Protein AF-0000000066470098 (afdb_homodimer)

Organism: Caenorhabditis elegans (NCBI:txid6239)

pLDDT: mean 85.23, std 15.34, range [20.8, 97.44]

InterPro domains:
  IPR000609 7TM GPCR, serpentine receptor class g (Srg) [PF02118] (22-296)
  IPR052880 Nematode Receptor-Like Serpentine Class Gamma [PTHR31114] (1-308)

Structure (mmCIF, N/CA/C/O backbone):
data_AF-0000000066470098-model_v1
#
loop_
_entity.id
_entity.type
_entity.pdbx_description
1 polymer 'Serpentine receptor class gamma'
#
loop_
_atom_site.group_PDB
_atom_site.id
_atom_site.type_symbol
_atom_site.label_atom_id
_atom_site.label_alt_id
_atom_site.label_comp_id
_atom_site.label_asym_id
_atom_site.label_entity_id
_atom_site.label_seq_id
_atom_site.pdbx_PDB_ins_code
_atom_site.Cartn_x
_atom_site.Cartn_y
_atom_site.Cartn_z
_atom_site.occupancy
_atom_site.B_iso_or_equiv
_atom_site.auth_seq_id
_atom_site.auth_comp_id
_atom_site.auth_asym_id
_atom_site.auth_atom_id
_atom_site.pdbx_PDB_model_num
ATOM 1 N N . MET A 1 1 ? 7.453 -42.125 -8.758 1 48.25 1 MET A N 1
ATOM 2 C CA . MET A 1 1 ? 7.809 -40.875 -9.445 1 48.25 1 MET A CA 1
ATOM 3 C C . MET A 1 1 ? 6.559 -40.062 -9.789 1 48.25 1 MET A C 1
ATOM 5 O O . MET A 1 1 ? 5.648 -40.594 -10.445 1 48.25 1 MET A O 1
ATOM 9 N N . SER A 1 2 ? 6.352 -39.094 -8.945 1 66.19 2 SER A N 1
ATOM 10 C CA . SER A 1 2 ? 5.078 -38.438 -9.172 1 66.19 2 SER A CA 1
ATOM 11 C C . SER A 1 2 ? 4.945 -37.969 -10.617 1 66.19 2 SER A C 1
ATOM 13 O O . SER A 1 2 ? 5.895 -37.406 -11.188 1 66.19 2 SER A O 1
ATOM 15 N N . LEU A 1 3 ? 3.986 -38.375 -11.305 1 82.56 3 LEU A N 1
ATOM 16 C CA . LEU A 1 3 ? 3.686 -38.094 -12.703 1 82.56 3 LEU A CA 1
ATOM 17 C C . LEU A 1 3 ? 3.559 -36.594 -12.961 1 82.56 3 LEU A C 1
ATOM 19 O O . LEU A 1 3 ? 3.059 -35.875 -12.109 1 82.56 3 LEU A O 1
ATOM 23 N N . ASN A 1 4 ? 4.277 -36.219 -14.109 1 88 4 ASN A N 1
ATOM 24 C CA . ASN A 1 4 ? 4.105 -34.844 -14.578 1 88 4 ASN A CA 1
ATOM 25 C C . ASN A 1 4 ? 2.641 -34.531 -14.875 1 88 4 ASN A C 1
ATOM 27 O O . ASN A 1 4 ? 1.908 -35.375 -15.367 1 88 4 ASN A O 1
ATOM 31 N N . ILE A 1 5 ? 2.236 -33.438 -14.445 1 90.19 5 ILE A N 1
ATOM 32 C CA . ILE A 1 5 ? 0.868 -32.969 -14.672 1 90.19 5 ILE A CA 1
ATOM 33 C C . ILE A 1 5 ? 0.856 -31.891 -15.734 1 90.19 5 ILE A C 1
ATOM 35 O O . ILE A 1 5 ? 1.54 -30.859 -15.594 1 90.19 5 ILE A O 1
ATOM 39 N N . THR A 1 6 ? 0.146 -32.125 -16.797 1 90.56 6 THR A N 1
ATOM 40 C CA . THR A 1 6 ? 0.028 -31.141 -17.859 1 90.56 6 THR A CA 1
ATOM 41 C C . THR A 1 6 ? -1.386 -30.562 -17.906 1 90.56 6 THR A C 1
ATOM 43 O O . THR A 1 6 ? -2.361 -31.312 -18 1 90.56 6 THR A O 1
ATOM 46 N N . VAL A 1 7 ? -1.466 -29.203 -17.781 1 90.38 7 VAL A N 1
ATOM 47 C CA . VAL A 1 7 ? -2.768 -28.547 -17.75 1 90.38 7 VAL A CA 1
ATOM 48 C C . VAL A 1 7 ? -2.814 -27.438 -18.797 1 90.38 7 VAL A C 1
ATOM 50 O O . VAL A 1 7 ? -1.791 -26.812 -19.094 1 90.38 7 VAL A O 1
ATOM 53 N N . SER A 1 8 ? -4.059 -27.234 -19.312 1 91.62 8 SER A N 1
ATOM 54 C CA . SER A 1 8 ? -4.262 -26.109 -20.219 1 91.62 8 SER A CA 1
ATOM 55 C C . SER A 1 8 ? -4.301 -24.781 -19.453 1 91.62 8 SER A C 1
ATOM 57 O O . SER A 1 8 ? -4.984 -24.672 -18.438 1 91.62 8 SER A O 1
ATOM 59 N N . MET A 1 9 ? -3.537 -23.828 -19.969 1 89.38 9 MET A N 1
ATOM 60 C CA . MET A 1 9 ? -3.553 -22.516 -19.344 1 89.38 9 MET A CA 1
ATOM 61 C C . MET A 1 9 ? -4.781 -21.719 -19.781 1 89.38 9 MET A C 1
ATOM 63 O O . MET A 1 9 ? -5.098 -20.688 -19.203 1 89.38 9 MET A O 1
ATOM 67 N N . GLU A 1 10 ? -5.387 -22.234 -20.766 1 84.31 10 GLU A N 1
ATOM 68 C CA . GLU A 1 10 ? -6.543 -21.531 -21.312 1 84.31 10 GLU A CA 1
ATOM 69 C C . GLU A 1 10 ? -7.82 -21.922 -20.578 1 84.31 10 GLU A C 1
ATOM 71 O O . GLU A 1 10 ? -8.828 -21.219 -20.672 1 84.31 10 GLU A O 1
ATOM 76 N N . GLU A 1 11 ? -7.715 -23.031 -19.781 1 75.19 11 GLU A N 1
ATOM 77 C CA . GLU A 1 11 ? -8.867 -23.438 -18.984 1 75.19 11 GLU A CA 1
ATOM 78 C C . GLU A 1 11 ? -8.812 -22.844 -17.578 1 75.19 11 GLU A C 1
ATOM 80 O O . GLU A 1 11 ? -7.73 -22.641 -17.031 1 75.19 11 GLU A O 1
ATOM 85 N N . VAL A 1 12 ? -9.805 -22.266 -17.234 1 59.78 12 VAL A N 1
ATOM 86 C CA . VAL A 1 12 ? -9.977 -21.266 -16.188 1 59.78 12 VAL A CA 1
ATOM 87 C C . VAL A 1 12 ? -9.656 -21.891 -14.82 1 59.78 12 VAL A C 1
ATOM 89 O O . VAL A 1 12 ? -10.32 -22.828 -14.391 1 59.78 12 VAL A O 1
ATOM 92 N N . ASN A 1 13 ? -8.57 -22.562 -14.359 1 60.66 13 ASN A N 1
ATOM 93 C CA . ASN A 1 13 ? -8.438 -22.688 -12.906 1 60.66 13 ASN A CA 1
ATOM 94 C C . ASN A 1 13 ? -7.762 -21.469 -12.297 1 60.66 13 ASN A C 1
ATOM 96 O O . ASN A 1 13 ? -6.543 -21.312 -12.398 1 60.66 13 ASN A O 1
ATOM 100 N N . LEU A 1 14 ? -8.672 -20.453 -11.922 1 63 14 LEU A N 1
ATOM 101 C CA . LEU A 1 14 ? -8.133 -19.125 -11.633 1 63 14 LEU A CA 1
ATOM 102 C C . LEU A 1 14 ? -7.777 -19 -10.156 1 63 14 LEU A C 1
ATOM 104 O O . LEU A 1 14 ? -8.625 -19.219 -9.289 1 63 14 LEU A O 1
ATOM 108 N N . ASP A 1 15 ? -6.441 -19.188 -9.859 1 76.88 15 ASP A N 1
ATOM 109 C CA . ASP A 1 15 ? -6.031 -18.672 -8.555 1 76.88 15 ASP A CA 1
ATOM 110 C C . ASP A 1 15 ? -6.562 -17.266 -8.32 1 76.88 15 ASP A C 1
ATOM 112 O O . ASP A 1 15 ? -5.93 -16.281 -8.734 1 76.88 15 ASP A O 1
ATOM 116 N N . LEU A 1 16 ? -7.719 -17.266 -7.68 1 82.38 16 LEU A N 1
ATOM 117 C CA . LEU A 1 16 ? -8.422 -16 -7.473 1 82.38 16 LEU A CA 1
ATOM 118 C C . LEU A 1 16 ? -7.574 -15.047 -6.645 1 82.38 16 LEU A C 1
ATOM 120 O O . LEU A 1 16 ? -7.602 -13.828 -6.867 1 82.38 16 LEU A O 1
ATOM 124 N N . ARG A 1 17 ? -6.77 -15.586 -5.797 1 85.56 17 ARG A N 1
ATOM 125 C CA . ARG A 1 17 ? -5.906 -14.75 -4.965 1 85.56 17 ARG A CA 1
ATOM 126 C C . ARG A 1 17 ? -4.887 -14 -5.816 1 85.56 17 ARG A C 1
ATOM 128 O O . ARG A 1 17 ? -4.742 -12.781 -5.695 1 85.56 17 ARG A O 1
ATOM 135 N N . MET A 1 18 ? -4.309 -14.734 -6.688 1 88 18 MET A N 1
ATOM 136 C CA . MET A 1 18 ? -3.295 -14.125 -7.547 1 88 18 MET A CA 1
ATOM 137 C C . MET A 1 18 ? -3.932 -13.141 -8.523 1 88 18 MET A C 1
ATOM 139 O O . MET A 1 18 ? -3.359 -12.086 -8.805 1 88 18 MET A O 1
ATOM 143 N N . LYS A 1 19 ? -5.078 -13.438 -8.906 1 89 19 LYS A N 1
ATOM 144 C CA . LYS A 1 19 ? -5.781 -12.555 -9.828 1 89 19 LYS A CA 1
ATOM 145 C C . LYS A 1 19 ? -6.086 -11.211 -9.172 1 89 19 LYS A C 1
ATOM 147 O O . LYS A 1 19 ? -5.793 -10.156 -9.734 1 89 19 LYS A O 1
ATOM 152 N N . ILE A 1 20 ? -6.555 -11.281 -8.008 1 90.38 20 ILE A N 1
ATOM 153 C CA . ILE A 1 20 ? -6.953 -10.078 -7.285 1 90.38 20 ILE A CA 1
ATOM 154 C C . ILE A 1 20 ? -5.715 -9.266 -6.91 1 90.38 20 ILE A C 1
ATOM 156 O O . ILE A 1 20 ? -5.676 -8.055 -7.113 1 90.38 20 ILE A O 1
ATOM 160 N N . LEU A 1 21 ? -4.758 -9.93 -6.473 1 92.19 21 LEU A N 1
ATOM 161 C CA . LEU A 1 21 ? -3.566 -9.234 -5.996 1 92.19 21 LEU A CA 1
ATOM 162 C C . LEU A 1 21 ? -2.77 -8.672 -7.168 1 92.19 21 LEU A C 1
ATOM 164 O O . LEU A 1 21 ? -2.08 -7.656 -7.02 1 92.19 21 LEU A O 1
ATOM 168 N N . THR A 1 22 ? -2.916 -9.32 -8.297 1 91.56 22 THR A N 1
ATOM 169 C CA . THR A 1 22 ? -2.283 -8.781 -9.492 1 91.56 22 THR A CA 1
ATOM 170 C C . THR A 1 22 ? -2.928 -7.457 -9.898 1 91.56 22 THR A C 1
ATOM 172 O O . THR A 1 22 ? -2.234 -6.516 -10.289 1 91.56 22 THR A O 1
ATOM 175 N N . VAL A 1 23 ? -4.195 -7.363 -9.742 1 90.12 23 VAL A N 1
ATOM 176 C CA . VAL A 1 23 ? -4.91 -6.133 -10.078 1 90.12 23 VAL A CA 1
ATOM 177 C C . VAL A 1 23 ? -4.52 -5.027 -9.102 1 90.12 23 VAL A C 1
ATOM 179 O O . VAL A 1 23 ? -4.27 -3.891 -9.508 1 90.12 23 VAL A O 1
ATOM 182 N N . VAL A 1 24 ? -4.426 -5.383 -7.859 1 90.31 24 VAL A N 1
ATOM 183 C CA . VAL A 1 24 ? -4.02 -4.422 -6.836 1 90.31 24 VAL A CA 1
ATOM 184 C C . VAL A 1 24 ? -2.607 -3.922 -7.125 1 90.31 24 VAL A C 1
ATOM 186 O O . VAL A 1 24 ? -2.34 -2.721 -7.047 1 90.31 24 VAL A O 1
ATOM 189 N N . GLU A 1 25 ? -1.813 -4.812 -7.488 1 92.44 25 GLU A N 1
ATOM 190 C CA . GLU A 1 25 ? -0.426 -4.449 -7.758 1 92.44 25 GLU A CA 1
ATOM 191 C C . GLU A 1 25 ? -0.32 -3.541 -8.984 1 92.44 25 GLU A C 1
ATOM 193 O O . GLU A 1 25 ? 0.558 -2.678 -9.047 1 92.44 25 GLU A O 1
ATOM 198 N N . LEU A 1 26 ? -1.205 -3.746 -9.898 1 88 26 LEU A N 1
ATOM 199 C CA . LEU A 1 26 ? -1.203 -2.869 -11.062 1 88 26 LEU A CA 1
ATOM 200 C C . LEU A 1 26 ? -1.496 -1.428 -10.664 1 88 26 LEU A C 1
ATOM 202 O O . LEU A 1 26 ? -0.942 -0.492 -11.242 1 88 26 LEU A O 1
ATOM 206 N N . GLY A 1 27 ? -2.256 -1.255 -9.688 1 83.69 27 GLY A N 1
ATOM 207 C CA . GLY A 1 27 ? -2.617 0.075 -9.227 1 83.69 27 GLY A CA 1
ATOM 208 C C . GLY A 1 27 ? -1.439 0.856 -8.672 1 83.69 27 GLY A C 1
ATOM 209 O O . GLY A 1 27 ? -1.258 2.031 -9 1 83.69 27 GLY A O 1
ATOM 210 N N . TYR A 1 28 ? -0.644 0.166 -7.906 1 87.75 28 TYR A N 1
ATOM 211 C CA . TYR A 1 28 ? 0.492 0.882 -7.336 1 87.75 28 TYR A CA 1
ATOM 212 C C . TYR A 1 28 ? 1.784 0.516 -8.055 1 87.75 28 TYR A C 1
ATOM 214 O O . TYR A 1 28 ? 2.791 1.218 -7.934 1 87.75 28 TYR A O 1
ATOM 222 N N . GLY A 1 29 ? 1.802 -0.56 -8.797 1 91.62 29 GLY A N 1
ATOM 223 C CA . GLY A 1 29 ? 3.016 -1.081 -9.406 1 91.62 29 GLY A CA 1
ATOM 224 C C . GLY A 1 29 ? 3.506 -0.247 -10.578 1 91.62 29 GLY A C 1
ATOM 225 O O . GLY A 1 29 ? 4.703 0.009 -10.703 1 91.62 29 GLY A O 1
ATOM 226 N N . ILE A 1 30 ? 2.605 0.216 -11.375 1 89.88 30 ILE A N 1
ATOM 227 C CA . ILE A 1 30 ? 2.996 0.936 -12.586 1 89.88 30 ILE A CA 1
ATOM 228 C C . ILE A 1 30 ? 3.664 2.256 -12.203 1 89.88 30 ILE A C 1
ATOM 230 O O . ILE A 1 30 ? 4.793 2.527 -12.617 1 89.88 30 ILE A O 1
ATOM 234 N N . PRO A 1 31 ? 3.031 3.023 -11.336 1 89.06 31 PRO A N 1
ATOM 235 C CA . PRO A 1 31 ? 3.713 4.262 -10.945 1 89.06 31 PRO A CA 1
ATOM 236 C C . PRO A 1 31 ? 5.031 4.008 -10.219 1 89.06 31 PRO A C 1
ATOM 238 O O . PRO A 1 31 ? 6.004 4.738 -10.422 1 89.06 31 PRO A O 1
ATOM 241 N N . SER A 1 32 ? 5.066 3.006 -9.469 1 93.69 32 SER A N 1
ATOM 242 C CA . SER A 1 32 ? 6.285 2.674 -8.742 1 93.69 32 SER A CA 1
ATOM 243 C C . SER A 1 32 ? 7.395 2.24 -9.695 1 93.69 32 SER A C 1
ATOM 245 O O . SER A 1 32 ? 8.562 2.58 -9.492 1 93.69 32 SER A O 1
ATOM 247 N N . PHE A 1 33 ? 6.961 1.562 -10.711 1 95.5 33 PHE A N 1
ATOM 248 C CA . PHE A 1 33 ? 7.926 1.097 -11.695 1 95.5 33 PHE A CA 1
ATOM 249 C C . PHE A 1 33 ? 8.508 2.27 -12.477 1 95.5 33 PHE A C 1
ATOM 251 O O . PHE A 1 33 ? 9.719 2.332 -12.711 1 95.5 33 PHE A O 1
ATOM 258 N N . ILE A 1 34 ? 7.664 3.162 -12.805 1 93.81 34 ILE A N 1
ATOM 259 C CA . ILE A 1 34 ? 8.109 4.359 -13.508 1 93.81 34 ILE A CA 1
ATOM 260 C C . ILE A 1 34 ? 9.094 5.137 -12.633 1 93.81 34 ILE A C 1
ATOM 262 O O . ILE A 1 34 ? 10.125 5.609 -13.117 1 93.81 34 ILE A O 1
ATOM 266 N N . CYS A 1 35 ? 8.781 5.203 -11.391 1 94.25 35 CYS A N 1
ATOM 267 C CA . CYS A 1 35 ? 9.656 5.883 -10.445 1 94.25 35 CYS A CA 1
ATOM 268 C C . CYS A 1 35 ? 11.008 5.184 -10.352 1 94.25 35 CYS A C 1
ATOM 270 O O . CYS A 1 35 ? 12.055 5.84 -10.312 1 94.25 35 CYS A O 1
ATOM 272 N N . MET A 1 36 ? 10.969 3.914 -10.391 1 96.19 36 MET A N 1
ATOM 273 C CA . MET A 1 36 ? 12.211 3.145 -10.305 1 96.19 36 MET A CA 1
ATOM 274 C C . MET A 1 36 ? 13.102 3.406 -11.516 1 96.19 36 MET A C 1
ATOM 276 O O . MET A 1 36 ? 14.305 3.627 -11.367 1 96.19 36 MET A O 1
ATOM 280 N N . VAL A 1 37 ? 12.5 3.445 -12.609 1 95.94 37 VAL A N 1
ATOM 281 C CA . VAL A 1 37 ? 13.25 3.678 -13.836 1 95.94 37 VAL A CA 1
ATOM 282 C C . VAL A 1 37 ? 13.781 5.105 -13.852 1 95.94 37 VAL A C 1
ATOM 284 O O . VAL A 1 37 ? 14.945 5.332 -14.203 1 95.94 37 VAL A O 1
ATOM 287 N N . ALA A 1 38 ? 12.961 5.988 -13.438 1 94.75 38 ALA A N 1
ATOM 288 C CA . ALA A 1 38 ? 13.375 7.387 -13.375 1 94.75 38 ALA A CA 1
ATOM 289 C C . ALA A 1 38 ? 14.555 7.562 -12.422 1 94.75 38 ALA A C 1
ATOM 291 O O . ALA A 1 38 ? 15.508 8.273 -12.727 1 94.75 38 ALA A O 1
ATOM 292 N N . PHE A 1 39 ? 14.484 6.895 -11.344 1 95.19 39 PHE A N 1
ATOM 293 C CA . PHE A 1 39 ? 15.562 6.988 -10.359 1 95.19 39 PHE A CA 1
ATOM 294 C C . PHE A 1 39 ? 16.844 6.367 -10.898 1 95.19 39 PHE A C 1
ATOM 296 O O . PHE A 1 39 ? 17.938 6.895 -10.68 1 95.19 39 PHE A O 1
ATOM 303 N N . LEU A 1 40 ? 16.688 5.277 -11.602 1 95.94 40 LEU A N 1
ATOM 304 C CA . LEU A 1 40 ? 17.844 4.621 -12.188 1 95.94 40 LEU A CA 1
ATOM 305 C C . LEU A 1 40 ? 18.562 5.547 -13.172 1 95.94 40 LEU A C 1
ATOM 307 O O . LEU A 1 40 ? 19.781 5.711 -13.117 1 95.94 40 LEU A O 1
ATOM 311 N N . VAL A 1 41 ? 17.781 6.199 -13.969 1 93.69 41 VAL A N 1
ATOM 312 C CA . VAL A 1 41 ? 18.328 7.098 -14.984 1 93.69 41 VAL A CA 1
ATOM 313 C C . VAL A 1 41 ? 18.906 8.344 -14.312 1 93.69 41 VAL A C 1
ATOM 315 O O . VAL A 1 41 ? 20.016 8.773 -14.641 1 93.69 41 VAL A O 1
ATOM 318 N N . MET A 1 42 ? 18.203 8.805 -13.375 1 92.06 42 MET A N 1
ATOM 319 C CA . MET A 1 42 ? 18.625 10.008 -12.664 1 92.06 42 MET A CA 1
ATOM 320 C C . MET A 1 42 ? 19.953 9.781 -11.945 1 92.06 42 MET A C 1
ATOM 322 O O . MET A 1 42 ? 20.859 10.617 -12.016 1 92.06 42 MET A O 1
ATOM 326 N N . MET A 1 43 ? 20.062 8.703 -11.344 1 91.94 43 MET A N 1
ATOM 327 C CA . MET A 1 43 ? 21.266 8.422 -10.57 1 91.94 43 MET A CA 1
ATOM 328 C C . MET A 1 43 ? 22.453 8.156 -11.484 1 91.94 43 MET A C 1
ATOM 330 O O . MET A 1 43 ? 23.609 8.398 -11.109 1 91.94 43 MET A O 1
ATOM 334 N N . GLY A 1 44 ? 22.172 7.719 -12.648 1 90.5 44 GLY A N 1
ATOM 335 C CA . GLY A 1 44 ? 23.234 7.484 -13.609 1 90.5 44 GLY A CA 1
ATOM 336 C C . GLY A 1 44 ? 23.719 8.75 -14.289 1 90.5 44 GLY A C 1
ATOM 337 O O . GLY A 1 44 ? 24.875 8.836 -14.719 1 90.5 44 GLY A O 1
ATOM 338 N N . SER A 1 45 ? 22.953 9.766 -14.242 1 89.5 45 SER A N 1
ATOM 339 C CA . SER A 1 45 ? 23.25 10.945 -15.047 1 89.5 45 SER A CA 1
ATOM 340 C C . SER A 1 45 ? 23.75 12.094 -14.188 1 89.5 45 SER A C 1
ATOM 342 O O . SER A 1 45 ? 24.391 13.016 -14.688 1 89.5 45 SER A O 1
ATOM 344 N N . SER A 1 46 ? 23.484 12.07 -12.977 1 87.81 46 SER A N 1
ATOM 345 C CA . SER A 1 46 ? 23.828 13.195 -12.117 1 87.81 46 SER A CA 1
ATOM 346 C C . SER A 1 46 ? 25.125 12.938 -11.359 1 87.81 46 SER A C 1
ATOM 348 O O . SER A 1 46 ? 25.312 11.859 -10.789 1 87.81 46 SER A O 1
ATOM 350 N N . LYS A 1 47 ? 25.906 13.922 -11.219 1 87.5 47 LYS A N 1
ATOM 351 C CA . LYS A 1 47 ? 27.188 13.844 -10.531 1 87.5 47 LYS A CA 1
ATOM 352 C C . LYS A 1 47 ? 27 13.805 -9.016 1 87.5 47 LYS A C 1
ATOM 354 O O . LYS A 1 47 ? 27.906 13.391 -8.281 1 87.5 47 LYS A O 1
ATOM 359 N N . VAL A 1 48 ? 25.859 14.156 -8.617 1 86.38 48 VAL A N 1
ATOM 360 C CA . VAL A 1 48 ? 25.578 14.195 -7.188 1 86.38 48 VAL A CA 1
ATOM 361 C C . VAL A 1 48 ? 25.547 12.781 -6.625 1 86.38 48 VAL A C 1
ATOM 363 O O . VAL A 1 48 ? 25.828 12.562 -5.445 1 86.38 48 VAL A O 1
ATOM 366 N N . PHE A 1 49 ? 25.344 11.836 -7.566 1 90.31 49 PHE A N 1
ATOM 367 C CA . PHE A 1 49 ? 25.203 10.445 -7.141 1 90.31 49 PHE A CA 1
ATOM 368 C C . PHE A 1 49 ? 26.391 9.617 -7.574 1 90.31 49 PHE A C 1
ATOM 370 O O . PHE A 1 49 ? 26.234 8.484 -8.031 1 90.31 49 PHE A O 1
ATOM 377 N N . LYS A 1 50 ? 27.547 10.109 -7.371 1 88.88 50 LYS A N 1
ATOM 378 C CA . LYS A 1 50 ? 28.75 9.445 -7.848 1 88.88 50 LYS A CA 1
ATOM 379 C C . LYS A 1 50 ? 29.344 8.547 -6.77 1 88.88 50 LYS A C 1
ATOM 381 O O . LYS A 1 50 ? 30.188 7.695 -7.062 1 88.88 50 LYS A O 1
ATOM 386 N N . SER A 1 51 ? 28.891 8.633 -5.582 1 90.31 51 SER A N 1
ATOM 387 C CA . SER A 1 51 ? 29.453 7.824 -4.504 1 90.31 51 SER A CA 1
ATOM 388 C C . SER A 1 51 ? 29.141 6.344 -4.711 1 90.31 51 SER A C 1
ATOM 390 O O . SER A 1 51 ? 28.203 5.992 -5.422 1 90.31 51 SER A O 1
ATOM 392 N N . SER A 1 52 ? 30.016 5.547 -4.074 1 93.88 52 SER A N 1
ATOM 393 C CA . SER A 1 52 ? 29.875 4.102 -4.227 1 93.88 52 SER A CA 1
ATOM 394 C C . SER A 1 52 ? 28.547 3.615 -3.682 1 93.88 52 SER A C 1
ATOM 396 O O . SER A 1 52 ? 27.969 2.641 -4.184 1 93.88 52 SER A O 1
ATOM 398 N N . PHE A 1 53 ? 27.953 4.273 -2.719 1 95.12 53 PHE A N 1
ATOM 399 C CA . PHE A 1 53 ? 26.656 3.889 -2.182 1 95.12 53 PHE A CA 1
ATOM 400 C C . PHE A 1 53 ? 25.578 3.959 -3.262 1 95.12 53 PHE A C 1
ATOM 402 O O . PHE A 1 53 ? 24.797 3.025 -3.422 1 95.12 53 PHE A O 1
ATOM 409 N N . TYR A 1 54 ? 25.625 4.984 -4.027 1 94.94 54 TYR A N 1
ATOM 410 C CA . TYR A 1 54 ? 24.594 5.18 -5.047 1 94.94 54 TYR A CA 1
ATOM 411 C C . TYR A 1 54 ? 24.797 4.227 -6.215 1 94.94 54 TYR A C 1
ATOM 413 O O . TYR A 1 54 ? 23.844 3.875 -6.91 1 94.94 54 TYR A O 1
ATOM 421 N N . ARG A 1 55 ? 26 3.793 -6.383 1 95.12 55 ARG A N 1
ATOM 422 C CA . ARG A 1 55 ? 26.234 2.775 -7.402 1 95.12 55 ARG A CA 1
ATOM 423 C C . ARG A 1 55 ? 25.594 1.445 -7 1 95.12 55 ARG A C 1
ATOM 425 O O . ARG A 1 55 ? 25.047 0.739 -7.844 1 95.12 55 ARG A O 1
ATOM 432 N N . LEU A 1 56 ? 25.75 1.168 -5.785 1 96.44 56 LEU A N 1
ATOM 433 C CA . LEU A 1 56 ? 25.094 -0.038 -5.281 1 96.44 56 LEU A CA 1
ATOM 434 C C . LEU A 1 56 ? 23.578 0.094 -5.344 1 96.44 56 LEU A C 1
ATOM 436 O O . LEU A 1 56 ? 22.875 -0.878 -5.637 1 96.44 56 LEU A O 1
ATOM 440 N N . VAL A 1 57 ? 23.078 1.293 -5.086 1 96.75 57 VAL A N 1
ATOM 441 C CA . VAL A 1 57 ? 21.641 1.567 -5.211 1 96.75 57 VAL A CA 1
ATOM 442 C C . VAL A 1 57 ? 21.203 1.352 -6.656 1 96.75 57 VAL A C 1
ATOM 444 O O . VAL A 1 57 ? 20.141 0.766 -6.906 1 96.75 57 VAL A O 1
ATOM 447 N N . GLN A 1 58 ? 22 1.75 -7.535 1 96.06 58 GLN A N 1
ATOM 448 C CA . GLN A 1 58 ? 21.688 1.568 -8.953 1 96.06 58 GLN A CA 1
ATOM 449 C C . GLN A 1 58 ? 21.641 0.088 -9.312 1 96.06 58 GLN A C 1
ATOM 451 O O . GLN A 1 58 ? 20.75 -0.341 -10.062 1 96.06 58 GLN A O 1
ATOM 456 N N . LEU A 1 59 ? 22.578 -0.577 -8.82 1 95.81 59 LEU A N 1
ATOM 457 C CA . LEU A 1 59 ? 22.594 -2.018 -9.055 1 95.81 59 LEU A CA 1
ATOM 458 C C . LEU A 1 59 ? 21.328 -2.666 -8.5 1 95.81 59 LEU A C 1
ATOM 460 O O . LEU A 1 59 ? 20.734 -3.533 -9.148 1 95.81 59 LEU A O 1
ATOM 464 N N . ASP A 1 60 ? 20.938 -2.268 -7.344 1 96.94 60 ASP A N 1
ATOM 465 C CA . ASP A 1 60 ? 19.719 -2.787 -6.719 1 96.94 60 ASP A CA 1
ATOM 466 C C . ASP A 1 60 ? 18.484 -2.42 -7.531 1 96.94 60 ASP A C 1
ATOM 468 O O . ASP A 1 60 ? 17.594 -3.254 -7.738 1 96.94 60 ASP A O 1
ATOM 472 N N . LEU A 1 61 ? 18.438 -1.212 -7.98 1 97.31 61 LEU A N 1
ATOM 473 C CA . LEU A 1 61 ? 17.328 -0.754 -8.797 1 97.31 61 LEU A CA 1
ATOM 474 C C . LEU A 1 61 ? 17.234 -1.558 -10.086 1 97.31 61 LEU A C 1
ATOM 476 O O . LEU A 1 61 ? 16.141 -1.986 -10.484 1 97.31 61 LEU A O 1
ATOM 480 N N . LEU A 1 62 ? 18.344 -1.761 -10.68 1 96.56 62 LEU A N 1
ATOM 481 C CA . LEU A 1 62 ? 18.359 -2.52 -11.922 1 96.56 62 LEU A CA 1
ATOM 482 C C . LEU A 1 62 ? 17.859 -3.945 -11.695 1 96.56 62 LEU A C 1
ATOM 484 O O . LEU A 1 62 ? 17.047 -4.457 -12.469 1 96.56 62 LEU A O 1
ATOM 488 N N . THR A 1 63 ? 18.344 -4.52 -10.68 1 96.44 63 THR A N 1
ATOM 489 C CA . THR A 1 63 ? 17.922 -5.871 -10.328 1 96.44 63 THR A CA 1
ATOM 490 C C . THR A 1 63 ? 16.422 -5.926 -10.094 1 96.44 63 THR A C 1
ATOM 492 O O . THR A 1 63 ? 15.734 -6.82 -10.594 1 96.44 63 THR A O 1
ATOM 495 N N . ASN A 1 64 ? 15.93 -5 -9.352 1 97.25 64 ASN A N 1
ATOM 496 C CA . ASN A 1 64 ? 14.508 -4.961 -9.023 1 97.25 64 ASN A CA 1
ATOM 497 C C . ASN A 1 64 ? 13.656 -4.699 -10.258 1 97.25 64 ASN A C 1
ATOM 499 O O . ASN A 1 64 ? 12.547 -5.234 -10.375 1 97.25 64 ASN A O 1
ATOM 503 N N . ILE A 1 65 ? 14.164 -3.891 -11.133 1 97.12 65 ILE A N 1
ATOM 504 C CA . ILE A 1 65 ? 13.453 -3.611 -12.375 1 97.12 65 ILE A CA 1
ATOM 505 C C . ILE A 1 65 ? 13.336 -4.891 -13.203 1 97.12 65 ILE A C 1
ATOM 507 O O . ILE A 1 65 ? 12.25 -5.238 -13.672 1 97.12 65 ILE A O 1
ATOM 511 N N . LEU A 1 66 ? 14.398 -5.574 -13.312 1 96.38 66 LEU A N 1
ATOM 512 C CA . LEU A 1 66 ? 14.406 -6.805 -14.094 1 96.38 66 LEU A CA 1
ATOM 513 C C . LEU A 1 66 ? 13.555 -7.879 -13.43 1 96.38 66 LEU A C 1
ATOM 515 O O . LEU A 1 66 ? 12.828 -8.602 -14.109 1 96.38 66 LEU A O 1
ATOM 519 N N . LEU A 1 67 ? 13.641 -7.941 -12.164 1 96.31 67 LEU A N 1
ATOM 520 C CA . LEU A 1 67 ? 12.836 -8.906 -11.43 1 96.31 67 LEU A CA 1
ATOM 521 C C . LEU A 1 67 ? 11.344 -8.602 -11.578 1 96.31 67 LEU A C 1
ATOM 523 O O . LEU A 1 67 ? 10.539 -9.5 -11.789 1 96.31 67 LEU A O 1
ATOM 527 N N . TYR A 1 68 ? 11.039 -7.348 -11.461 1 96.06 68 TYR A N 1
ATOM 528 C CA . TYR A 1 68 ? 9.648 -6.938 -11.562 1 96.06 68 TYR A CA 1
ATOM 529 C C . TYR A 1 68 ? 9.078 -7.277 -12.938 1 96.06 68 TYR A C 1
ATOM 531 O O . TYR A 1 68 ? 8 -7.863 -13.047 1 96.06 68 TYR A O 1
ATOM 539 N N . LEU A 1 69 ? 9.805 -7.004 -13.953 1 95.31 69 LEU A N 1
ATOM 540 C CA . LEU A 1 69 ? 9.375 -7.297 -15.312 1 95.31 69 LEU A CA 1
ATOM 541 C C . LEU A 1 69 ? 9.234 -8.797 -15.523 1 95.31 69 LEU A C 1
ATOM 543 O O . LEU A 1 69 ? 8.234 -9.258 -16.094 1 95.31 69 LEU A O 1
ATOM 547 N N . ASN A 1 70 ? 10.141 -9.438 -15.039 1 95.56 70 ASN A N 1
ATOM 548 C CA . ASN A 1 70 ? 10.109 -10.891 -15.188 1 95.56 70 ASN A CA 1
ATOM 549 C C . ASN A 1 70 ? 8.93 -11.508 -14.445 1 95.56 70 ASN A C 1
ATOM 551 O O . ASN A 1 70 ? 8.281 -12.422 -14.953 1 95.56 70 ASN A O 1
ATOM 555 N N . THR A 1 71 ? 8.648 -11.055 -13.289 1 94.06 71 THR A N 1
ATOM 556 C CA . THR A 1 71 ? 7.555 -11.594 -12.484 1 94.06 71 THR A CA 1
ATOM 557 C C . THR A 1 71 ? 6.207 -11.328 -13.156 1 94.06 71 THR A C 1
ATOM 559 O O . THR A 1 71 ? 5.293 -12.148 -13.07 1 94.06 71 THR A O 1
ATOM 562 N N . TRP A 1 72 ? 6.141 -10.242 -13.758 1 94 72 TRP A N 1
ATOM 563 C CA . TRP A 1 72 ? 4.906 -9.93 -14.469 1 94 72 TRP A CA 1
ATOM 564 C C . TRP A 1 72 ? 4.672 -10.906 -15.617 1 94 72 TRP A C 1
ATOM 566 O O . TRP A 1 72 ? 3.572 -11.438 -15.773 1 94 72 TRP A O 1
ATOM 576 N N . ILE A 1 73 ? 5.676 -11.281 -16.266 1 94.12 73 ILE A N 1
ATOM 577 C CA . ILE A 1 73 ? 5.547 -12.18 -17.422 1 94.12 73 ILE A CA 1
ATOM 578 C C . ILE A 1 73 ? 5.371 -13.609 -16.922 1 94.12 73 ILE A C 1
ATOM 580 O O . ILE A 1 73 ? 4.531 -14.352 -17.438 1 94.12 73 ILE A O 1
ATOM 584 N N . ALA A 1 74 ? 6.012 -13.961 -15.898 1 91.25 74 ALA A N 1
ATOM 585 C CA . ALA A 1 74 ? 6.094 -15.352 -15.461 1 91.25 74 ALA A CA 1
ATOM 586 C C . ALA A 1 74 ? 4.879 -15.727 -14.617 1 91.25 74 ALA A C 1
ATOM 588 O O . ALA A 1 74 ? 4.426 -16.875 -14.648 1 91.25 74 ALA A O 1
ATOM 589 N N . LEU A 1 75 ? 4.375 -14.789 -13.875 1 89.69 75 LEU A N 1
ATOM 590 C CA . LEU A 1 75 ? 3.414 -15.18 -12.852 1 89.69 75 LEU A CA 1
ATOM 591 C C . LEU A 1 75 ? 2.148 -14.336 -12.945 1 89.69 75 LEU A C 1
ATOM 593 O O . LEU A 1 75 ? 1.036 -14.867 -12.891 1 89.69 75 LEU A O 1
ATOM 597 N N . ARG A 1 76 ? 2.236 -13.062 -13.148 1 90.25 76 ARG A N 1
ATOM 598 C CA . ARG A 1 76 ? 1.098 -12.164 -12.969 1 90.25 76 ARG A CA 1
ATOM 599 C C . ARG A 1 76 ? 0.171 -12.211 -14.18 1 90.25 76 ARG A C 1
ATOM 601 O O . ARG A 1 76 ? -1.051 -12.289 -14.031 1 90.25 76 ARG A O 1
ATOM 608 N N . LEU A 1 77 ? 0.76 -12.188 -15.305 1 90.31 77 LEU A N 1
ATOM 609 C CA . LEU A 1 77 ? -0.063 -12.188 -16.5 1 90.31 77 LEU A CA 1
ATOM 610 C C . LEU A 1 77 ? -0.831 -13.5 -16.641 1 90.31 77 LEU A C 1
ATOM 612 O O . LEU A 1 77 ? -1.95 -13.516 -17.156 1 90.31 77 LEU A O 1
ATOM 616 N N . GLU A 1 78 ? -0.262 -14.555 -16.156 1 90.44 78 GLU A N 1
ATOM 617 C CA . GLU A 1 78 ? -0.9 -15.867 -16.266 1 90.44 78 GLU A CA 1
ATOM 618 C C . GLU A 1 78 ? -2.152 -15.938 -15.391 1 90.44 78 GLU A C 1
ATOM 620 O O . GLU A 1 78 ? -3.049 -16.734 -15.648 1 90.44 78 GLU A O 1
ATOM 625 N N . SER A 1 79 ? -2.229 -15.109 -14.398 1 87.19 79 SER A N 1
ATOM 626 C CA . SER A 1 79 ? -3.363 -15.125 -13.484 1 87.19 79 SER A CA 1
ATOM 627 C C . SER A 1 79 ? -4.559 -14.391 -14.07 1 87.19 79 SER A C 1
ATOM 629 O O . SER A 1 79 ? -5.672 -14.484 -13.547 1 87.19 79 SER A O 1
ATOM 631 N N . GLN A 1 80 ? -4.344 -13.734 -15.141 1 86.44 80 GLN A N 1
ATOM 632 C CA . GLN A 1 80 ? -5.406 -12.992 -15.812 1 86.44 80 GLN A CA 1
ATOM 633 C C . GLN A 1 80 ? -5.84 -13.695 -17.094 1 86.44 80 GLN A C 1
ATOM 635 O O . GLN A 1 80 ? -5.09 -13.734 -18.078 1 86.44 80 GLN A O 1
ATOM 640 N N . PRO A 1 81 ? -7.035 -14.133 -17.125 1 86.25 81 PRO A N 1
ATOM 641 C CA . PRO A 1 81 ? -7.484 -14.867 -18.297 1 86.25 81 PRO A CA 1
ATOM 642 C C . PRO A 1 81 ? -7.402 -14.039 -19.578 1 86.25 81 PRO A C 1
ATOM 644 O O . PRO A 1 81 ? -7.109 -14.578 -20.656 1 86.25 81 PRO A O 1
ATOM 647 N N . SER A 1 82 ? -7.617 -12.789 -19.438 1 84.94 82 SER A N 1
ATOM 648 C CA . SER A 1 82 ? -7.629 -11.914 -20.609 1 84.94 82 SER A CA 1
ATOM 649 C C . SER A 1 82 ? -6.227 -11.742 -21.188 1 84.94 82 SER A C 1
ATOM 651 O O . SER A 1 82 ? -6.066 -11.273 -22.312 1 84.94 82 SER A O 1
ATOM 653 N N . CYS A 1 83 ? -5.195 -12.234 -20.453 1 89 83 CYS A N 1
ATOM 654 C CA . CYS A 1 83 ? -3.826 -12.031 -20.906 1 89 83 CYS A CA 1
ATOM 655 C C . CYS A 1 83 ? -3.229 -13.32 -21.438 1 89 83 CYS A C 1
ATOM 657 O O . CYS A 1 83 ? -2.096 -13.336 -21.922 1 89 83 CYS A O 1
ATOM 659 N N . ILE A 1 84 ? -3.969 -14.336 -21.469 1 91 84 ILE A N 1
ATOM 660 C CA . ILE A 1 84 ? -3.449 -15.633 -21.875 1 91 84 ILE A CA 1
ATOM 661 C C . ILE A 1 84 ? -3.15 -15.617 -23.375 1 91 84 ILE A C 1
ATOM 663 O O . ILE A 1 84 ? -2.184 -16.234 -23.828 1 91 84 ILE A O 1
ATOM 667 N N . PHE A 1 85 ? -3.967 -14.914 -24.094 1 92.06 85 PHE A N 1
ATOM 668 C CA . PHE A 1 85 ? -3.73 -14.812 -25.531 1 92.06 85 PHE A CA 1
ATOM 669 C C . PHE A 1 85 ? -2.389 -14.148 -25.812 1 92.06 85 PHE A C 1
ATOM 671 O O . PHE A 1 85 ? -1.691 -14.516 -26.766 1 92.06 85 PHE A O 1
ATOM 678 N N . LEU A 1 86 ? -2.053 -13.172 -25 1 93.62 86 LEU A N 1
ATOM 679 C CA . LEU A 1 86 ? -0.768 -12.5 -25.156 1 93.62 86 LEU A CA 1
ATOM 680 C C . LEU A 1 86 ? 0.385 -13.445 -24.844 1 93.62 86 LEU A C 1
ATOM 682 O O . LEU A 1 86 ? 1.396 -13.453 -25.547 1 93.62 86 LEU A O 1
ATOM 686 N N . LEU A 1 87 ? 0.265 -14.195 -23.844 1 95.5 87 LEU A N 1
ATOM 687 C CA . LEU A 1 87 ? 1.296 -15.156 -23.484 1 95.5 87 LEU A CA 1
ATOM 688 C C . LEU A 1 87 ? 1.472 -16.219 -24.562 1 95.5 87 LEU A C 1
ATOM 690 O O . LEU A 1 87 ? 2.598 -16.609 -24.875 1 95.5 87 LEU A O 1
ATOM 694 N N . LYS A 1 88 ? 0.383 -16.594 -25.078 1 95.94 88 LYS A N 1
ATOM 695 C CA . LYS A 1 88 ? 0.439 -17.547 -26.188 1 95.94 88 LYS A CA 1
ATOM 696 C C . LYS A 1 88 ? 1.206 -16.969 -27.375 1 95.94 88 LYS A C 1
ATOM 698 O O . LYS A 1 88 ? 2.07 -17.641 -27.938 1 95.94 88 LYS A O 1
ATOM 703 N N . SER A 1 89 ? 0.901 -15.75 -27.688 1 96.56 89 SER A N 1
ATOM 704 C CA . SER A 1 89 ? 1.584 -15.078 -28.781 1 96.56 89 SER A CA 1
ATOM 705 C C . SER A 1 89 ? 3.084 -14.977 -28.531 1 96.56 89 SER A C 1
ATOM 707 O O . SER A 1 89 ? 3.889 -15.164 -29.438 1 96.56 89 SER A O 1
ATOM 709 N N . ILE A 1 90 ? 3.465 -14.703 -27.297 1 96.81 90 ILE A N 1
ATOM 710 C CA . ILE A 1 90 ? 4.871 -14.594 -26.922 1 96.81 90 ILE A CA 1
ATOM 711 C C . ILE A 1 90 ? 5.555 -15.953 -27.078 1 96.81 90 ILE A C 1
ATOM 713 O O . ILE A 1 90 ? 6.652 -16.047 -27.625 1 96.81 90 ILE A O 1
ATOM 717 N N . GLU A 1 91 ? 4.871 -16.938 -26.672 1 97 91 GLU A N 1
ATOM 718 C CA . GLU A 1 91 ? 5.449 -18.281 -26.734 1 97 91 GLU A CA 1
ATOM 719 C C . GLU A 1 91 ? 5.535 -18.766 -28.172 1 97 91 GLU A C 1
ATOM 721 O O . GLU A 1 91 ? 6.434 -19.547 -28.531 1 97 91 GLU A O 1
ATOM 726 N N . GLU A 1 92 ? 4.656 -18.375 -29 1 96.69 92 GLU A N 1
ATOM 727 C CA . GLU A 1 92 ? 4.707 -18.703 -30.422 1 96.69 92 GLU A CA 1
ATOM 728 C C . GLU A 1 92 ? 5.891 -18.031 -31.109 1 96.69 92 GLU A C 1
ATOM 730 O O . GLU A 1 92 ? 6.555 -18.641 -31.953 1 96.69 92 GLU A O 1
ATOM 735 N N . LEU A 1 93 ? 6.137 -16.828 -30.719 1 96.75 93 LEU A N 1
ATOM 736 C CA . LEU A 1 93 ? 7.207 -16.047 -31.328 1 96.75 93 LEU A CA 1
ATOM 737 C C . LEU A 1 93 ? 8.57 -16.484 -30.797 1 96.75 93 LEU A C 1
ATOM 739 O O . LEU A 1 93 ? 9.547 -16.547 -31.547 1 96.75 93 LEU A O 1
ATOM 743 N N . LEU A 1 94 ? 8.617 -16.734 -29.438 1 97.12 94 LEU A N 1
ATOM 744 C CA . LEU A 1 94 ? 9.859 -17.125 -28.781 1 97.12 94 LEU A CA 1
ATOM 745 C C . LEU A 1 94 ? 9.641 -18.359 -27.906 1 97.12 94 LEU A C 1
ATOM 747 O O . LEU A 1 94 ? 9.539 -18.25 -26.688 1 97.12 94 LEU A O 1
ATOM 751 N N . PRO A 1 95 ? 9.758 -19.531 -28.594 1 95.94 95 PRO A N 1
ATOM 752 C CA . PRO A 1 95 ? 9.508 -20.766 -27.844 1 95.94 95 PRO A CA 1
ATOM 753 C C . PRO A 1 95 ? 10.477 -20.953 -26.672 1 95.94 95 PRO A C 1
ATOM 755 O O . PRO A 1 95 ? 11.688 -20.781 -26.828 1 95.94 95 PRO A O 1
ATOM 758 N N . GLY A 1 96 ? 9.945 -21.266 -25.516 1 95.06 96 GLY A N 1
ATOM 759 C CA . GLY A 1 96 ? 10.75 -21.516 -24.328 1 95.06 96 GLY A CA 1
ATOM 760 C C . GLY A 1 96 ? 10.953 -20.266 -23.484 1 95.06 96 GLY A C 1
ATOM 761 O O . GLY A 1 96 ? 11.43 -20.359 -22.344 1 95.06 96 GLY A O 1
ATOM 762 N N . PHE A 1 97 ? 10.547 -19.188 -24.016 1 96.5 97 PHE A N 1
ATOM 763 C CA . PHE A 1 97 ? 10.766 -17.906 -23.328 1 96.5 97 PHE A CA 1
ATOM 764 C C . PHE A 1 97 ? 10.016 -17.875 -22 1 96.5 97 PHE A C 1
ATOM 766 O O . PHE A 1 97 ? 10.578 -17.469 -20.984 1 96.5 97 PHE A O 1
ATOM 773 N N . LEU A 1 98 ? 8.82 -18.266 -21.953 1 96.12 98 LEU A N 1
ATOM 774 C CA . LEU A 1 98 ? 8.016 -18.234 -20.734 1 96.12 98 LEU A CA 1
ATOM 775 C C . LEU A 1 98 ? 8.578 -19.188 -19.688 1 96.12 98 LEU A C 1
ATOM 777 O O . LEU A 1 98 ? 8.578 -18.875 -18.5 1 96.12 98 LEU A O 1
ATOM 781 N N . THR A 1 99 ? 9.055 -20.312 -20.109 1 94.38 99 THR A N 1
ATOM 782 C CA . THR A 1 99 ? 9.695 -21.266 -19.203 1 94.38 99 THR A CA 1
ATOM 783 C C . THR A 1 99 ? 10.914 -20.625 -18.531 1 94.38 99 THR A C 1
ATOM 785 O O . THR A 1 99 ? 11.078 -20.734 -17.312 1 94.38 99 THR A O 1
ATOM 788 N N . TRP A 1 100 ? 11.625 -19.953 -19.312 1 93.25 100 TRP A N 1
ATOM 789 C CA . TRP A 1 100 ? 12.82 -19.312 -18.797 1 93.25 100 TRP A CA 1
ATOM 790 C C . TRP A 1 100 ? 12.453 -18.156 -17.859 1 93.25 100 TRP A C 1
ATOM 792 O O . TRP A 1 100 ? 13.125 -17.938 -16.844 1 93.25 100 TRP A O 1
ATOM 802 N N . CYS A 1 101 ? 11.461 -17.484 -18.172 1 93.88 101 CYS A N 1
ATOM 803 C CA . CYS A 1 101 ? 11.023 -16.406 -17.297 1 93.88 101 CYS A CA 1
ATOM 804 C C . CYS A 1 101 ? 10.648 -16.922 -15.922 1 93.88 101 CYS A C 1
ATOM 806 O O . CYS A 1 101 ? 10.953 -16.297 -14.906 1 93.88 101 CYS A O 1
ATOM 808 N N . LYS A 1 102 ? 10.039 -18.016 -15.938 1 91.19 102 LYS A N 1
ATOM 809 C CA . LYS A 1 102 ? 9.672 -18.609 -14.656 1 91.19 102 LYS A CA 1
ATOM 810 C C . LYS A 1 102 ? 10.906 -19.016 -13.859 1 91.19 102 LYS A C 1
ATOM 812 O O . LYS A 1 102 ? 10.953 -18.812 -12.641 1 91.19 102 LYS A O 1
ATOM 817 N N . TYR A 1 103 ? 11.828 -19.469 -14.547 1 88.69 103 TYR A N 1
ATOM 818 C CA . TYR A 1 103 ? 13.094 -19.812 -13.906 1 88.69 103 TYR A CA 1
ATOM 819 C C . TYR A 1 103 ? 13.82 -18.562 -13.43 1 88.69 103 TYR A C 1
ATOM 821 O O . TYR A 1 103 ? 14.328 -18.516 -12.305 1 88.69 103 TYR A O 1
ATOM 829 N N . LEU A 1 104 ? 13.867 -17.594 -14.25 1 90.75 104 LEU A N 1
ATOM 830 C CA . LEU A 1 104 ? 14.617 -16.375 -13.977 1 90.75 104 LEU A CA 1
ATOM 831 C C . LEU A 1 104 ? 13.992 -15.594 -12.82 1 90.75 104 LEU A C 1
ATOM 833 O O . LEU A 1 104 ? 14.656 -14.781 -12.18 1 90.75 104 LEU A O 1
ATOM 837 N N . THR A 1 105 ? 12.758 -15.797 -12.508 1 89.38 105 THR A N 1
ATOM 838 C CA . THR A 1 105 ? 12.133 -15.148 -11.359 1 89.38 105 THR A CA 1
ATOM 839 C C . THR A 1 105 ? 12.859 -15.539 -10.07 1 89.38 105 THR A C 1
ATOM 841 O O . THR A 1 105 ? 13.18 -14.672 -9.25 1 89.38 105 THR A O 1
ATOM 844 N N . TRP A 1 106 ? 13.156 -16.734 -9.945 1 86.5 106 TRP A N 1
ATOM 845 C CA . TRP A 1 106 ? 13.875 -17.203 -8.766 1 86.5 106 TRP A CA 1
ATOM 846 C C . TRP A 1 106 ? 15.32 -16.719 -8.781 1 86.5 106 TRP A C 1
ATOM 848 O O . TRP A 1 106 ? 15.859 -16.328 -7.738 1 86.5 106 TRP A O 1
ATOM 858 N N . TRP A 1 107 ? 15.828 -16.75 -9.945 1 90.12 107 TRP A N 1
ATOM 859 C CA . TRP A 1 107 ? 17.203 -16.312 -10.125 1 90.12 107 TRP A CA 1
ATOM 860 C C . TRP A 1 107 ? 17.375 -14.852 -9.711 1 90.12 107 TRP A C 1
ATOM 862 O O . TRP A 1 107 ? 18.266 -14.523 -8.93 1 90.12 107 TRP A O 1
ATOM 872 N N . PHE A 1 108 ? 16.516 -13.992 -10.172 1 91.62 108 PHE A N 1
ATOM 873 C CA . PHE A 1 108 ? 16.578 -12.578 -9.844 1 91.62 108 PHE A CA 1
ATOM 874 C C . PHE A 1 108 ? 16.25 -12.352 -8.375 1 91.62 108 PHE A C 1
ATOM 876 O O . PHE A 1 108 ? 16.781 -11.422 -7.75 1 91.62 108 PHE A O 1
ATOM 883 N N . LEU A 1 109 ? 15.43 -13.195 -7.844 1 90.31 109 LEU A N 1
ATOM 884 C CA . LEU A 1 109 ? 15.07 -13.078 -6.434 1 90.31 109 LEU A CA 1
ATOM 885 C C . LEU A 1 109 ? 16.297 -13.227 -5.547 1 90.31 109 LEU A C 1
ATOM 887 O O . LEU A 1 109 ? 16.484 -12.477 -4.59 1 90.31 109 LEU A O 1
ATOM 891 N N . HIS A 1 110 ? 17.109 -14.125 -5.844 1 90.75 110 HIS A N 1
ATOM 892 C CA . HIS A 1 110 ? 18.344 -14.328 -5.078 1 90.75 110 HIS A CA 1
ATOM 893 C C . HIS A 1 110 ? 19.266 -13.125 -5.195 1 90.75 110 HIS A C 1
ATOM 895 O O . HIS A 1 110 ? 19.859 -12.695 -4.207 1 90.75 110 HIS A O 1
ATOM 901 N N . ILE A 1 111 ? 19.375 -12.602 -6.367 1 93.56 111 ILE A N 1
ATOM 902 C CA . ILE A 1 111 ? 20.219 -11.422 -6.574 1 93.56 111 ILE A CA 1
ATOM 903 C C . ILE A 1 111 ? 19.656 -10.25 -5.773 1 93.56 111 ILE A C 1
ATOM 905 O O . ILE A 1 111 ? 20.422 -9.461 -5.199 1 93.56 111 ILE A O 1
ATOM 909 N N . GLN A 1 112 ? 18.328 -10.156 -5.758 1 94.25 112 GLN A N 1
ATOM 910 C CA . GLN A 1 112 ? 17.656 -9.062 -5.051 1 94.25 112 GLN A CA 1
ATOM 911 C C . GLN A 1 112 ? 18.031 -9.062 -3.57 1 94.25 112 GLN A C 1
ATOM 913 O O . GLN A 1 112 ? 18.344 -8.008 -3.008 1 94.25 112 GLN A O 1
ATOM 918 N N . PHE A 1 113 ? 18.094 -10.203 -2.959 1 93 113 PHE A N 1
ATOM 919 C CA . PHE A 1 113 ? 18.406 -10.289 -1.539 1 93 113 PHE A CA 1
ATOM 920 C C . PHE A 1 113 ? 19.859 -9.922 -1.286 1 93 113 PHE A C 1
ATOM 922 O O . PHE A 1 113 ? 20.172 -9.219 -0.321 1 93 113 PHE A O 1
ATOM 929 N N . LEU A 1 114 ? 20.672 -10.312 -2.176 1 93.69 114 LEU A N 1
ATOM 930 C CA . LEU A 1 114 ? 22.094 -10.008 -2.023 1 93.69 114 LEU A CA 1
ATOM 931 C C . LEU A 1 114 ? 22.359 -8.523 -2.256 1 93.69 114 LEU A C 1
ATOM 933 O O . LEU A 1 114 ? 23.172 -7.918 -1.549 1 93.69 114 LEU A O 1
ATOM 937 N N . SER A 1 115 ? 21.656 -8.023 -3.223 1 94.88 115 SER A N 1
ATOM 938 C CA . SER A 1 115 ? 21.812 -6.598 -3.504 1 94.88 115 SER A CA 1
ATOM 939 C C . SER A 1 115 ? 21.328 -5.75 -2.332 1 94.88 115 SER A C 1
ATOM 941 O O . SER A 1 115 ? 21.953 -4.738 -1.996 1 94.88 115 SER A O 1
ATOM 943 N N . ALA A 1 116 ? 20.297 -6.148 -1.74 1 94.31 116 ALA A N 1
ATOM 944 C CA . ALA A 1 116 ? 19.781 -5.438 -0.57 1 94.31 116 ALA A CA 1
ATOM 945 C C . ALA A 1 116 ? 20.781 -5.504 0.587 1 94.31 116 ALA A C 1
ATOM 947 O O . ALA A 1 116 ? 20.984 -4.512 1.287 1 94.31 116 ALA A O 1
ATOM 948 N N . CYS A 1 117 ? 21.422 -6.59 0.747 1 95.62 117 CYS A N 1
ATOM 949 C CA . CYS A 1 117 ? 22.422 -6.785 1.797 1 95.62 117 CYS A CA 1
ATOM 950 C C . CYS A 1 117 ? 23.625 -5.879 1.579 1 95.62 117 CYS A C 1
ATOM 952 O O . CYS A 1 117 ? 24.219 -5.383 2.539 1 95.62 117 CYS A O 1
ATOM 954 N N . SER A 1 118 ? 23.938 -5.684 0.398 1 96.31 118 SER A N 1
ATOM 955 C CA . SER A 1 118 ? 25.156 -4.941 0.079 1 96.31 118 SER A CA 1
ATOM 956 C C . SER A 1 118 ? 25.062 -3.492 0.539 1 96.31 118 SER A C 1
ATOM 958 O O . SER A 1 118 ? 26.062 -2.869 0.871 1 96.31 118 SER A O 1
ATOM 960 N N . LEU A 1 119 ? 23.828 -2.949 0.564 1 96.69 119 LEU A N 1
ATOM 961 C CA . LEU A 1 119 ? 23.656 -1.579 1.035 1 96.69 119 LEU A CA 1
ATOM 962 C C . LEU A 1 119 ? 24 -1.462 2.514 1 96.69 119 LEU A C 1
ATOM 964 O O . LEU A 1 119 ? 24.719 -0.537 2.916 1 96.69 119 LEU A O 1
ATOM 968 N N . SER A 1 120 ? 23.562 -2.404 3.242 1 96.69 120 SER A N 1
ATOM 969 C CA . SER A 1 120 ? 23.906 -2.428 4.66 1 96.69 120 SER A CA 1
ATOM 970 C C . SER A 1 120 ? 25.391 -2.713 4.875 1 96.69 120 SER A C 1
ATOM 972 O O . SER A 1 120 ? 26.031 -2.1 5.734 1 96.69 120 SER A O 1
ATOM 974 N N . ALA A 1 121 ? 25.891 -3.611 4.098 1 96.25 121 ALA A N 1
ATOM 975 C CA . ALA A 1 121 ? 27.312 -3.938 4.195 1 96.25 121 ALA A CA 1
ATOM 976 C C . ALA A 1 121 ? 28.172 -2.713 3.904 1 96.25 121 ALA A C 1
ATOM 978 O O . ALA A 1 121 ? 29.203 -2.504 4.551 1 96.25 121 ALA A O 1
ATOM 979 N N . HIS A 1 122 ? 27.781 -1.943 2.98 1 96.69 122 HIS A N 1
ATOM 980 C CA . HIS A 1 122 ? 28.469 -0.71 2.639 1 96.69 122 HIS A CA 1
ATOM 981 C C . HIS A 1 122 ? 28.531 0.238 3.832 1 96.69 122 HIS A C 1
ATOM 983 O O . HIS A 1 122 ? 29.594 0.758 4.164 1 96.69 122 HIS A O 1
ATOM 989 N N . ARG A 1 123 ? 27.391 0.4 4.453 1 94.62 123 ARG A N 1
ATOM 990 C CA . ARG A 1 123 ? 27.328 1.349 5.559 1 94.62 123 ARG A CA 1
ATOM 991 C C . ARG A 1 123 ? 28.078 0.821 6.777 1 94.62 123 ARG A C 1
ATOM 993 O O . ARG A 1 123 ? 28.703 1.59 7.508 1 94.62 123 ARG A O 1
ATOM 1000 N N . ILE A 1 124 ? 28.016 -0.438 6.996 1 95.25 124 ILE A N 1
ATOM 1001 C CA . ILE A 1 124 ? 28.734 -1.05 8.109 1 95.25 124 ILE A CA 1
ATOM 1002 C C . ILE A 1 124 ? 30.25 -0.904 7.895 1 95.25 124 ILE A C 1
ATOM 1004 O O . ILE A 1 124 ? 30.969 -0.522 8.812 1 95.25 124 ILE A O 1
ATOM 1008 N N . SER A 1 125 ? 30.672 -1.102 6.707 1 95.06 125 SER A N 1
ATOM 1009 C CA . SER A 1 125 ? 32.094 -0.952 6.402 1 95.06 125 SER A CA 1
ATOM 1010 C C . SER A 1 125 ? 32.531 0.504 6.516 1 95.06 125 SER A C 1
ATOM 1012 O O . SER A 1 125 ? 33.656 0.788 6.918 1 95.06 125 SER A O 1
ATOM 1014 N N . SER A 1 126 ? 31.625 1.424 6.168 1 92.31 126 SER A N 1
ATOM 1015 C CA . SER A 1 126 ? 31.953 2.842 6.273 1 92.31 126 SER A CA 1
ATOM 1016 C C . SER A 1 126 ? 32.125 3.256 7.73 1 92.31 126 SER A C 1
ATOM 1018 O O . SER A 1 126 ? 32.875 4.195 8.023 1 92.31 126 SER A O 1
ATOM 1020 N N . PHE A 1 127 ? 31.484 2.518 8.547 1 90.81 127 PHE A N 1
ATOM 1021 C CA . PHE A 1 127 ? 31.547 2.818 9.969 1 90.81 127 PHE A CA 1
ATOM 1022 C C . PHE A 1 127 ? 32.812 2.215 10.594 1 90.81 127 PHE A C 1
ATOM 1024 O O . PHE A 1 127 ? 33.5 2.881 11.359 1 90.81 127 PHE A O 1
ATOM 1031 N N . TRP A 1 128 ? 33.219 1.041 10.25 1 91.31 128 TRP A N 1
ATOM 1032 C CA . TRP A 1 128 ? 34.312 0.329 10.898 1 91.31 128 TRP A CA 1
ATOM 1033 C C . TRP A 1 128 ? 35.625 0.59 10.18 1 91.31 128 TRP A C 1
ATOM 1035 O O . TRP A 1 128 ? 36.688 0.578 10.797 1 91.31 128 TRP A O 1
ATOM 1045 N N . TRP A 1 129 ? 35.531 0.823 8.891 1 91.88 129 TRP A N 1
ATOM 1046 C CA . TRP A 1 129 ? 36.719 1.073 8.078 1 91.88 129 TRP A CA 1
ATOM 1047 C C . TRP A 1 129 ? 36.562 2.332 7.238 1 91.88 129 TRP A C 1
ATOM 1049 O O . TRP A 1 129 ? 36.562 2.27 6.008 1 91.88 129 TRP A O 1
ATOM 1059 N N . PRO A 1 130 ? 36.5 3.488 7.855 1 87.88 130 PRO A N 1
ATOM 1060 C CA . PRO A 1 130 ? 36.156 4.738 7.176 1 87.88 130 PRO A CA 1
ATOM 1061 C C . PRO A 1 130 ? 37.188 5.152 6.137 1 87.88 130 PRO A C 1
ATOM 1063 O O . PRO A 1 130 ? 36.875 5.871 5.188 1 87.88 130 PRO A O 1
ATOM 1066 N N . THR A 1 131 ? 38.406 4.738 6.168 1 88.19 131 THR A N 1
ATOM 1067 C CA . THR A 1 131 ? 39.469 5.203 5.289 1 88.19 131 THR A CA 1
ATOM 1068 C C . THR A 1 131 ? 39.5 4.387 4 1 88.19 131 THR A C 1
ATOM 1070 O O . THR A 1 131 ? 39.906 4.891 2.949 1 88.19 131 THR A O 1
ATOM 1073 N N . ILE A 1 132 ? 39.031 3.188 4.137 1 92.06 132 ILE A N 1
ATOM 1074 C CA . ILE A 1 132 ? 39.281 2.299 3.006 1 92.06 132 ILE A CA 1
ATOM 1075 C C . ILE A 1 132 ? 37.938 1.942 2.334 1 92.06 132 ILE A C 1
ATOM 1077 O O . ILE A 1 132 ? 37.938 1.481 1.19 1 92.06 132 ILE A O 1
ATOM 1081 N N . TYR A 1 133 ? 36.781 2.125 2.949 1 90.88 133 TYR A N 1
ATOM 1082 C CA . TYR A 1 133 ? 35.531 1.572 2.469 1 90.88 133 TYR A CA 1
ATOM 1083 C C . TYR A 1 133 ? 35.156 2.139 1.099 1 90.88 133 TYR A C 1
ATOM 1085 O O . TYR A 1 133 ? 34.719 1.407 0.219 1 90.88 133 TYR A O 1
ATOM 1093 N N . GLU A 1 134 ? 35.406 3.445 0.921 1 90.94 134 GLU A N 1
ATOM 1094 C CA . GLU A 1 134 ? 35.031 4.074 -0.339 1 90.94 134 GLU A CA 1
ATOM 1095 C C . GLU A 1 134 ? 35.906 3.574 -1.491 1 90.94 134 GLU A C 1
ATOM 1097 O O . GLU A 1 134 ? 35.406 3.326 -2.59 1 90.94 134 GLU A O 1
ATOM 1102 N N . MET A 1 135 ? 37.156 3.48 -1.203 1 92.94 135 MET A N 1
ATOM 1103 C CA . MET A 1 135 ? 38.062 2.953 -2.223 1 92.94 135 MET A CA 1
ATOM 1104 C C . MET A 1 135 ? 37.688 1.527 -2.604 1 92.94 135 MET A C 1
ATOM 1106 O O . MET A 1 135 ? 37.656 1.184 -3.787 1 92.94 135 MET A O 1
ATOM 1110 N N . PHE A 1 136 ? 37.344 0.771 -1.7 1 94.25 136 PHE A N 1
ATOM 1111 C CA . PHE A 1 136 ? 36.969 -0.618 -1.938 1 94.25 136 PHE A CA 1
ATOM 1112 C C . PHE A 1 136 ? 35.688 -0.697 -2.768 1 94.25 136 PHE A C 1
ATOM 1114 O O . PHE A 1 136 ? 35.688 -1.32 -3.83 1 94.25 136 PHE A O 1
ATOM 1121 N N . TRP A 1 137 ? 34.656 -0.056 -2.314 1 94.62 137 TRP A N 1
ATOM 1122 C CA . TRP A 1 137 ? 33.344 -0.193 -2.945 1 94.62 137 TRP A CA 1
ATOM 1123 C C . TRP A 1 137 ? 33.312 0.507 -4.301 1 94.62 137 TRP A C 1
ATOM 1125 O O . TRP A 1 137 ? 32.594 0.084 -5.211 1 94.62 137 TRP A O 1
ATOM 1135 N N . SER A 1 138 ? 34.094 1.553 -4.418 1 93.38 138 SER A N 1
ATOM 1136 C CA . SER A 1 138 ? 34.156 2.225 -5.711 1 93.38 138 SER A CA 1
ATOM 1137 C C . SER A 1 138 ? 34.812 1.35 -6.758 1 93.38 138 SER A C 1
ATOM 1139 O O . SER A 1 138 ? 34.438 1.375 -7.934 1 93.38 138 SER A O 1
ATOM 1141 N N . GLN A 1 139 ? 35.688 0.573 -6.324 1 93.56 139 GLN A N 1
ATOM 1142 C CA . GLN A 1 139 ? 36.469 -0.259 -7.242 1 93.56 139 GLN A CA 1
ATOM 1143 C C . GLN A 1 139 ? 35.75 -1.582 -7.512 1 93.56 139 GLN A C 1
ATOM 1145 O O . GLN A 1 139 ? 35.844 -2.119 -8.617 1 93.56 139 GLN A O 1
ATOM 1150 N N . TYR A 1 140 ? 35.031 -2.039 -6.535 1 93.75 140 TYR A N 1
ATOM 1151 C CA . TYR A 1 140 ? 34.625 -3.439 -6.641 1 93.75 140 TYR A CA 1
ATOM 1152 C C . TYR A 1 140 ? 33.125 -3.578 -6.688 1 93.75 140 TYR A C 1
ATOM 1154 O O . TYR A 1 140 ? 32.594 -4.691 -6.676 1 93.75 140 TYR A O 1
ATOM 1162 N N . TYR A 1 141 ? 32.344 -2.572 -6.715 1 92.69 141 TYR A N 1
ATOM 1163 C CA . TYR A 1 141 ? 30.906 -2.705 -6.691 1 92.69 141 TYR A CA 1
ATOM 1164 C C . TYR A 1 141 ? 30.406 -3.51 -7.891 1 92.69 141 TYR A C 1
ATOM 1166 O O . TYR A 1 141 ? 29.469 -4.293 -7.773 1 92.69 141 TYR A O 1
ATOM 1174 N N . VAL A 1 142 ? 31.078 -3.408 -9.031 1 93.69 142 VAL A N 1
ATOM 1175 C CA . VAL A 1 142 ? 30.688 -4.156 -10.219 1 93.69 142 VAL A CA 1
ATOM 1176 C C . VAL A 1 142 ? 31 -5.641 -10.031 1 93.69 142 VAL A C 1
ATOM 1178 O O . VAL A 1 142 ? 30.203 -6.504 -10.375 1 93.69 142 VAL A O 1
ATOM 1181 N N . ALA A 1 143 ? 32.156 -5.836 -9.492 1 95.25 143 ALA A N 1
ATOM 1182 C CA . ALA A 1 143 ? 32.531 -7.215 -9.211 1 95.25 143 ALA A CA 1
ATOM 1183 C C . ALA A 1 143 ? 31.562 -7.871 -8.234 1 95.25 143 ALA A C 1
ATOM 1185 O O . ALA A 1 143 ? 31.25 -9.055 -8.375 1 95.25 143 ALA A O 1
ATOM 1186 N N . CYS A 1 144 ? 31.141 -7.184 -7.328 1 93 144 CYS A N 1
ATOM 1187 C CA . CYS A 1 144 ? 30.141 -7.691 -6.391 1 93 144 CYS A CA 1
ATOM 1188 C C . CYS A 1 144 ? 28.844 -8.031 -7.113 1 93 144 CYS A C 1
ATOM 1190 O O . CYS A 1 144 ? 28.266 -9.094 -6.891 1 93 144 CYS A O 1
ATOM 1192 N N . GLY A 1 145 ? 28.422 -7.156 -7.953 1 94.31 145 GLY A N 1
ATOM 1193 C CA . GLY A 1 145 ? 27.234 -7.43 -8.75 1 94.31 145 GLY A CA 1
ATOM 1194 C C . GLY A 1 145 ? 27.359 -8.695 -9.578 1 94.31 145 GLY A C 1
ATOM 1195 O O . GLY A 1 145 ? 26.438 -9.508 -9.617 1 94.31 145 GLY A O 1
ATOM 1196 N N . LEU A 1 146 ? 28.5 -8.867 -10.141 1 95.44 146 LEU A N 1
ATOM 1197 C CA . LEU A 1 146 ? 28.75 -10.062 -10.945 1 95.44 146 LEU A CA 1
ATOM 1198 C C . LEU A 1 146 ? 28.766 -11.312 -10.078 1 95.44 146 LEU A C 1
ATOM 1200 O O . LEU A 1 146 ? 28.281 -12.367 -10.477 1 95.44 146 LEU A O 1
ATOM 1204 N N . ALA A 1 147 ? 29.344 -11.172 -8.992 1 95.25 147 ALA A N 1
ATOM 1205 C CA . ALA A 1 147 ? 29.359 -12.289 -8.047 1 95.25 147 ALA A CA 1
ATOM 1206 C C . ALA A 1 147 ? 27.938 -12.688 -7.645 1 95.25 147 ALA A C 1
ATOM 1208 O O . ALA A 1 147 ? 27.641 -13.875 -7.473 1 95.25 147 ALA A O 1
ATOM 1209 N N . PHE A 1 148 ? 27.062 -11.719 -7.488 1 94.75 148 PHE A N 1
ATOM 1210 C CA . PHE A 1 148 ? 25.672 -12.008 -7.156 1 94.75 148 PHE A CA 1
ATOM 1211 C C . PHE A 1 148 ? 25 -12.812 -8.273 1 94.75 148 PHE A C 1
ATOM 1213 O O . PHE A 1 148 ? 24.266 -13.758 -8.008 1 94.75 148 PHE A O 1
ATOM 1220 N N . VAL A 1 149 ? 25.328 -12.398 -9.477 1 93.12 149 VAL A N 1
ATOM 1221 C CA . VAL A 1 149 ? 24.766 -13.07 -10.641 1 93.12 149 VAL A CA 1
ATOM 1222 C C . VAL A 1 149 ? 25.234 -14.523 -10.664 1 93.12 149 VAL A C 1
ATOM 1224 O O . VAL A 1 149 ? 24.422 -15.438 -10.852 1 93.12 149 VAL A O 1
ATOM 1227 N N . ILE A 1 150 ? 26.422 -14.75 -10.391 1 93 150 ILE A N 1
ATOM 1228 C CA . ILE A 1 150 ? 27 -16.094 -10.422 1 93 150 ILE A CA 1
ATOM 1229 C C . ILE A 1 150 ? 26.453 -16.906 -9.258 1 93 150 ILE A C 1
ATOM 1231 O O . ILE A 1 150 ? 26.062 -18.062 -9.43 1 93 150 ILE A O 1
ATOM 1235 N N . TYR A 1 151 ? 26.344 -16.328 -8.172 1 91.75 151 TYR A N 1
ATOM 1236 C CA . TYR A 1 151 ? 25.844 -17 -6.977 1 91.75 151 TYR A CA 1
ATOM 1237 C C . TYR A 1 151 ? 24.406 -17.484 -7.18 1 91.75 151 TYR A C 1
ATOM 1239 O O . TYR A 1 151 ? 24.031 -18.562 -6.707 1 91.75 151 TYR A O 1
ATOM 1247 N N . SER A 1 152 ? 23.641 -16.719 -7.844 1 89.12 152 SER A N 1
ATOM 1248 C CA . SER A 1 152 ? 22.219 -16.969 -7.965 1 89.12 152 SER A CA 1
ATOM 1249 C C . SER A 1 152 ? 21.953 -18.234 -8.781 1 89.12 152 SER A C 1
ATOM 1251 O O . SER A 1 152 ? 20.828 -18.766 -8.766 1 89.12 152 SER A O 1
ATOM 1253 N N . PHE A 1 153 ? 22.969 -18.75 -9.344 1 86.12 153 PHE A N 1
ATOM 1254 C CA . PHE A 1 153 ? 22.828 -20 -10.07 1 86.12 153 PHE A CA 1
ATOM 1255 C C . PHE A 1 153 ? 22.938 -21.203 -9.125 1 86.12 153 PHE A C 1
ATOM 1257 O O . PHE A 1 153 ? 22.547 -22.312 -9.477 1 86.12 153 PHE A O 1
ATOM 1264 N N . MET A 1 154 ? 23.359 -21.047 -8 1 79.69 154 MET A N 1
ATOM 1265 C CA . MET A 1 154 ? 23.625 -22.141 -7.082 1 79.69 154 MET A CA 1
ATOM 1266 C C . MET A 1 154 ? 22.312 -22.828 -6.664 1 79.69 154 MET A C 1
ATOM 1268 O O . MET A 1 154 ? 22.188 -24.047 -6.762 1 79.69 154 MET A O 1
ATOM 1272 N N . PRO A 1 155 ? 21.312 -22.109 -6.234 1 72.31 155 PRO A N 1
ATOM 1273 C CA . PRO A 1 155 ? 20.062 -22.766 -5.867 1 72.31 155 PRO A CA 1
ATOM 1274 C C . PRO A 1 155 ? 19.406 -23.484 -7.043 1 72.31 155 PRO A C 1
ATOM 1276 O O . PRO A 1 155 ? 18.797 -24.547 -6.863 1 72.31 155 PRO A O 1
ATOM 1279 N N . THR A 1 156 ? 19.578 -23 -8.164 1 69.75 156 THR A N 1
ATOM 1280 C CA . THR A 1 156 ? 18.938 -23.531 -9.359 1 69.75 156 THR A CA 1
ATOM 1281 C C . THR A 1 156 ? 19.672 -24.797 -9.836 1 69.75 156 THR A C 1
ATOM 1283 O O . THR A 1 156 ? 19.078 -25.641 -10.516 1 69.75 156 THR A O 1
ATOM 1286 N N . LEU A 1 157 ? 20.875 -24.797 -9.508 1 70.94 157 LEU A N 1
ATOM 1287 C CA . LEU A 1 157 ? 21.656 -25.969 -9.898 1 70.94 157 LEU A CA 1
ATOM 1288 C C . LEU A 1 157 ? 21.25 -27.188 -9.078 1 70.94 157 LEU A C 1
ATOM 1290 O O . LEU A 1 157 ? 21.469 -28.328 -9.5 1 70.94 157 LEU A O 1
ATOM 1294 N N . ILE A 1 158 ? 20.625 -26.938 -8.086 1 68.81 158 ILE A N 1
ATOM 1295 C CA . ILE A 1 158 ? 20.266 -28.031 -7.199 1 68.81 158 ILE A CA 1
ATOM 1296 C C . ILE A 1 158 ? 19.016 -28.734 -7.738 1 68.81 158 ILE A C 1
ATOM 1298 O O . ILE A 1 158 ? 18.922 -29.969 -7.668 1 68.81 158 ILE A O 1
ATOM 1302 N N . TRP A 1 159 ? 18.047 -28.031 -8.305 1 65.88 159 TRP A N 1
ATOM 1303 C CA . TRP A 1 159 ? 16.844 -28.75 -8.703 1 65.88 159 TRP A CA 1
ATOM 1304 C C . TRP A 1 159 ? 16.859 -29.062 -10.203 1 65.88 159 TRP A C 1
ATOM 1306 O O . TRP A 1 159 ? 15.953 -29.703 -10.719 1 65.88 159 TRP A O 1
ATOM 1316 N N . HIS A 1 160 ? 17.844 -29.109 -10.969 1 65.31 160 HIS A N 1
ATOM 1317 C CA . HIS A 1 160 ? 18.312 -29.547 -12.273 1 65.31 160 HIS A CA 1
ATOM 1318 C C . HIS A 1 160 ? 17.266 -29.297 -13.359 1 65.31 160 HIS A C 1
ATOM 1320 O O . HIS A 1 160 ? 17.609 -29.109 -14.523 1 65.31 160 HIS A O 1
ATOM 1326 N N . GLU A 1 161 ? 15.969 -29.531 -13.07 1 76.06 161 GLU A N 1
ATOM 1327 C CA . GLU A 1 161 ? 14.93 -29.453 -14.094 1 76.06 161 GLU A CA 1
ATOM 1328 C C . GLU A 1 161 ? 13.977 -28.297 -13.82 1 76.06 161 GLU A C 1
ATOM 1330 O O . GLU A 1 161 ? 13.953 -27.75 -12.711 1 76.06 161 GLU A O 1
ATOM 1335 N N . PHE A 1 162 ? 13.414 -27.891 -15.055 1 85.12 162 PHE A N 1
ATOM 1336 C CA . PHE A 1 162 ? 12.391 -26.859 -14.875 1 85.12 162 PHE A CA 1
ATOM 1337 C C . PHE A 1 162 ? 11.203 -27.406 -14.094 1 85.12 162 PHE A C 1
ATOM 1339 O O . PHE A 1 162 ? 10.664 -28.469 -14.43 1 85.12 162 PHE A O 1
ATOM 1346 N N . ALA A 1 163 ? 10.875 -26.734 -13.062 1 86.56 163 ALA A N 1
ATOM 1347 C CA . ALA A 1 163 ? 9.719 -27.141 -12.258 1 86.56 163 ALA A CA 1
ATOM 1348 C C . ALA A 1 163 ? 8.422 -26.953 -13.031 1 86.56 163 ALA A C 1
ATOM 1350 O O . ALA A 1 163 ? 7.484 -27.75 -12.883 1 86.56 163 ALA A O 1
ATOM 1351 N N . VAL A 1 164 ? 8.43 -25.906 -13.781 1 89.75 164 VAL A N 1
ATOM 1352 C CA . VAL A 1 164 ? 7.262 -25.578 -14.594 1 89.75 164 VAL A CA 1
ATOM 1353 C C . VAL A 1 164 ? 7.703 -25.281 -16.031 1 89.75 164 VAL A C 1
ATOM 1355 O O . VAL A 1 164 ? 8.594 -24.453 -16.25 1 89.75 164 VAL A O 1
ATOM 1358 N N . GLU A 1 165 ? 7.062 -26.016 -16.953 1 92.94 165 GLU A N 1
ATOM 1359 C CA . GLU A 1 165 ? 7.359 -25.812 -18.375 1 92.94 165 GLU A CA 1
ATOM 1360 C C . GLU A 1 165 ? 6.109 -25.391 -19.141 1 92.94 165 GLU A C 1
ATOM 1362 O O . GLU A 1 165 ? 5.027 -25.938 -18.906 1 92.94 165 GLU A O 1
ATOM 1367 N N . VAL A 1 166 ? 6.328 -24.344 -19.938 1 94.62 166 VAL A N 1
ATOM 1368 C CA . VAL A 1 166 ? 5.23 -23.859 -20.766 1 94.62 166 VAL A CA 1
ATOM 1369 C C . VAL A 1 166 ? 5.512 -24.172 -22.234 1 94.62 166 VAL A C 1
ATOM 1371 O O . VAL A 1 166 ? 6.625 -23.953 -22.719 1 94.62 166 VAL A O 1
ATOM 1374 N N . SER A 1 167 ? 4.523 -24.766 -22.891 1 94.81 167 SER A N 1
ATOM 1375 C CA . SER A 1 167 ? 4.672 -25.078 -24.297 1 94.81 167 SER A CA 1
ATOM 1376 C C . SER A 1 167 ? 3.334 -25 -25.031 1 94.81 167 SER A C 1
ATOM 1378 O O . SER A 1 167 ? 2.277 -24.953 -24.391 1 94.81 167 SER A O 1
ATOM 1380 N N . ILE A 1 168 ? 3.455 -24.891 -26.25 1 95.94 168 ILE A N 1
ATOM 1381 C CA . ILE A 1 168 ? 2.25 -24.938 -27.078 1 95.94 168 ILE A CA 1
ATOM 1382 C C . ILE A 1 168 ? 2.072 -26.328 -27.672 1 95.94 168 ILE A C 1
ATOM 1384 O O . ILE A 1 168 ? 2.969 -26.844 -28.328 1 95.94 168 ILE A O 1
ATOM 1388 N N . GLU A 1 169 ? 0.975 -26.969 -27.328 1 93.44 169 GLU A N 1
ATOM 1389 C CA . GLU A 1 169 ? 0.617 -28.266 -27.891 1 93.44 169 GLU A CA 1
ATOM 1390 C C . GLU A 1 169 ? -0.719 -28.203 -28.625 1 93.44 169 GLU A C 1
ATOM 1392 O O . GLU A 1 169 ? -1.744 -27.859 -28.031 1 93.44 169 GLU A O 1
ATOM 1397 N N . ASN A 1 170 ? -0.726 -28.594 -29.906 1 93.88 170 ASN A N 1
ATOM 1398 C CA . ASN A 1 170 ? -1.927 -28.562 -30.734 1 93.88 170 ASN A CA 1
ATOM 1399 C C . ASN A 1 170 ? -2.605 -27.203 -30.703 1 93.88 170 ASN A C 1
ATOM 1401 O O . ASN A 1 170 ? -3.824 -27.109 -30.547 1 93.88 170 ASN A O 1
ATOM 1405 N N . GLY A 1 171 ? -1.828 -26.125 -30.625 1 92.38 171 GLY A N 1
ATOM 1406 C CA . GLY A 1 171 ? -2.346 -24.766 -30.688 1 92.38 171 GLY A CA 1
ATOM 1407 C C . GLY A 1 171 ? -2.816 -24.25 -29.344 1 92.38 171 GLY A C 1
ATOM 1408 O O . GLY A 1 171 ? -3.324 -23.141 -29.234 1 92.38 171 GLY A O 1
ATOM 1409 N N . ILE A 1 172 ? -2.646 -25.094 -28.344 1 93.62 172 ILE A N 1
ATOM 1410 C CA . ILE A 1 172 ? -3.1 -24.719 -27 1 93.62 172 ILE A CA 1
ATOM 1411 C C . ILE A 1 172 ? -1.894 -24.516 -26.094 1 93.62 172 ILE A C 1
ATOM 1413 O O . ILE A 1 172 ? -0.939 -25.297 -26.125 1 93.62 172 ILE A O 1
ATOM 1417 N N . LEU A 1 173 ? -1.973 -23.422 -25.375 1 95 173 LEU A N 1
ATOM 1418 C CA . LEU A 1 173 ? -0.917 -23.141 -24.406 1 95 173 LEU A CA 1
ATOM 1419 C C . LEU A 1 173 ? -1.035 -24.062 -23.188 1 95 173 LEU A C 1
ATOM 1421 O O . LEU A 1 173 ? -2.061 -24.078 -22.5 1 95 173 LEU A O 1
ATOM 1425 N N . MET A 1 174 ? 0.063 -24.844 -23.047 1 94 174 MET A N 1
ATOM 1426 C CA . MET A 1 174 ? 0.055 -25.844 -21.984 1 94 174 MET A CA 1
ATOM 1427 C C . MET A 1 174 ? 1.115 -25.531 -20.922 1 94 174 MET A C 1
ATOM 1429 O O . MET A 1 174 ? 2.146 -24.922 -21.234 1 94 174 MET A O 1
ATOM 1433 N N . LYS A 1 175 ? 0.794 -25.938 -19.766 1 92.88 175 LYS A N 1
ATOM 1434 C CA . LYS A 1 175 ? 1.72 -25.875 -18.641 1 92.88 175 LYS A CA 1
ATOM 1435 C C . LYS A 1 175 ? 1.954 -27.25 -18.031 1 92.88 175 LYS A C 1
ATOM 1437 O O . LYS A 1 175 ? 1.004 -27.938 -17.641 1 92.88 175 LYS A O 1
ATOM 1442 N N . THR A 1 176 ? 3.229 -27.609 -17.984 1 92.38 176 THR A N 1
ATOM 1443 C CA . THR A 1 176 ? 3.611 -28.891 -17.406 1 92.38 176 THR A CA 1
ATOM 1444 C C . THR A 1 176 ? 4.266 -28.688 -16.047 1 92.38 176 THR A C 1
ATOM 1446 O O . THR A 1 176 ? 5.289 -28 -15.938 1 92.38 176 THR A O 1
ATOM 1449 N N . LEU A 1 177 ? 3.637 -29.266 -15.078 1 92.31 177 LEU A N 1
ATOM 1450 C CA . LEU A 1 177 ? 4.156 -29.203 -13.719 1 92.31 177 LEU A CA 1
ATOM 1451 C C . LEU A 1 177 ? 4.883 -30.5 -13.359 1 92.31 177 LEU A C 1
ATOM 1453 O O . LEU A 1 177 ? 4.383 -31.594 -13.617 1 92.31 177 LEU A O 1
ATOM 1457 N N . ARG A 1 178 ? 6.012 -30.391 -12.82 1 90.94 178 ARG A N 1
ATOM 1458 C CA . ARG A 1 178 ? 6.781 -31.516 -12.305 1 90.94 178 ARG A CA 1
ATOM 1459 C C . ARG A 1 178 ? 6.832 -31.484 -10.781 1 90.94 178 ARG A C 1
ATOM 1461 O O . ARG A 1 178 ? 7.684 -30.812 -10.195 1 90.94 178 ARG A O 1
ATOM 1468 N N . PRO A 1 179 ? 5.984 -32.281 -10.156 1 88.31 179 PRO A N 1
ATOM 1469 C CA . PRO A 1 179 ? 5.801 -32.156 -8.703 1 88.31 179 PRO A CA 1
ATOM 1470 C C . PRO A 1 179 ? 7.082 -32.438 -7.922 1 88.31 179 PRO A C 1
ATOM 1472 O O . PRO A 1 179 ? 7.352 -31.781 -6.918 1 88.31 179 PRO A O 1
ATOM 1475 N N . THR A 1 180 ? 7.859 -33.406 -8.391 1 85.88 180 THR A N 1
ATOM 1476 C CA . THR A 1 180 ? 9.094 -33.75 -7.684 1 85.88 180 THR A CA 1
ATOM 1477 C C . THR A 1 180 ? 10.062 -32.562 -7.723 1 85.88 180 THR A C 1
ATOM 1479 O O . THR A 1 180 ? 10.664 -32.219 -6.707 1 85.88 180 THR A O 1
ATOM 1482 N N . THR A 1 181 ? 10.188 -31.984 -8.891 1 85.44 181 THR A N 1
ATOM 1483 C CA . THR A 1 181 ? 11.07 -30.844 -9.031 1 85.44 181 THR A CA 1
ATOM 1484 C C . THR A 1 181 ? 10.531 -29.641 -8.258 1 85.44 181 THR A C 1
ATOM 1486 O O . THR A 1 181 ? 11.297 -28.875 -7.672 1 85.44 181 THR A O 1
ATOM 1489 N N . ILE A 1 182 ? 9.281 -29.531 -8.258 1 85.44 182 ILE A N 1
ATOM 1490 C CA . ILE A 1 182 ? 8.648 -28.438 -7.531 1 85.44 182 ILE A CA 1
ATOM 1491 C C . ILE A 1 182 ? 8.93 -28.562 -6.039 1 85.44 182 ILE A C 1
ATOM 1493 O O . ILE A 1 182 ? 9.297 -27.594 -5.379 1 85.44 182 ILE A O 1
ATOM 1497 N N . MET A 1 183 ? 8.797 -29.75 -5.57 1 83.69 183 MET A N 1
ATOM 1498 C CA . MET A 1 183 ? 9.039 -29.984 -4.148 1 83.69 183 MET A CA 1
ATOM 1499 C C . MET A 1 183 ? 10.492 -29.703 -3.795 1 83.69 183 MET A C 1
ATOM 1501 O O . MET A 1 183 ? 10.781 -29.094 -2.76 1 83.69 183 MET A O 1
ATOM 1505 N N . PHE A 1 184 ? 11.297 -30.047 -4.629 1 83.56 184 PHE A N 1
ATOM 1506 C CA . PHE A 1 184 ? 12.711 -29.812 -4.402 1 83.56 184 PHE A CA 1
ATOM 1507 C C . PHE A 1 184 ? 13.016 -28.312 -4.441 1 83.56 184 PHE A C 1
ATOM 1509 O O . PHE A 1 184 ? 13.773 -27.797 -3.609 1 83.56 184 PHE A O 1
ATOM 1516 N N . ALA A 1 185 ? 12.5 -27.688 -5.422 1 81.88 185 ALA A N 1
ATOM 1517 C CA . ALA A 1 185 ? 12.695 -26.234 -5.559 1 81.88 185 ALA A CA 1
ATOM 1518 C C . ALA A 1 185 ? 12.172 -25.5 -4.336 1 81.88 185 ALA A C 1
ATOM 1520 O O . ALA A 1 185 ? 12.797 -24.547 -3.865 1 81.88 185 ALA A O 1
ATOM 1521 N N . LEU A 1 186 ? 11.039 -25.906 -3.859 1 78.31 186 LEU A N 1
ATOM 1522 C CA . LEU A 1 186 ? 10.445 -25.281 -2.684 1 78.31 186 LEU A CA 1
ATOM 1523 C C . LEU A 1 186 ? 11.328 -25.484 -1.457 1 78.31 186 LEU A C 1
ATOM 1525 O O . LEU A 1 186 ? 11.516 -24.562 -0.66 1 78.31 186 LEU A O 1
ATOM 1529 N N . ASN A 1 187 ? 11.898 -26.609 -1.363 1 82.19 187 ASN A N 1
ATOM 1530 C CA . ASN A 1 187 ? 12.781 -26.906 -0.238 1 82.19 187 ASN A CA 1
ATOM 1531 C C . ASN A 1 187 ? 14.062 -26.078 -0.302 1 82.19 187 ASN A C 1
ATOM 1533 O O . ASN A 1 187 ? 14.5 -25.516 0.709 1 82.19 187 ASN A O 1
ATOM 1537 N N . VAL A 1 188 ? 14.586 -26.062 -1.438 1 82.5 188 VAL A N 1
ATOM 1538 C CA . VAL A 1 188 ? 15.812 -25.281 -1.631 1 82.5 188 VAL A CA 1
ATOM 1539 C C . VAL A 1 188 ? 15.539 -23.812 -1.37 1 82.5 188 VAL A C 1
ATOM 1541 O O . VAL A 1 188 ? 16.312 -23.141 -0.688 1 82.5 188 VAL A O 1
ATOM 1544 N N . THR A 1 189 ? 14.453 -23.375 -1.848 1 79.06 189 THR A N 1
ATOM 1545 C CA . THR A 1 189 ? 14.094 -21.984 -1.662 1 79.06 189 THR A CA 1
ATOM 1546 C C . THR A 1 189 ? 13.836 -21.672 -0.188 1 79.06 189 THR A C 1
ATOM 1548 O O . THR A 1 189 ? 14.188 -20.609 0.3 1 79.06 189 THR A O 1
ATOM 1551 N N . ALA A 1 190 ? 13.281 -22.594 0.456 1 81.5 190 ALA A N 1
ATOM 1552 C CA . ALA A 1 190 ? 13.047 -22.422 1.888 1 81.5 190 ALA A CA 1
ATOM 1553 C C . ALA A 1 190 ? 14.359 -22.312 2.652 1 81.5 190 ALA A C 1
ATOM 1555 O O . ALA A 1 190 ? 14.508 -21.453 3.527 1 81.5 190 ALA A O 1
ATOM 1556 N N . GLY A 1 191 ? 15.273 -23.141 2.338 1 85.25 191 GLY A N 1
ATOM 1557 C CA . GLY A 1 191 ? 16.578 -23.094 2.979 1 85.25 191 GLY A CA 1
ATOM 1558 C C . GLY A 1 191 ? 17.312 -21.781 2.748 1 85.25 191 GLY A C 1
ATOM 1559 O O . GLY A 1 191 ? 17.812 -21.172 3.691 1 85.25 191 GLY A O 1
ATOM 1560 N N . PHE A 1 192 ? 17.328 -21.344 1.554 1 87.94 192 PHE A N 1
ATOM 1561 C CA . PHE A 1 192 ? 18.031 -20.109 1.211 1 87.94 192 PHE A CA 1
ATOM 1562 C C . PHE A 1 192 ? 17.328 -18.906 1.824 1 87.94 192 PHE A C 1
ATOM 1564 O O . PHE A 1 192 ? 17.984 -17.969 2.307 1 87.94 192 PHE A O 1
ATOM 1571 N N . SER A 1 193 ? 16.031 -18.922 1.798 1 85.25 193 SER A N 1
ATOM 1572 C CA . SER A 1 193 ? 15.281 -17.828 2.389 1 85.25 193 SER A CA 1
ATOM 1573 C C . SER A 1 193 ? 15.57 -17.688 3.881 1 85.25 193 SER A C 1
ATOM 1575 O O . SER A 1 193 ? 15.68 -16.578 4.402 1 85.25 193 SER A O 1
ATOM 1577 N N . THR A 1 194 ? 15.695 -18.781 4.488 1 88.62 194 THR A N 1
ATOM 1578 C CA . THR A 1 194 ? 16.047 -18.766 5.906 1 88.62 194 THR A CA 1
ATOM 1579 C C . THR A 1 194 ? 17.438 -18.188 6.117 1 88.62 194 THR A C 1
ATOM 1581 O O . THR A 1 194 ? 17.641 -17.359 7.016 1 88.62 194 THR A O 1
ATOM 1584 N N . ALA A 1 195 ? 18.312 -18.578 5.332 1 91.38 195 ALA A N 1
ATOM 1585 C CA . ALA A 1 195 ? 19.672 -18.031 5.41 1 91.38 195 ALA A CA 1
ATOM 1586 C C . ALA A 1 195 ? 19.672 -16.531 5.168 1 91.38 195 ALA A C 1
ATOM 1588 O O . ALA A 1 195 ? 20.312 -15.773 5.906 1 91.38 195 ALA A O 1
ATOM 1589 N N . TYR A 1 196 ? 18.953 -16.109 4.152 1 92.12 196 TYR A N 1
ATOM 1590 C CA . TYR A 1 196 ? 18.859 -14.68 3.863 1 92.12 196 TYR A CA 1
ATOM 1591 C C . TYR A 1 196 ? 18.25 -13.922 5.035 1 92.12 196 TYR A C 1
ATOM 1593 O O . TYR A 1 196 ? 18.688 -12.812 5.359 1 92.12 196 TYR A O 1
ATOM 1601 N N . PHE A 1 197 ? 17.281 -14.523 5.602 1 93.75 197 PHE A N 1
ATOM 1602 C CA . PHE A 1 197 ? 16.625 -13.898 6.742 1 93.75 197 PHE A CA 1
ATOM 1603 C C . PHE A 1 197 ? 17.609 -13.648 7.871 1 93.75 197 PHE A C 1
ATOM 1605 O O . PHE A 1 197 ? 17.641 -12.562 8.461 1 93.75 197 PHE A O 1
ATOM 1612 N N . ILE A 1 198 ? 18.406 -14.578 8.125 1 94.31 198 ILE A N 1
ATOM 1613 C CA . ILE A 1 198 ? 19.391 -14.461 9.195 1 94.31 198 ILE A CA 1
ATOM 1614 C C . ILE A 1 198 ? 20.422 -13.391 8.828 1 94.31 198 ILE A C 1
ATOM 1616 O O . ILE A 1 198 ? 20.719 -12.5 9.641 1 94.31 198 ILE A O 1
ATOM 1620 N N . ILE A 1 199 ? 20.906 -13.445 7.688 1 95.88 199 ILE A N 1
ATOM 1621 C CA . ILE A 1 199 ? 21.938 -12.523 7.242 1 95.88 199 ILE A CA 1
ATOM 1622 C C . ILE A 1 199 ? 21.406 -11.094 7.262 1 95.88 199 ILE A C 1
ATOM 1624 O O . ILE A 1 199 ? 22.047 -10.188 7.801 1 95.88 199 ILE A O 1
ATOM 1628 N N . ILE A 1 200 ? 20.234 -10.875 6.746 1 95.38 200 ILE A N 1
ATOM 1629 C CA . ILE A 1 200 ? 19.641 -9.539 6.676 1 95.38 200 ILE A CA 1
ATOM 1630 C C . ILE A 1 200 ? 19.297 -9.047 8.078 1 95.38 200 ILE A C 1
ATOM 1632 O O . ILE A 1 200 ? 19.438 -7.859 8.383 1 95.38 200 ILE A O 1
ATOM 1636 N N . SER A 1 201 ? 18.906 -9.953 8.906 1 95.44 201 SER A N 1
ATOM 1637 C CA . SER A 1 201 ? 18.625 -9.586 10.289 1 95.44 201 SER A CA 1
ATOM 1638 C C . SER A 1 201 ? 19.891 -9.102 11 1 95.44 201 SER A C 1
ATOM 1640 O O . SER A 1 201 ? 19.875 -8.062 11.672 1 95.44 201 SER A O 1
ATOM 1642 N N . VAL A 1 202 ? 20.906 -9.812 10.828 1 96 202 VAL A N 1
ATOM 1643 C CA . VAL A 1 202 ? 22.172 -9.453 11.469 1 96 202 VAL A CA 1
ATOM 1644 C C . VAL A 1 202 ? 22.672 -8.117 10.914 1 96 202 VAL A C 1
ATOM 1646 O O . VAL A 1 202 ? 23.047 -7.227 11.68 1 96 202 VAL A O 1
ATOM 1649 N N . LEU A 1 203 ? 22.625 -7.98 9.641 1 96.38 203 LEU A N 1
ATOM 1650 C CA . LEU A 1 203 ? 23.047 -6.73 9.016 1 96.38 203 LEU A CA 1
ATOM 1651 C C . LEU A 1 203 ? 22.156 -5.578 9.43 1 96.38 203 LEU A C 1
ATOM 1653 O O . LEU A 1 203 ? 22.625 -4.473 9.703 1 96.38 203 LEU A O 1
ATOM 1657 N N . GLY A 1 204 ? 20.844 -5.879 9.461 1 95.12 204 GLY A N 1
ATOM 1658 C CA . GLY A 1 204 ? 19.891 -4.859 9.875 1 95.12 204 GLY A CA 1
ATOM 1659 C C . GLY A 1 204 ? 20.094 -4.398 11.305 1 95.12 204 GLY A C 1
ATOM 1660 O O . GLY A 1 204 ? 20.094 -3.197 11.578 1 95.12 204 GLY A O 1
ATOM 1661 N N . ILE A 1 205 ? 20.328 -5.27 12.18 1 94.81 205 ILE A N 1
ATOM 1662 C CA . ILE A 1 205 ? 20.547 -4.945 13.578 1 94.81 205 ILE A CA 1
ATOM 1663 C C . ILE A 1 205 ? 21.844 -4.16 13.734 1 94.81 205 ILE A C 1
ATOM 1665 O O . ILE A 1 205 ? 21.906 -3.172 14.469 1 94.81 205 ILE A O 1
ATOM 1669 N N . THR A 1 206 ? 22.844 -4.59 13.047 1 95.12 206 THR A N 1
ATOM 1670 C CA . THR A 1 206 ? 24.125 -3.891 13.094 1 95.12 206 THR A CA 1
ATOM 1671 C C . THR A 1 206 ? 23.984 -2.469 12.555 1 95.12 206 THR A C 1
ATOM 1673 O O . THR A 1 206 ? 24.531 -1.524 13.133 1 95.12 206 THR A O 1
ATOM 1676 N N . THR A 1 207 ? 23.297 -2.32 11.5 1 94.69 207 THR A N 1
ATOM 1677 C CA . THR A 1 207 ? 23.078 -0.996 10.93 1 94.69 207 THR A CA 1
ATOM 1678 C C . THR A 1 207 ? 22.25 -0.132 11.875 1 94.69 207 THR A C 1
ATOM 1680 O O . THR A 1 207 ? 22.484 1.071 12 1 94.69 207 THR A O 1
ATOM 1683 N N . ALA A 1 208 ? 21.297 -0.755 12.492 1 92.12 208 ALA A N 1
ATOM 1684 C CA . ALA A 1 208 ? 20.516 -0.039 13.484 1 92.12 208 ALA A CA 1
ATOM 1685 C C . ALA A 1 208 ? 21.391 0.485 14.617 1 92.12 208 ALA A C 1
ATOM 1687 O O . ALA A 1 208 ? 21.219 1.614 15.078 1 92.12 208 ALA A O 1
ATOM 1688 N N . TYR A 1 209 ? 22.25 -0.354 15 1 92.06 209 TYR A N 1
ATOM 1689 C CA . TYR A 1 209 ? 23.203 0.038 16.031 1 92.06 209 TYR A CA 1
ATOM 1690 C C . TYR A 1 209 ? 24.047 1.232 15.586 1 92.06 209 TYR A C 1
ATOM 1692 O O . TYR A 1 209 ? 24.281 2.156 16.375 1 92.06 209 TYR A O 1
ATOM 1700 N N . ILE A 1 210 ? 24.5 1.251 14.422 1 90.81 210 ILE A N 1
ATOM 1701 C CA . ILE A 1 210 ? 25.297 2.342 13.883 1 90.81 210 ILE A CA 1
ATOM 1702 C C . ILE A 1 210 ? 24.469 3.621 13.836 1 90.81 210 ILE A C 1
ATOM 1704 O O . ILE A 1 210 ? 24.953 4.695 14.195 1 90.81 210 ILE A O 1
ATOM 1708 N N . VAL A 1 211 ? 23.219 3.518 13.391 1 86.38 211 VAL A N 1
ATOM 1709 C CA . VAL A 1 211 ? 22.328 4.672 13.383 1 86.38 211 VAL A CA 1
ATOM 1710 C C . VAL A 1 211 ? 22.188 5.227 14.797 1 86.38 211 VAL A C 1
ATOM 1712 O O . VAL A 1 211 ? 22.297 6.434 15.016 1 86.38 211 VAL A O 1
ATOM 1715 N N . TYR A 1 212 ? 22.047 4.348 15.727 1 82.94 212 TYR A N 1
ATOM 1716 C CA . TYR A 1 212 ? 21.906 4.734 17.125 1 82.94 212 TYR A CA 1
ATOM 1717 C C . TYR A 1 212 ? 23.172 5.438 17.609 1 82.94 212 TYR A C 1
ATOM 1719 O O . TYR A 1 212 ? 23.094 6.484 18.266 1 82.94 212 TYR A O 1
ATOM 1727 N N . LYS A 1 213 ? 24.25 4.941 17.328 1 83.06 213 LYS A N 1
ATOM 1728 C CA . LYS A 1 213 ? 25.531 5.52 17.734 1 83.06 213 LYS A CA 1
ATOM 1729 C C . LYS A 1 213 ? 25.75 6.875 17.062 1 83.06 213 LYS A C 1
ATOM 1731 O O . LYS A 1 213 ? 26.266 7.801 17.688 1 83.06 213 LYS A O 1
ATOM 1736 N N . MET A 1 214 ? 25.406 6.957 15.828 1 81.38 214 MET A N 1
ATOM 1737 C CA . MET A 1 214 ? 25.578 8.211 15.094 1 81.38 214 MET A CA 1
ATOM 1738 C C . MET A 1 214 ? 24.672 9.305 15.656 1 81.38 214 MET A C 1
ATOM 1740 O O . MET A 1 214 ? 25.047 10.477 15.672 1 81.38 214 MET A O 1
ATOM 1744 N N . GLU A 1 215 ? 23.531 8.922 16.094 1 75.12 215 GLU A N 1
ATOM 1745 C CA . GLU A 1 215 ? 22.594 9.898 16.641 1 75.12 215 GLU A CA 1
ATOM 1746 C C . GLU A 1 215 ? 23 10.328 18.047 1 75.12 215 GLU A C 1
ATOM 1748 O O . GLU A 1 215 ? 22.812 11.477 18.438 1 75.12 215 GLU A O 1
ATOM 1753 N N . LYS A 1 216 ? 23.5 9.422 18.844 1 72.31 216 LYS A N 1
ATOM 1754 C CA . LYS A 1 216 ? 23.922 9.734 20.203 1 72.31 216 LYS A CA 1
ATOM 1755 C C . LYS A 1 216 ? 25.234 10.508 20.219 1 72.31 216 LYS A C 1
ATOM 1757 O O . LYS A 1 216 ? 25.469 11.328 21.109 1 72.31 216 LYS A O 1
ATOM 1762 N N . SER A 1 217 ? 26.109 10.008 19.422 1 61.94 217 SER A N 1
ATOM 1763 C CA . SER A 1 217 ? 27.406 10.664 19.422 1 61.94 217 SER A CA 1
ATOM 1764 C C . SER A 1 217 ? 27.312 12.078 18.859 1 61.94 217 SER A C 1
ATOM 1766 O O . SER A 1 217 ? 26.703 12.297 17.812 1 61.94 217 SER A O 1
ATOM 1768 N N . LEU A 1 218 ? 26.859 12.961 19.734 1 47.91 218 LEU A N 1
ATOM 1769 C CA . LEU A 1 218 ? 26.875 14.391 19.469 1 47.91 218 LEU A CA 1
ATOM 1770 C C . LEU A 1 218 ? 27.891 14.742 18.391 1 47.91 218 LEU A C 1
ATOM 1772 O O . LEU A 1 218 ? 28.109 15.922 18.094 1 47.91 218 LEU A O 1
ATOM 1776 N N . SER A 1 219 ? 28.797 13.797 18.172 1 48.66 219 SER A N 1
ATOM 1777 C CA . SER A 1 219 ? 30 14.25 17.484 1 48.66 219 SER A CA 1
ATOM 1778 C C . SER A 1 219 ? 29.703 14.602 16.031 1 48.66 219 SER A C 1
ATOM 1780 O O . SER A 1 219 ? 28.938 13.906 15.359 1 48.66 219 SER A O 1
ATOM 1782 N N . ALA A 1 220 ? 29.75 15.828 15.703 1 54.19 220 ALA A N 1
ATOM 1783 C CA . ALA A 1 220 ? 30.047 16.516 14.453 1 54.19 220 ALA A CA 1
ATOM 1784 C C . ALA A 1 220 ? 30.781 15.609 13.477 1 54.19 220 ALA A C 1
ATOM 1786 O O . ALA A 1 220 ? 31.016 15.984 12.328 1 54.19 220 ALA A O 1
ATOM 1787 N N . ILE A 1 221 ? 31.125 14.375 13.969 1 54.03 221 ILE A N 1
ATOM 1788 C CA . ILE A 1 221 ? 32.094 13.594 13.219 1 54.03 221 ILE A CA 1
ATOM 1789 C C . ILE A 1 221 ? 31.422 12.992 11.984 1 54.03 221 ILE A C 1
ATOM 1791 O O . ILE A 1 221 ? 32.031 12.938 10.906 1 54.03 221 ILE A O 1
ATOM 1795 N N . TYR A 1 222 ? 30.062 12.719 12.227 1 63 222 TYR A N 1
ATOM 1796 C CA . TYR A 1 222 ? 29.516 12.086 11.031 1 63 222 TYR A CA 1
ATOM 1797 C C . TYR A 1 222 ? 28.766 13.094 10.164 1 63 222 TYR A C 1
ATOM 1799 O O . TYR A 1 222 ? 27.969 13.883 10.672 1 63 222 TYR A O 1
ATOM 1807 N N . SER A 1 223 ? 29.156 13.008 9 1 74.31 223 SER A N 1
ATOM 1808 C CA . SER A 1 223 ? 28.531 13.914 8.047 1 74.31 223 SER A CA 1
ATOM 1809 C C . SER A 1 223 ? 27.031 13.641 7.93 1 74.31 223 SER A C 1
ATOM 1811 O O . SER A 1 223 ? 26.578 12.523 8.18 1 74.31 223 SER A O 1
ATOM 1813 N N . LYS A 1 224 ? 26.219 14.594 7.848 1 78.25 224 LYS A N 1
ATOM 1814 C CA . LYS A 1 224 ? 24.781 14.508 7.598 1 78.25 224 LYS A CA 1
ATOM 1815 C C . LYS A 1 224 ? 24.469 13.5 6.488 1 78.25 224 LYS A C 1
ATOM 1817 O O . LYS A 1 224 ? 23.469 12.797 6.547 1 78.25 224 LYS A O 1
ATOM 1822 N N . VAL A 1 225 ? 25.406 13.391 5.629 1 81.5 225 VAL A N 1
ATOM 1823 C CA . VAL A 1 225 ? 25.234 12.484 4.5 1 81.5 225 VAL A CA 1
ATOM 1824 C C . VAL A 1 225 ? 25.359 11.039 4.969 1 81.5 225 VAL A C 1
ATOM 1826 O O . VAL A 1 225 ? 24.547 10.18 4.598 1 81.5 225 VAL A O 1
ATOM 1829 N N . ALA A 1 226 ? 26.328 10.797 5.836 1 84.88 226 ALA A N 1
ATOM 1830 C CA . ALA A 1 226 ? 26.547 9.453 6.352 1 84.88 226 ALA A CA 1
ATOM 1831 C C . ALA A 1 226 ? 25.344 8.977 7.16 1 84.88 226 ALA A C 1
ATOM 1833 O O . ALA A 1 226 ? 24.922 7.824 7.035 1 84.88 226 ALA A O 1
ATOM 1834 N N . LYS A 1 227 ? 24.812 9.812 7.875 1 86.31 227 LYS A N 1
ATOM 1835 C CA . LYS A 1 227 ? 23.641 9.477 8.68 1 86.31 227 LYS A CA 1
ATOM 1836 C C . LYS A 1 227 ? 22.438 9.141 7.789 1 86.31 227 LYS A C 1
ATOM 1838 O O . LYS A 1 227 ? 21.75 8.141 8.016 1 86.31 227 LYS A O 1
ATOM 1843 N N . LYS A 1 228 ? 22.25 9.914 6.832 1 88.5 228 LYS A N 1
ATOM 1844 C CA . LYS A 1 228 ? 21.141 9.719 5.898 1 88.5 228 LYS A CA 1
ATOM 1845 C C . LYS A 1 228 ? 21.281 8.383 5.172 1 88.5 228 LYS A C 1
ATOM 1847 O O . LYS A 1 228 ? 20.312 7.613 5.102 1 88.5 228 LYS A O 1
ATOM 1852 N N . LEU A 1 229 ? 22.438 8.125 4.711 1 92.06 229 LEU A N 1
ATOM 1853 C CA . LEU A 1 229 ? 22.656 6.902 3.949 1 92.06 229 LEU A CA 1
ATOM 1854 C C . LEU A 1 229 ? 22.5 5.676 4.84 1 92.06 229 LEU A C 1
ATOM 1856 O O . LEU A 1 229 ? 21.969 4.648 4.41 1 92.06 229 LEU A O 1
ATOM 1860 N N . THR A 1 230 ? 22.922 5.832 6.039 1 93.25 230 THR A N 1
ATOM 1861 C CA . THR A 1 230 ? 22.812 4.715 6.973 1 93.25 230 THR A CA 1
ATOM 1862 C C . THR A 1 230 ? 21.344 4.461 7.336 1 93.25 230 THR A C 1
ATOM 1864 O O . THR A 1 230 ? 20.922 3.307 7.457 1 93.25 230 THR A O 1
ATOM 1867 N N . LYS A 1 231 ? 20.594 5.484 7.449 1 92.38 231 LYS A N 1
ATOM 1868 C CA . LYS A 1 231 ? 19.172 5.332 7.707 1 92.38 231 LYS A CA 1
ATOM 1869 C C . LYS A 1 231 ? 18.453 4.664 6.531 1 92.38 231 LYS A C 1
ATOM 1871 O O . LYS A 1 231 ? 17.547 3.865 6.723 1 92.38 231 LYS A O 1
ATOM 1876 N N . ILE A 1 232 ? 18.859 4.988 5.355 1 94.31 232 ILE A N 1
ATOM 1877 C CA . ILE A 1 232 ? 18.297 4.383 4.148 1 94.31 232 ILE A CA 1
ATOM 1878 C C . ILE A 1 232 ? 18.578 2.881 4.148 1 94.31 232 ILE A C 1
ATOM 1880 O O . ILE A 1 232 ? 17.656 2.076 3.947 1 94.31 232 ILE A O 1
ATOM 1884 N N . ALA A 1 233 ? 19.812 2.568 4.438 1 96.38 233 ALA A N 1
ATOM 1885 C CA . ALA A 1 233 ? 20.203 1.159 4.453 1 96.38 233 ALA A CA 1
ATOM 1886 C C . ALA A 1 233 ? 19.438 0.396 5.539 1 96.38 233 ALA A C 1
ATOM 1888 O O . ALA A 1 233 ? 18.969 -0.722 5.309 1 96.38 233 ALA A O 1
ATOM 1889 N N . PHE A 1 234 ? 19.312 0.975 6.633 1 95.25 234 PHE A N 1
ATOM 1890 C CA . PHE A 1 234 ? 18.594 0.356 7.742 1 95.25 234 PHE A CA 1
ATOM 1891 C C . PHE A 1 234 ? 17.125 0.14 7.387 1 95.25 234 PHE A C 1
ATOM 1893 O O . PHE A 1 234 ? 16.594 -0.959 7.559 1 95.25 234 PHE A O 1
ATOM 1900 N N . THR A 1 235 ? 16.484 1.179 6.898 1 93.44 235 THR A N 1
ATOM 1901 C CA . THR A 1 235 ? 15.07 1.095 6.551 1 93.44 235 THR A CA 1
ATOM 1902 C C . THR A 1 235 ? 14.844 0.055 5.457 1 93.44 235 THR A C 1
ATOM 1904 O O . THR A 1 235 ? 13.867 -0.699 5.504 1 93.44 235 THR A O 1
ATOM 1907 N N . TYR A 1 236 ? 15.695 0.053 4.559 1 95.19 236 TYR A N 1
ATOM 1908 C CA . TYR A 1 236 ? 15.578 -0.895 3.457 1 95.19 236 TYR A CA 1
ATOM 1909 C C . TYR A 1 236 ? 15.727 -2.328 3.951 1 95.19 236 TYR A C 1
ATOM 1911 O O . TYR A 1 236 ? 14.977 -3.217 3.529 1 95.19 236 TYR A O 1
ATOM 1919 N N . SER A 1 237 ? 16.688 -2.52 4.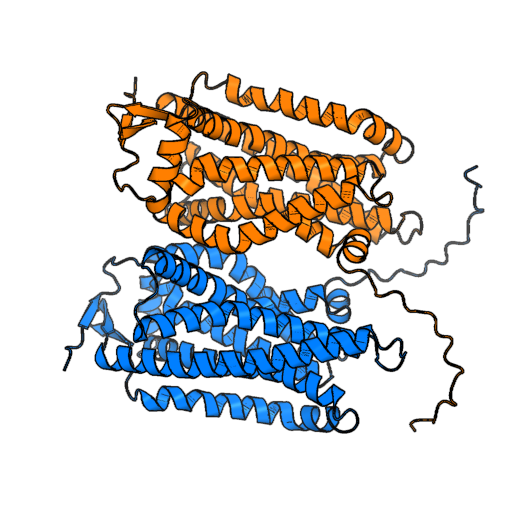852 1 94.69 237 SER A N 1
ATOM 1920 C CA . SER A 1 237 ? 16.844 -3.844 5.445 1 94.69 237 SER A CA 1
ATOM 1921 C C . SER A 1 237 ? 15.594 -4.238 6.238 1 94.69 237 SER A C 1
ATOM 1923 O O . SER A 1 237 ? 15.188 -5.402 6.227 1 94.69 237 SER A O 1
ATOM 1925 N N . ALA A 1 238 ? 14.977 -3.322 6.875 1 92.5 238 ALA A N 1
ATOM 1926 C CA . ALA A 1 238 ? 13.758 -3.588 7.629 1 92.5 238 ALA A CA 1
ATOM 1927 C C . ALA A 1 238 ? 12.625 -4.012 6.699 1 92.5 238 ALA A C 1
ATOM 1929 O O . ALA A 1 238 ? 11.82 -4.883 7.043 1 92.5 238 ALA A O 1
ATOM 1930 N N . VAL A 1 239 ? 12.555 -3.387 5.582 1 92.06 239 VAL A N 1
ATOM 1931 C CA . VAL A 1 239 ? 11.539 -3.748 4.594 1 92.06 239 VAL A CA 1
ATOM 1932 C C . VAL A 1 239 ? 11.734 -5.199 4.164 1 92.06 239 VAL A C 1
ATOM 1934 O O . VAL A 1 239 ? 10.773 -5.98 4.148 1 92.06 239 VAL A O 1
ATOM 1937 N N . TYR A 1 240 ? 12.945 -5.621 3.891 1 93.38 240 TYR A N 1
ATOM 1938 C CA . TYR A 1 240 ? 13.234 -6.977 3.434 1 93.38 240 TYR A CA 1
ATOM 1939 C C . TYR A 1 240 ? 13.008 -7.988 4.551 1 93.38 240 TYR A C 1
ATOM 1941 O O . TYR A 1 240 ? 12.516 -9.094 4.305 1 93.38 240 TYR A O 1
ATOM 1949 N N . LEU A 1 241 ? 13.328 -7.551 5.695 1 90.38 241 LEU A N 1
ATOM 1950 C CA . LEU A 1 241 ? 13.102 -8.438 6.832 1 90.38 241 LEU A CA 1
ATOM 1951 C C . LEU A 1 241 ? 11.609 -8.703 7.023 1 90.38 241 LEU A C 1
ATOM 1953 O O . LEU A 1 241 ? 11.211 -9.828 7.32 1 90.38 241 LEU A O 1
ATOM 1957 N N . GLY A 1 242 ? 10.828 -7.695 6.879 1 82.56 242 GLY A N 1
ATOM 1958 C CA . GLY A 1 242 ? 9.391 -7.855 7.012 1 82.56 242 GLY A CA 1
ATOM 1959 C C . GLY A 1 242 ? 8.812 -8.875 6.043 1 82.56 242 GLY A C 1
ATOM 1960 O O . GLY A 1 242 ? 8 -9.719 6.434 1 82.56 242 GLY A O 1
ATOM 1961 N N . ILE A 1 243 ? 9.273 -8.891 4.922 1 80.62 243 ILE A N 1
ATOM 1962 C CA . ILE A 1 243 ? 8.734 -9.773 3.898 1 80.62 243 ILE A CA 1
ATOM 1963 C C . ILE A 1 243 ? 9.305 -11.18 4.082 1 80.62 243 ILE A C 1
ATOM 1965 O O . ILE A 1 243 ? 8.578 -12.172 3.975 1 80.62 243 ILE A O 1
ATOM 1969 N N . LEU A 1 244 ? 10.609 -11.211 4.344 1 85.31 244 LEU A N 1
ATOM 1970 C CA . LEU A 1 244 ? 11.258 -12.508 4.496 1 85.31 244 LEU A CA 1
ATOM 1971 C C . LEU A 1 244 ? 10.68 -13.266 5.688 1 85.31 244 LEU A C 1
ATOM 1973 O O . LEU A 1 244 ? 10.688 -14.5 5.703 1 85.31 244 LEU A O 1
ATOM 1977 N N . PHE A 1 245 ? 10.156 -12.516 6.582 1 85.88 245 PHE A N 1
ATOM 1978 C CA . PHE A 1 245 ? 9.531 -13.156 7.738 1 85.88 245 PHE A CA 1
ATOM 1979 C C . PHE A 1 245 ? 8.383 -14.055 7.301 1 85.88 245 PHE A C 1
ATOM 1981 O O . PHE A 1 245 ? 8.258 -15.188 7.773 1 85.88 245 PHE A O 1
ATOM 1988 N N . TRP A 1 246 ? 7.641 -13.594 6.383 1 83.62 246 TRP A N 1
ATOM 1989 C CA . TRP A 1 246 ? 6.488 -14.359 5.91 1 83.62 246 TRP A CA 1
ATOM 1990 C C . TRP A 1 246 ? 6.934 -15.562 5.082 1 83.62 246 TRP A C 1
ATOM 1992 O O . TRP A 1 246 ? 6.336 -16.641 5.164 1 83.62 246 TRP A O 1
ATOM 2002 N N . THR A 1 247 ? 7.961 -15.414 4.406 1 82.94 247 THR A N 1
ATOM 2003 C CA . THR A 1 247 ? 8.492 -16.516 3.607 1 82.94 247 THR A CA 1
ATOM 2004 C C . THR A 1 247 ? 9.062 -17.609 4.504 1 82.94 247 THR A C 1
ATOM 2006 O O . THR A 1 247 ? 8.844 -18.797 4.262 1 82.94 247 THR A O 1
ATOM 2009 N N . VAL A 1 248 ? 9.734 -17.188 5.477 1 86.19 248 VAL A N 1
ATOM 2010 C CA . VAL A 1 248 ? 10.344 -18.141 6.402 1 86.19 248 VAL A CA 1
ATOM 2011 C C . VAL A 1 248 ? 9.258 -18.859 7.188 1 86.19 248 VAL A C 1
ATOM 2013 O O . VAL A 1 248 ? 9.359 -20.062 7.426 1 86.19 248 VAL A O 1
ATOM 2016 N N . ALA A 1 249 ? 8.242 -18.141 7.551 1 86.06 249 ALA A N 1
ATOM 2017 C CA . ALA A 1 249 ? 7.125 -18.766 8.258 1 86.06 249 ALA A CA 1
ATOM 2018 C C . ALA A 1 249 ? 6.48 -19.859 7.406 1 86.06 249 ALA A C 1
ATOM 2020 O O . ALA A 1 249 ? 6.141 -20.922 7.914 1 86.06 249 ALA A O 1
ATOM 2021 N N . THR A 1 250 ? 6.348 -19.594 6.172 1 83.06 250 THR A N 1
ATOM 2022 C CA . THR A 1 250 ? 5.789 -20.578 5.254 1 83.06 250 THR A CA 1
ATOM 2023 C C . THR A 1 250 ? 6.73 -21.766 5.105 1 83.06 250 THR A C 1
ATOM 2025 O O . THR A 1 250 ? 6.285 -22.922 5.125 1 83.06 250 THR A O 1
ATOM 2028 N N . ALA A 1 251 ? 7.926 -21.484 4.988 1 80.12 251 ALA A N 1
ATOM 2029 C CA . ALA A 1 251 ? 8.922 -22.547 4.84 1 80.12 251 ALA A CA 1
ATOM 2030 C C . ALA A 1 251 ? 8.969 -23.422 6.09 1 80.12 251 ALA A C 1
ATOM 2032 O O . ALA A 1 251 ? 9.008 -24.656 5.992 1 80.12 251 ALA A O 1
ATOM 2033 N N . LEU A 1 252 ? 8.945 -22.812 7.172 1 80.69 252 LEU A N 1
ATOM 2034 C CA . LEU A 1 252 ? 9 -23.547 8.438 1 80.69 252 LEU A CA 1
ATOM 2035 C C . LEU A 1 252 ? 7.75 -24.406 8.617 1 80.69 252 LEU A C 1
ATOM 2037 O O . LEU A 1 252 ? 7.836 -25.531 9.094 1 80.69 252 LEU A O 1
ATOM 2041 N N . ASN A 1 253 ? 6.684 -23.812 8.211 1 84.69 253 ASN A N 1
ATOM 2042 C CA . ASN A 1 253 ? 5.434 -24.562 8.367 1 84.69 253 ASN A CA 1
ATOM 2043 C C . ASN A 1 253 ? 5.383 -25.766 7.441 1 84.69 253 ASN A C 1
ATOM 2045 O O . ASN A 1 253 ? 4.695 -26.75 7.73 1 84.69 253 ASN A O 1
ATOM 2049 N N . PHE A 1 254 ? 6.02 -25.625 6.383 1 75.88 254 PHE A N 1
ATOM 2050 C CA . PHE A 1 254 ? 6.109 -26.75 5.469 1 75.88 254 PHE A CA 1
ATOM 2051 C C . PHE A 1 254 ? 6.777 -27.938 6.148 1 75.88 254 PHE A C 1
ATOM 2053 O O . PHE A 1 254 ? 6.383 -29.094 5.93 1 75.88 254 PHE A O 1
ATOM 2060 N N . TYR A 1 255 ? 7.703 -27.703 7.035 1 77.12 255 TYR A N 1
ATOM 2061 C CA . TYR A 1 255 ? 8.469 -28.781 7.672 1 77.12 255 TYR A CA 1
ATOM 2062 C C . TYR A 1 255 ? 7.832 -29.188 8.992 1 77.12 255 TYR A C 1
ATOM 2064 O O . TYR A 1 255 ? 7.809 -30.375 9.336 1 77.12 255 TYR A O 1
ATOM 2072 N N . ILE A 1 256 ? 7.328 -28.234 9.68 1 80.69 256 ILE A N 1
ATOM 2073 C CA . ILE A 1 256 ? 6.883 -28.516 11.039 1 80.69 256 ILE A CA 1
ATOM 2074 C C . ILE A 1 256 ? 5.367 -28.719 11.055 1 80.69 256 ILE A C 1
ATOM 2076 O O . ILE A 1 256 ? 4.848 -29.547 11.805 1 80.69 256 ILE A O 1
ATOM 2080 N N . GLY A 1 257 ? 4.594 -28.031 10.219 1 80.62 257 GLY A N 1
ATOM 2081 C CA . GLY A 1 257 ? 3.152 -28.188 10.086 1 80.62 257 GLY A CA 1
ATOM 2082 C C . GLY A 1 257 ? 2.391 -27.734 11.312 1 80.62 257 GLY A C 1
ATOM 2083 O O . GLY A 1 257 ? 1.337 -28.297 11.641 1 80.62 257 GLY A O 1
ATOM 2084 N N . VAL A 1 258 ? 2.889 -26.781 12.078 1 81.19 258 VAL A N 1
ATOM 2085 C CA . VAL A 1 258 ? 2.301 -26.422 13.367 1 81.19 258 VAL A CA 1
ATOM 2086 C C . VAL A 1 258 ? 1.433 -25.172 13.211 1 81.19 258 VAL A C 1
ATOM 2088 O O . VAL A 1 258 ? 0.536 -24.922 14.016 1 81.19 258 VAL A O 1
ATOM 2091 N N . ILE A 1 259 ? 1.622 -24.531 12.086 1 83.31 259 ILE A N 1
ATOM 2092 C CA . ILE A 1 259 ? 0.895 -23.266 11.961 1 83.31 259 ILE A CA 1
ATOM 2093 C C . ILE A 1 259 ? -0.514 -23.547 11.438 1 83.31 259 ILE A C 1
ATOM 2095 O O . ILE A 1 259 ? -0.684 -24.188 10.398 1 83.31 259 ILE A O 1
ATOM 2099 N N . PRO A 1 260 ? -1.451 -23.062 12.188 1 85.12 260 PRO A N 1
ATOM 2100 C CA . PRO A 1 260 ? -2.838 -23.25 11.758 1 85.12 260 PRO A CA 1
ATOM 2101 C C . PRO A 1 260 ? -3.098 -22.75 10.344 1 85.12 260 PRO A C 1
ATOM 2103 O O . PRO A 1 260 ? -2.482 -21.766 9.914 1 85.12 260 PRO A O 1
ATOM 2106 N N . ASP A 1 261 ? -4.078 -23.344 9.719 1 81.25 261 ASP A N 1
ATOM 2107 C CA . ASP A 1 261 ? -4.391 -23.062 8.32 1 81.25 261 ASP A CA 1
ATOM 2108 C C . ASP A 1 261 ? -4.812 -21.609 8.133 1 81.25 261 ASP A C 1
ATOM 2110 O O . ASP A 1 261 ? -4.434 -20.969 7.152 1 81.25 261 ASP A O 1
ATOM 2114 N N . LEU A 1 262 ? -5.535 -21.172 9.031 1 80.94 262 LEU A N 1
ATOM 2115 C CA . LEU A 1 262 ? -6 -19.797 8.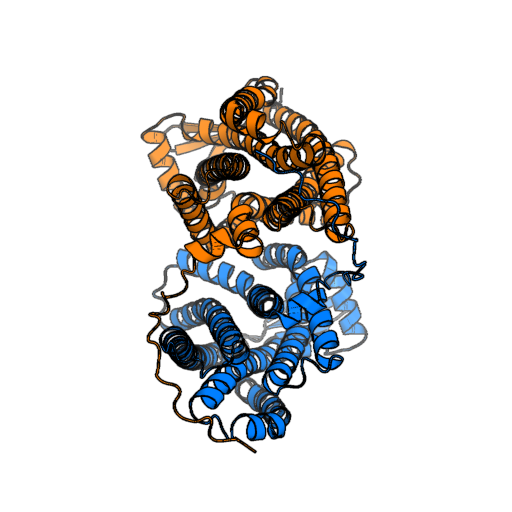953 1 80.94 262 LEU A CA 1
ATOM 2116 C C . LEU A 1 262 ? -4.824 -18.828 8.914 1 80.94 262 LEU A C 1
ATOM 2118 O O . LEU A 1 262 ? -4.805 -17.891 8.102 1 80.94 262 LEU A O 1
ATOM 2122 N N . ILE A 1 263 ? -3.902 -19.141 9.719 1 83.88 263 ILE A N 1
ATOM 2123 C CA . ILE A 1 263 ? -2.725 -18.281 9.789 1 83.88 263 ILE A CA 1
ATOM 2124 C C . ILE A 1 263 ? -1.885 -18.438 8.523 1 83.88 263 ILE A C 1
ATOM 2126 O O . ILE A 1 263 ? -1.321 -17.469 8.016 1 83.88 263 ILE A O 1
ATOM 2130 N N . MET A 1 264 ? -1.905 -19.609 8.062 1 86.19 264 MET A N 1
ATOM 2131 C CA . MET A 1 264 ? -1.129 -19.844 6.855 1 86.19 264 MET A CA 1
ATOM 2132 C C . MET A 1 264 ? -1.766 -19.172 5.652 1 86.19 264 MET A C 1
ATOM 2134 O O . MET A 1 264 ? -1.062 -18.672 4.766 1 86.19 264 MET A O 1
ATOM 2138 N N . GLU A 1 265 ? -3.047 -19.141 5.668 1 83.69 265 GLU A N 1
ATOM 2139 C CA . GLU A 1 265 ? -3.74 -18.438 4.59 1 83.69 265 GLU A CA 1
ATOM 2140 C C . GLU A 1 265 ? -3.445 -16.938 4.625 1 83.69 265 GLU A C 1
ATOM 2142 O O . GL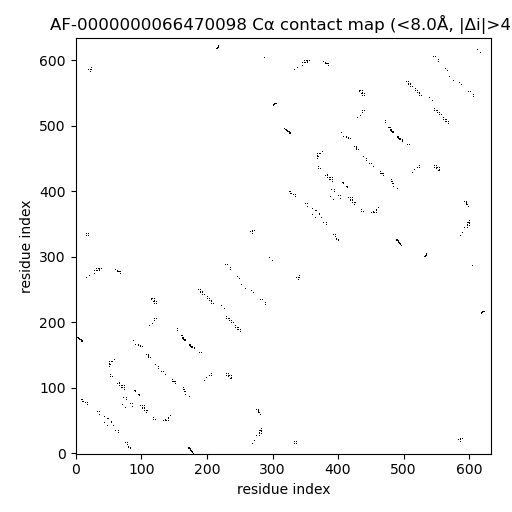U A 1 265 ? -3.186 -16.328 3.586 1 83.69 265 GLU A O 1
ATOM 2147 N N . ILE A 1 266 ? -3.426 -16.453 5.758 1 85.56 266 ILE A N 1
ATOM 2148 C CA . ILE A 1 266 ? -3.094 -15.039 5.949 1 85.56 266 ILE A CA 1
ATOM 2149 C C . ILE A 1 266 ? -1.653 -14.789 5.512 1 85.56 266 ILE A C 1
ATOM 2151 O O . ILE A 1 266 ? -1.384 -13.852 4.754 1 85.56 266 ILE A O 1
ATOM 2155 N N . ASN A 1 267 ? -0.864 -15.695 5.949 1 88.12 267 ASN A N 1
ATOM 2156 C CA . ASN A 1 267 ? 0.556 -15.586 5.633 1 88.12 267 ASN A CA 1
ATOM 2157 C C . ASN A 1 267 ? 0.796 -15.609 4.125 1 88.12 267 ASN A C 1
ATOM 2159 O O . ASN A 1 267 ? 1.549 -14.789 3.598 1 88.12 267 ASN A O 1
ATOM 2163 N N . ASN A 1 268 ? 0.127 -16.438 3.488 1 85.94 268 ASN A N 1
ATOM 2164 C CA . ASN A 1 268 ? 0.323 -16.594 2.051 1 85.94 268 ASN A CA 1
ATOM 2165 C C . ASN A 1 268 ? -0.186 -15.367 1.29 1 85.94 268 ASN A C 1
ATOM 2167 O O . ASN A 1 268 ? 0.436 -14.93 0.32 1 85.94 268 ASN A O 1
ATOM 2171 N N . THR A 1 269 ? -1.248 -14.867 1.768 1 89.44 269 THR A N 1
ATOM 2172 C CA . THR A 1 269 ? -1.809 -13.68 1.127 1 89.44 269 THR A CA 1
ATOM 2173 C C . THR A 1 269 ? -0.89 -12.477 1.316 1 89.44 269 THR A C 1
ATOM 2175 O O . THR A 1 269 ? -0.579 -11.773 0.356 1 89.44 269 THR A O 1
ATOM 2178 N N . ILE A 1 270 ? -0.431 -12.383 2.443 1 88.81 270 ILE A N 1
ATOM 2179 C CA . ILE A 1 270 ? 0.412 -11.234 2.766 1 88.81 270 ILE A CA 1
ATOM 2180 C C . ILE A 1 270 ? 1.761 -11.375 2.062 1 88.81 270 ILE A C 1
ATOM 2182 O O . ILE A 1 270 ? 2.328 -10.383 1.598 1 88.81 270 ILE A O 1
ATOM 2186 N N . MET A 1 271 ? 2.182 -12.555 1.998 1 88.19 271 MET A N 1
ATOM 2187 C CA . MET A 1 271 ? 3.463 -12.805 1.345 1 88.19 271 MET A CA 1
ATOM 2188 C C . MET A 1 271 ? 3.416 -12.383 -0.122 1 88.19 271 MET A C 1
ATOM 2190 O O . MET A 1 271 ? 4.316 -11.695 -0.605 1 88.19 271 MET A O 1
ATOM 2194 N N . VAL A 1 272 ? 2.354 -12.758 -0.777 1 86.38 272 VAL A N 1
ATOM 2195 C CA . VAL A 1 272 ? 2.221 -12.438 -2.195 1 86.38 272 VAL A CA 1
ATOM 2196 C C . VAL A 1 272 ? 2.082 -10.922 -2.373 1 86.38 272 VAL A C 1
ATOM 2198 O O . VAL A 1 272 ? 2.721 -10.336 -3.248 1 86.38 272 VAL A O 1
ATOM 2201 N N . PHE A 1 273 ? 1.404 -10.32 -1.483 1 89.19 273 PHE A N 1
ATOM 2202 C CA . PHE A 1 273 ? 1.196 -8.883 -1.545 1 89.19 273 PHE A CA 1
ATOM 2203 C C . PHE A 1 273 ? 2.492 -8.133 -1.256 1 89.19 273 PHE A C 1
ATOM 2205 O O . PHE A 1 273 ? 2.832 -7.176 -1.953 1 89.19 273 PHE A O 1
ATOM 2212 N N . CYS A 1 274 ? 3.227 -8.555 -0.379 1 88.56 274 CYS A N 1
ATOM 2213 C CA . CYS A 1 274 ? 4.406 -7.84 0.083 1 88.56 274 CYS A CA 1
ATOM 2214 C C . CYS A 1 274 ? 5.582 -8.055 -0.862 1 88.56 274 CYS A C 1
ATOM 2216 O O . CYS A 1 274 ? 6.543 -7.281 -0.855 1 88.56 274 CYS A O 1
ATOM 2218 N N . SER A 1 275 ? 5.516 -9.141 -1.598 1 87.5 275 SER A N 1
ATOM 2219 C CA . SER A 1 275 ? 6.613 -9.391 -2.523 1 87.5 275 SER A CA 1
ATOM 2220 C C . SER A 1 275 ? 6.762 -8.258 -3.535 1 87.5 275 SER A C 1
ATOM 2222 O O . SER A 1 275 ? 7.875 -7.805 -3.805 1 87.5 275 SER A O 1
ATOM 2224 N N . GLY A 1 276 ? 5.668 -7.801 -4.07 1 88.56 276 GLY A N 1
ATOM 2225 C CA . GLY A 1 276 ? 5.711 -6.672 -4.988 1 88.56 276 GLY A CA 1
ATOM 2226 C C . GLY A 1 276 ? 6.156 -5.383 -4.328 1 88.56 276 GLY A C 1
ATOM 2227 O O . GLY A 1 276 ? 6.941 -4.625 -4.898 1 88.56 276 GLY A O 1
ATOM 2228 N N . LEU A 1 277 ? 5.715 -5.199 -3.1 1 90 277 LEU A N 1
ATOM 2229 C CA . LEU A 1 277 ? 6.059 -3.988 -2.367 1 90 277 LEU A CA 1
ATOM 2230 C C . LEU A 1 277 ? 7.551 -3.945 -2.057 1 90 277 LEU A C 1
ATOM 2232 O O . LEU A 1 277 ? 8.172 -2.881 -2.109 1 90 277 LEU A O 1
ATOM 2236 N N . MET A 1 278 ? 8.023 -5.078 -1.751 1 92.5 278 MET A N 1
ATOM 2237 C CA . MET A 1 278 ? 9.453 -5.16 -1.448 1 92.5 278 MET A CA 1
ATOM 2238 C C . MET A 1 278 ? 10.289 -4.754 -2.656 1 92.5 278 MET A C 1
ATOM 2240 O O . MET A 1 278 ? 11.195 -3.93 -2.539 1 92.5 278 MET A O 1
ATOM 2244 N N . THR A 1 279 ? 9.914 -5.23 -3.785 1 93.94 279 THR A N 1
ATOM 2245 C CA . THR A 1 279 ? 10.641 -4.984 -5.023 1 93.94 279 THR A CA 1
ATOM 2246 C C . THR A 1 279 ? 10.547 -3.518 -5.43 1 93.94 279 THR A C 1
ATOM 2248 O O . THR A 1 279 ? 11.492 -2.959 -5.988 1 93.94 279 THR A O 1
ATOM 2251 N N . LEU A 1 280 ? 9.469 -2.906 -5.082 1 95.38 280 LEU A N 1
ATOM 2252 C CA . LEU A 1 280 ? 9.18 -1.56 -5.566 1 95.38 280 LEU A CA 1
ATOM 2253 C C . LEU A 1 280 ? 9.469 -0.522 -4.484 1 95.38 280 LEU A C 1
ATOM 2255 O O . LEU A 1 280 ? 9.219 0.669 -4.68 1 95.38 280 LEU A O 1
ATOM 2259 N N . SER A 1 281 ? 10.039 -0.812 -3.396 1 94.69 281 SER A N 1
ATOM 2260 C CA . SER A 1 281 ? 10.047 0.028 -2.203 1 94.69 281 SER A CA 1
ATOM 2261 C C . SER A 1 281 ? 11.195 1.032 -2.244 1 94.69 281 SER A C 1
ATOM 2263 O O . SER A 1 281 ? 11.125 2.086 -1.608 1 94.69 281 SER A O 1
ATOM 2265 N N . LEU A 1 282 ? 12.219 0.771 -2.969 1 95.62 282 LEU A N 1
ATOM 2266 C CA . LEU A 1 282 ? 13.469 1.511 -2.822 1 95.62 282 LEU A CA 1
ATOM 2267 C C . LEU A 1 282 ? 13.273 2.98 -3.174 1 95.62 282 LEU A C 1
ATOM 2269 O O . LEU A 1 282 ? 13.742 3.865 -2.453 1 95.62 282 LEU A O 1
ATOM 2273 N N . PRO A 1 283 ? 12.602 3.33 -4.223 1 93.62 283 PRO A N 1
ATOM 2274 C CA . PRO A 1 283 ? 12.414 4.75 -4.527 1 93.62 283 PRO A CA 1
ATOM 2275 C C . PRO A 1 283 ? 11.727 5.508 -3.393 1 93.62 283 PRO A C 1
ATOM 2277 O O . PRO A 1 283 ? 12.055 6.668 -3.133 1 93.62 283 PRO A O 1
ATOM 2280 N N . TYR A 1 284 ? 10.883 4.875 -2.742 1 91.88 284 TYR A N 1
ATOM 2281 C CA . TYR A 1 284 ? 10.148 5.539 -1.672 1 91.88 284 TYR A CA 1
ATOM 2282 C C . TYR A 1 284 ? 11.031 5.73 -0.442 1 91.88 284 TYR A C 1
ATOM 2284 O O . TYR A 1 284 ? 10.945 6.754 0.237 1 91.88 284 TYR A O 1
ATOM 2292 N N . VAL A 1 285 ? 11.82 4.766 -0.195 1 93.5 285 VAL A N 1
ATOM 2293 C CA . VAL A 1 285 ? 12.781 4.902 0.895 1 93.5 285 VAL A CA 1
ATOM 2294 C C . VAL A 1 285 ? 13.727 6.066 0.604 1 93.5 285 VAL A C 1
ATOM 2296 O O . VAL A 1 285 ? 14.008 6.883 1.483 1 93.5 285 VAL A O 1
ATOM 2299 N N . LEU A 1 286 ? 14.133 6.18 -0.588 1 94.19 286 LEU A N 1
ATOM 2300 C CA . LEU A 1 286 ? 15.031 7.254 -0.994 1 94.19 286 LEU A CA 1
ATOM 2301 C C . LEU A 1 286 ? 14.336 8.609 -0.919 1 94.19 286 LEU A C 1
ATOM 2303 O O . LEU A 1 286 ? 14.898 9.578 -0.41 1 94.19 286 LEU A O 1
ATOM 2307 N N . LEU A 1 287 ? 13.133 8.648 -1.338 1 90.06 287 LEU A N 1
ATOM 2308 C CA . LEU A 1 287 ? 12.375 9.898 -1.335 1 90.06 287 LEU A CA 1
ATOM 2309 C C . LEU A 1 287 ? 12.117 10.375 0.091 1 90.06 287 LEU A C 1
ATOM 2311 O O . LEU A 1 287 ? 12.047 11.578 0.341 1 90.06 287 LEU A O 1
ATOM 2315 N N . PHE A 1 288 ? 12.039 9.43 0.925 1 87.12 288 PHE A N 1
ATOM 2316 C CA . PHE A 1 288 ? 11.742 9.781 2.307 1 87.12 288 PHE A CA 1
ATOM 2317 C C . PHE A 1 288 ? 12.977 10.328 3.01 1 87.12 288 PHE A C 1
ATOM 2319 O O . PHE A 1 288 ? 12.891 11.312 3.748 1 87.12 288 PHE A O 1
ATOM 2326 N N . PHE A 1 289 ? 14.141 9.766 2.705 1 87.94 289 PHE A N 1
ATOM 2327 C CA . PHE A 1 289 ? 15.297 10.086 3.537 1 87.94 289 PHE A CA 1
ATOM 2328 C C . PHE A 1 289 ? 16.312 10.898 2.756 1 87.94 289 PHE A C 1
ATOM 2330 O O . PHE A 1 289 ? 17.094 11.664 3.342 1 87.94 289 PHE A O 1
ATOM 2337 N N . ASP A 1 290 ? 16.391 10.734 1.489 1 90 290 ASP A N 1
ATOM 2338 C CA . ASP A 1 290 ? 17.484 11.312 0.727 1 90 290 ASP A CA 1
ATOM 2339 C C . ASP A 1 290 ? 17.141 12.711 0.232 1 90 290 ASP A C 1
ATOM 2341 O O . ASP A 1 290 ? 16.344 12.867 -0.695 1 90 290 ASP A O 1
ATOM 2345 N N . THR A 1 291 ? 17.781 13.648 0.729 1 84.5 291 THR A N 1
ATOM 2346 C CA . THR A 1 291 ? 17.531 15.039 0.376 1 84.5 291 THR A CA 1
ATOM 2347 C C . THR A 1 291 ? 17.984 15.328 -1.054 1 84.5 291 THR A C 1
ATOM 2349 O O . THR A 1 291 ? 17.375 16.141 -1.745 1 84.5 291 THR A O 1
ATOM 2352 N N . ASN A 1 292 ? 19.016 14.641 -1.472 1 85 292 ASN A N 1
ATOM 2353 C CA . ASN A 1 292 ? 19.5 14.828 -2.836 1 85 292 ASN A CA 1
ATOM 2354 C C . ASN A 1 292 ? 18.484 14.352 -3.861 1 85 292 ASN A C 1
ATOM 2356 O O . ASN A 1 292 ? 18.25 15.016 -4.875 1 85 292 ASN A O 1
ATOM 2360 N N . VAL A 1 293 ? 17.922 13.32 -3.514 1 87.56 293 VAL A N 1
ATOM 2361 C CA . VAL A 1 293 ? 16.906 12.773 -4.402 1 87.56 293 VAL A CA 1
ATOM 2362 C C . VAL A 1 293 ? 15.695 13.703 -4.434 1 87.56 293 VAL A C 1
ATOM 2364 O O . VAL A 1 293 ? 15.172 14.016 -5.504 1 87.56 293 VAL A O 1
ATOM 2367 N N . LYS A 1 294 ? 15.305 14.219 -3.371 1 82.5 294 LYS A N 1
ATOM 2368 C CA . LYS A 1 294 ? 14.156 15.117 -3.295 1 82.5 294 LYS A CA 1
ATOM 2369 C C . LYS A 1 294 ? 14.406 16.406 -4.07 1 82.5 294 LYS A C 1
ATOM 2371 O O . LYS A 1 294 ? 13.516 16.922 -4.746 1 82.5 294 LYS A O 1
ATOM 2376 N N . LYS A 1 295 ? 15.578 16.859 -3.928 1 82.19 295 LYS A N 1
ATOM 2377 C CA . LYS A 1 295 ? 15.945 18.078 -4.621 1 82.19 295 LYS A CA 1
ATOM 2378 C C . LYS A 1 295 ? 15.898 17.891 -6.137 1 82.19 295 LYS A C 1
ATOM 2380 O O . LYS A 1 295 ? 15.539 18.812 -6.871 1 82.19 295 LYS A O 1
ATOM 2385 N N . GLN A 1 296 ? 16.25 16.766 -6.516 1 81.25 296 GLN A N 1
ATOM 2386 C CA . GLN A 1 296 ? 16.281 16.5 -7.949 1 81.25 296 GLN A CA 1
ATOM 2387 C C . GLN A 1 296 ? 14.875 16.219 -8.484 1 81.25 296 GLN A C 1
ATOM 2389 O O . GLN A 1 296 ? 14.539 16.609 -9.602 1 81.25 296 GLN A O 1
ATOM 2394 N N . PHE A 1 297 ? 14.156 15.57 -7.676 1 74.19 297 PHE A N 1
ATOM 2395 C CA . PHE A 1 297 ? 12.828 15.164 -8.117 1 74.19 297 PHE A CA 1
ATOM 2396 C C . PHE A 1 297 ? 11.812 16.281 -7.914 1 74.19 297 PHE A C 1
ATOM 2398 O O . PHE A 1 297 ? 10.852 16.391 -8.672 1 74.19 297 PHE A O 1
ATOM 2405 N N . PHE A 1 298 ? 12.023 17.016 -6.863 1 69.12 298 PHE A N 1
ATOM 2406 C CA . PHE A 1 298 ? 11.219 18.203 -6.59 1 69.12 298 PHE A CA 1
ATOM 2407 C C . PHE A 1 298 ? 12.078 19.453 -6.566 1 69.12 298 PHE A C 1
ATOM 2409 O O . PHE A 1 298 ? 12.359 20 -5.496 1 69.12 298 PHE A O 1
ATOM 2416 N N . PRO A 1 299 ? 12.594 19.812 -7.801 1 58.78 299 PRO A N 1
ATOM 2417 C CA . PRO A 1 299 ? 13.516 20.953 -7.828 1 58.78 299 PRO A CA 1
ATOM 2418 C C . PRO A 1 299 ? 12.883 22.234 -7.301 1 58.78 299 PRO A C 1
ATOM 2420 O O . PRO A 1 299 ? 11.695 22.484 -7.523 1 58.78 299 PRO A O 1
ATOM 2423 N N . LYS A 1 300 ? 13.617 22.859 -6.285 1 57.94 300 LYS A N 1
ATOM 2424 C CA . LYS A 1 300 ? 13.203 24.172 -5.836 1 57.94 300 LYS A CA 1
ATOM 2425 C C . LYS A 1 300 ? 13.32 25.203 -6.965 1 57.94 300 LYS A C 1
ATOM 2427 O O . LYS A 1 300 ? 14.242 25.125 -7.777 1 57.94 300 LYS A O 1
ATOM 2432 N N . SER A 1 301 ? 12.25 25.719 -7.348 1 49.75 301 SER A N 1
ATOM 2433 C CA . SER A 1 301 ? 12.359 26.781 -8.328 1 49.75 301 SER A CA 1
ATOM 2434 C C . SER A 1 301 ? 13.438 27.797 -7.926 1 49.75 301 SER A C 1
ATOM 2436 O O . SER A 1 301 ? 13.609 28.078 -6.742 1 49.75 301 SER A O 1
ATOM 2438 N N . ALA A 1 302 ? 14.438 27.906 -8.711 1 45.03 302 ALA A N 1
ATOM 2439 C CA . ALA A 1 302 ? 15.484 28.906 -8.586 1 45.03 302 ALA A CA 1
ATOM 2440 C C . ALA A 1 302 ? 14.914 30.219 -8.055 1 45.03 302 ALA A C 1
ATOM 2442 O O . ALA A 1 302 ? 13.945 30.75 -8.602 1 45.03 302 ALA A O 1
ATOM 2443 N N . THR A 1 303 ? 14.914 30.359 -6.848 1 40.62 303 THR A N 1
ATOM 2444 C CA . THR A 1 303 ? 14.695 31.703 -6.344 1 40.62 303 THR A CA 1
ATOM 2445 C C . THR A 1 303 ? 15.453 32.719 -7.184 1 40.62 303 THR A C 1
ATOM 2447 O O . THR A 1 303 ? 16.688 32.688 -7.25 1 40.62 303 THR A O 1
ATOM 2450 N N . THR A 1 304 ? 14.938 33.031 -8.266 1 34.81 304 THR A N 1
ATOM 2451 C CA . THR A 1 304 ? 15.531 34.281 -8.727 1 34.81 304 THR A CA 1
ATOM 2452 C C . THR A 1 304 ? 15.711 35.25 -7.562 1 34.81 304 THR A C 1
ATOM 2454 O O . THR A 1 304 ? 14.75 35.625 -6.883 1 34.81 304 THR A O 1
ATOM 2457 N N . ASP A 1 305 ? 16.828 35.25 -7.02 1 34.81 305 ASP A N 1
ATOM 2458 C CA . ASP A 1 305 ? 17.281 36.312 -6.121 1 34.81 305 ASP A CA 1
ATOM 2459 C C . ASP A 1 305 ? 16.781 37.688 -6.578 1 34.81 305 ASP A C 1
ATOM 2461 O O . ASP A 1 305 ? 17.422 38.344 -7.418 1 34.81 305 ASP A O 1
ATOM 2465 N N . ILE A 1 306 ? 15.602 37.875 -6.934 1 35.09 306 ILE A N 1
ATOM 2466 C CA . ILE A 1 306 ? 15.297 39.281 -7.008 1 35.09 306 ILE A CA 1
ATOM 2467 C C . ILE A 1 306 ? 15.445 39.938 -5.625 1 35.09 306 ILE A C 1
ATOM 2469 O O . ILE A 1 306 ? 14.727 39.562 -4.688 1 35.09 306 ILE A O 1
ATOM 2473 N N . THR A 1 307 ? 16.625 40.438 -5.34 1 33.41 307 THR A N 1
ATOM 2474 C CA . THR A 1 307 ? 16.859 41.438 -4.297 1 33.41 307 THR A CA 1
ATOM 2475 C C . THR A 1 307 ? 15.656 42.344 -4.145 1 33.41 307 THR A C 1
ATOM 2477 O O . THR A 1 307 ? 15.438 43.219 -4.98 1 33.41 307 THR A O 1
ATOM 2480 N N . LEU A 1 308 ? 14.547 41.875 -3.889 1 32.06 308 LEU A N 1
ATOM 2481 C CA . LEU A 1 308 ? 13.578 42.906 -3.504 1 32.06 308 LEU A CA 1
ATOM 2482 C C . LEU A 1 308 ? 14.18 43.875 -2.479 1 32.06 308 LEU A C 1
ATOM 2484 O O . LEU A 1 308 ? 14.727 43.438 -1.463 1 32.06 308 LEU A O 1
ATOM 2488 N N . ILE A 1 309 ? 14.469 45.094 -2.838 1 30.88 309 ILE A N 1
ATOM 2489 C CA . ILE A 1 309 ? 14.625 46.25 -1.962 1 30.88 309 ILE A CA 1
ATOM 2490 C C . ILE A 1 309 ? 13.578 46.188 -0.852 1 30.88 309 ILE A C 1
ATOM 2492 O O . ILE A 1 309 ? 12.383 46.094 -1.123 1 30.88 309 ILE A O 1
ATOM 2496 N N . SER A 1 310 ? 13.875 45.812 0.354 1 30.55 310 SER A N 1
AT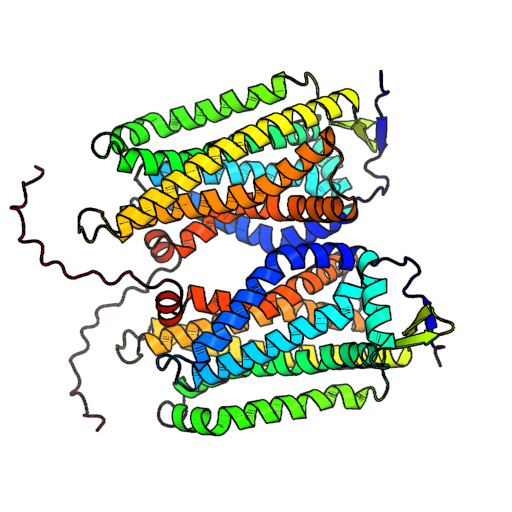OM 2497 C CA . SER A 1 310 ? 13.25 45.781 1.673 1 30.55 310 SER A CA 1
ATOM 2498 C C . SER A 1 310 ? 12.18 46.875 1.809 1 30.55 310 SER A C 1
ATOM 2500 O O . SER A 1 310 ? 12.484 48.062 1.791 1 30.55 310 SER A O 1
ATOM 2502 N N . SER A 1 311 ? 11 46.75 1.169 1 30.78 311 SER A N 1
ATOM 2503 C CA . SER A 1 311 ? 10.102 47.75 1.708 1 30.78 311 SER A CA 1
ATOM 2504 C C . SER A 1 311 ? 10.047 47.688 3.23 1 30.78 311 SER A C 1
ATOM 2506 O O . SER A 1 311 ? 10.203 46.625 3.82 1 30.78 311 SER A O 1
ATOM 2508 N N . PRO A 1 312 ? 10.016 48.875 3.969 1 32.5 312 PRO A N 1
ATOM 2509 C CA . PRO A 1 312 ? 10.039 49.031 5.422 1 32.5 312 PRO A CA 1
ATOM 2510 C C . PRO A 1 312 ? 9.016 48.156 6.137 1 32.5 312 PRO A C 1
ATOM 2512 O O . PRO A 1 312 ? 7.953 47.875 5.582 1 32.5 312 PRO A O 1
ATOM 2515 N N . SER A 1 313 ? 9.422 47.25 7.012 1 31.27 313 SER A N 1
ATOM 2516 C CA . SER A 1 313 ? 8.734 46.406 8 1 31.27 313 SER A CA 1
ATOM 2517 C C . SER A 1 313 ? 7.559 47.156 8.625 1 31.27 313 SER A C 1
ATOM 2519 O O . SER A 1 313 ? 7.754 48.156 9.344 1 31.27 313 SER A O 1
ATOM 2521 N N . VAL A 1 314 ? 6.426 47.312 7.973 1 32.22 314 VAL A N 1
ATOM 2522 C CA . VAL A 1 314 ? 5.383 47.844 8.844 1 32.22 314 VAL A CA 1
ATOM 2523 C C . VAL A 1 314 ? 5.184 46.906 10.039 1 32.22 314 VAL A C 1
ATOM 2525 O O . VAL A 1 314 ? 5.047 45.719 9.867 1 32.22 314 VAL A O 1
ATOM 2528 N N . PRO A 1 315 ? 5.535 47.375 11.297 1 25.12 315 PRO A N 1
ATOM 2529 C CA . PRO A 1 315 ? 5.367 46.688 12.578 1 25.12 315 PRO A CA 1
ATOM 2530 C C . PRO A 1 315 ? 3.957 46.125 12.773 1 25.12 315 PRO A C 1
ATOM 2532 O O . PRO A 1 315 ? 2.979 46.875 12.633 1 25.12 315 PRO A O 1
ATOM 2535 N N . TYR A 1 316 ? 3.627 45.031 12.289 1 21.89 316 TYR A N 1
ATOM 2536 C CA . TYR A 1 316 ? 2.346 44.531 12.742 1 21.89 316 TYR A CA 1
ATOM 2537 C C . TYR A 1 316 ? 2.305 44.406 14.266 1 21.89 316 TYR A C 1
ATOM 2539 O O . TYR A 1 316 ? 2.998 43.562 14.852 1 21.89 316 TYR A O 1
ATOM 2547 N N . ASN A 1 317 ? 2.258 45.594 15.047 1 20.8 317 ASN A N 1
ATOM 2548 C CA . ASN A 1 317 ? 1.737 45.688 16.406 1 20.8 317 ASN A CA 1
ATOM 2549 C C . ASN A 1 317 ? 0.332 45.125 16.516 1 20.8 317 ASN A C 1
ATOM 2551 O O . ASN A 1 317 ? -0.513 45.344 15.648 1 20.8 317 ASN A O 1
ATOM 2555 N N . MET B 1 1 ? -42.375 -6.109 -6.609 1 48.47 1 MET B N 1
ATOM 2556 C CA . MET B 1 1 ? -41.594 -5.73 -5.453 1 48.47 1 MET B CA 1
ATOM 2557 C C . MET B 1 1 ? -40.5 -6.781 -5.172 1 48.47 1 MET B C 1
ATOM 2559 O O . MET B 1 1 ? -40.812 -7.965 -5.012 1 48.47 1 MET B O 1
ATOM 2563 N N . SER B 1 2 ? -39.344 -6.43 -5.617 1 66 2 SER B N 1
ATOM 2564 C CA . SER B 1 2 ? -38.344 -7.492 -5.504 1 66 2 SER B CA 1
ATOM 2565 C C . SER B 1 2 ? -38.281 -8.039 -4.078 1 66 2 SER B C 1
ATOM 2567 O O . SER B 1 2 ? -38.25 -7.27 -3.115 1 66 2 SER B O 1
ATOM 2569 N N . LEU B 1 3 ? -38.531 -9.25 -3.9 1 82.19 3 LEU B N 1
ATOM 2570 C CA . LEU B 1 3 ? -38.594 -9.984 -2.641 1 82.19 3 LEU B CA 1
ATOM 2571 C C . LEU B 1 3 ? -37.281 -9.867 -1.882 1 82.19 3 LEU B C 1
ATOM 2573 O O . LEU B 1 3 ? -36.188 -9.836 -2.49 1 82.19 3 LEU B O 1
ATOM 2577 N N . ASN B 1 4 ? -37.469 -9.555 -0.511 1 87.88 4 ASN B N 1
ATOM 2578 C CA . ASN B 1 4 ? -36.312 -9.586 0.376 1 87.88 4 ASN B CA 1
ATOM 2579 C C . ASN B 1 4 ? -35.625 -10.945 0.353 1 87.88 4 ASN B C 1
ATOM 2581 O O . ASN B 1 4 ? -36.281 -11.977 0.244 1 87.88 4 ASN B O 1
ATOM 2585 N N . ILE B 1 5 ? -34.375 -10.906 0.275 1 90.06 5 ILE B N 1
ATOM 2586 C CA . ILE B 1 5 ? -33.594 -12.125 0.264 1 90.06 5 ILE B CA 1
ATOM 2587 C C . ILE B 1 5 ? -32.906 -12.305 1.616 1 90.06 5 ILE B C 1
ATOM 2589 O O . ILE B 1 5 ? -32.188 -11.414 2.074 1 90.06 5 ILE B O 1
ATOM 2593 N N . THR B 1 6 ? -33.188 -13.398 2.262 1 90.06 6 THR B N 1
ATOM 2594 C CA . THR B 1 6 ? -32.562 -13.695 3.541 1 90.06 6 THR B CA 1
ATOM 2595 C C . THR B 1 6 ? -31.594 -14.859 3.402 1 90.06 6 THR B C 1
ATOM 2597 O O . THR B 1 6 ? -31.953 -15.93 2.922 1 90.06 6 THR B O 1
ATOM 2600 N N . VAL B 1 7 ? -30.281 -14.594 3.771 1 90 7 VAL B N 1
ATOM 2601 C CA . VAL B 1 7 ? -29.25 -15.609 3.623 1 90 7 VAL B CA 1
ATOM 2602 C C . VAL B 1 7 ? -28.531 -15.805 4.953 1 90 7 VAL B C 1
ATOM 2604 O O . VAL B 1 7 ? -28.391 -14.867 5.742 1 90 7 VAL B O 1
ATOM 2607 N N . SER B 1 8 ? -28.094 -17.094 5.156 1 91.06 8 SER B N 1
ATOM 2608 C CA . SER B 1 8 ? -27.266 -17.375 6.332 1 91.06 8 SER B CA 1
ATOM 2609 C C . SER B 1 8 ? -25.859 -16.844 6.152 1 91.06 8 SER B C 1
ATOM 2611 O O . SER B 1 8 ? -25.234 -17.047 5.105 1 91.06 8 SER B O 1
ATOM 2613 N N . MET B 1 9 ? -25.391 -16.141 7.184 1 88.94 9 MET B N 1
ATOM 2614 C CA . MET B 1 9 ? -24.016 -15.625 7.133 1 88.94 9 MET B CA 1
ATOM 2615 C C . MET B 1 9 ? -23.016 -16.719 7.473 1 88.94 9 MET B C 1
ATOM 2617 O O . MET B 1 9 ? -21.812 -16.562 7.25 1 88.94 9 MET B O 1
ATOM 2621 N N . GLU B 1 10 ? -23.562 -17.75 7.977 1 83.5 10 GLU B N 1
ATOM 2622 C CA . GLU B 1 10 ? -22.703 -18.844 8.398 1 83.5 10 GLU B CA 1
ATOM 2623 C C . GLU B 1 10 ? -22.406 -19.797 7.234 1 83.5 10 GLU B C 1
ATOM 2625 O O . GLU B 1 10 ? -21.453 -20.578 7.289 1 83.5 10 GLU B O 1
ATOM 2630 N N . GLU B 1 11 ? -23.234 -19.594 6.172 1 74.5 11 GLU B N 1
ATOM 2631 C CA . GLU B 1 11 ? -23 -20.406 4.988 1 74.5 11 GLU B CA 1
ATOM 2632 C C . GLU B 1 11 ? -22.047 -19.719 4.02 1 74.5 11 GLU B C 1
ATOM 2634 O O . GLU B 1 11 ? -22.016 -18.484 3.947 1 74.5 11 GLU B O 1
ATOM 2639 N N . VAL B 1 12 ? -21.094 -20.375 3.607 1 59.09 12 VAL B N 1
ATOM 2640 C CA . VAL B 1 12 ? -19.844 -19.969 2.994 1 59.09 12 VAL B CA 1
ATOM 2641 C C . VAL B 1 12 ? -20.109 -19.266 1.669 1 59.09 12 VAL B C 1
ATOM 2643 O O . VAL B 1 12 ? -20.609 -19.875 0.721 1 59.09 12 VAL B O 1
ATOM 2646 N N . ASN B 1 13 ? -20.984 -18.234 1.369 1 60.72 13 ASN B N 1
ATOM 2647 C CA . ASN B 1 13 ? -20.75 -17.594 0.081 1 60.72 13 ASN B CA 1
ATOM 2648 C C . ASN B 1 13 ? -19.672 -16.516 0.178 1 60.72 13 ASN B C 1
ATOM 2650 O O . ASN B 1 13 ? -19.938 -15.398 0.628 1 60.72 13 ASN B O 1
ATOM 2654 N N . LEU B 1 14 ? -18.359 -17 0.001 1 62.94 14 LEU B N 1
ATOM 2655 C CA . LEU B 1 14 ? -17.25 -16.141 0.386 1 62.94 14 LEU B CA 1
ATOM 2656 C C . LEU B 1 14 ? -16.828 -15.242 -0.77 1 62.94 14 LEU B C 1
ATOM 2658 O O . LEU B 1 14 ? -16.5 -15.727 -1.854 1 62.94 14 LEU B O 1
ATOM 2662 N N . ASP B 1 15 ? -17.391 -13.953 -0.738 1 76.75 15 ASP B N 1
ATOM 2663 C CA . ASP B 1 15 ? -16.703 -12.992 -1.595 1 76.75 15 ASP B CA 1
ATOM 2664 C C . ASP B 1 15 ? -15.188 -13.07 -1.407 1 76.75 15 ASP B C 1
ATOM 2666 O O . ASP B 1 15 ? -14.633 -12.43 -0.51 1 76.75 15 ASP B O 1
ATOM 2670 N N . LEU B 1 16 ? -14.625 -13.883 -2.293 1 82 16 LEU B N 1
ATOM 2671 C CA . LEU B 1 16 ? -13.195 -14.164 -2.189 1 82 16 LEU B CA 1
ATOM 2672 C C . LEU B 1 16 ? -12.375 -12.883 -2.322 1 82 16 LEU B C 1
ATOM 2674 O O . LEU B 1 16 ? -11.344 -12.734 -1.672 1 82 16 LEU B O 1
ATOM 2678 N N . ARG B 1 17 ? -12.906 -11.961 -3.059 1 85.38 17 ARG B N 1
ATOM 2679 C CA . ARG B 1 17 ? -12.211 -10.688 -3.232 1 85.38 17 ARG B CA 1
ATOM 2680 C C . ARG B 1 17 ? -12.125 -9.922 -1.915 1 85.38 17 ARG B C 1
ATOM 2682 O O . ARG B 1 17 ? -11.039 -9.484 -1.518 1 85.38 17 ARG B O 1
ATOM 2689 N N . MET B 1 18 ? -13.219 -9.883 -1.272 1 88 18 MET B N 1
ATOM 2690 C CA . MET B 1 18 ? -13.258 -9.156 -0.003 1 88 18 MET B CA 1
ATOM 2691 C C . MET B 1 18 ? -12.43 -9.875 1.056 1 88 18 MET B C 1
ATOM 2693 O O . MET B 1 18 ? -11.75 -9.234 1.86 1 88 18 MET B O 1
ATOM 2697 N N . LYS B 1 19 ? -12.414 -11.125 0.974 1 89 19 LYS B N 1
ATOM 2698 C CA . LYS B 1 19 ? -11.633 -11.906 1.93 1 89 19 LYS B CA 1
ATOM 2699 C C . LYS B 1 19 ? -10.141 -11.641 1.777 1 89 19 LYS B C 1
ATOM 2701 O O . LYS B 1 19 ? -9.453 -11.359 2.76 1 89 19 LYS B O 1
ATOM 2706 N N . ILE B 1 20 ? -9.734 -11.641 0.586 1 90.38 20 ILE B N 1
ATOM 2707 C CA . ILE B 1 20 ? -8.312 -11.461 0.297 1 90.38 20 ILE B CA 1
ATOM 2708 C C . ILE B 1 20 ? -7.898 -10.023 0.623 1 90.38 20 ILE B C 1
ATOM 2710 O O . ILE B 1 20 ? -6.875 -9.805 1.273 1 90.38 20 ILE B O 1
ATOM 2714 N N . LEU B 1 21 ? -8.695 -9.133 0.251 1 92.19 21 LEU B N 1
ATOM 2715 C CA . LEU B 1 21 ? -8.336 -7.727 0.433 1 92.19 21 LEU B CA 1
ATOM 2716 C C . LEU B 1 21 ? -8.43 -7.328 1.902 1 92.19 21 LEU B C 1
ATOM 2718 O O . LEU B 1 21 ? -7.703 -6.438 2.354 1 92.19 21 LEU B O 1
ATOM 2722 N N . THR B 1 22 ? -9.266 -8.031 2.611 1 91.5 22 THR B N 1
ATOM 2723 C CA . THR B 1 22 ? -9.336 -7.797 4.051 1 91.5 22 THR B CA 1
ATOM 2724 C C . THR B 1 22 ? -8.047 -8.242 4.734 1 91.5 22 THR B C 1
ATOM 2726 O O . THR B 1 22 ? -7.543 -7.562 5.633 1 91.5 22 THR B O 1
ATOM 2729 N N . VAL B 1 23 ? -7.504 -9.312 4.285 1 89.94 23 VAL B N 1
ATOM 2730 C CA . VAL B 1 23 ? -6.254 -9.812 4.848 1 89.94 23 VAL B CA 1
ATOM 2731 C C . VAL B 1 23 ? -5.117 -8.852 4.52 1 89.94 23 VAL B C 1
ATOM 2733 O O . VAL B 1 23 ? -4.297 -8.531 5.383 1 89.94 23 VAL B O 1
ATOM 2736 N N . VAL B 1 24 ? -5.109 -8.367 3.324 1 90.19 24 VAL B N 1
ATOM 2737 C CA . VAL B 1 24 ? -4.098 -7.406 2.902 1 90.19 24 VAL B CA 1
ATOM 2738 C C . VAL B 1 24 ? -4.207 -6.137 3.744 1 90.19 24 VAL B C 1
ATOM 2740 O O . VAL B 1 24 ? -3.199 -5.605 4.211 1 90.19 24 VAL B O 1
ATOM 2743 N N . GLU B 1 25 ? -5.383 -5.746 3.938 1 92.38 25 GLU B N 1
ATOM 2744 C CA . GLU B 1 25 ? -5.605 -4.523 4.699 1 92.38 25 GLU B CA 1
ATOM 2745 C C . GLU B 1 25 ? -5.164 -4.691 6.152 1 92.38 25 GLU B C 1
ATOM 2747 O O . GLU B 1 25 ? -4.699 -3.736 6.777 1 92.38 25 GLU B O 1
ATOM 2752 N N . LEU B 1 26 ? -5.309 -5.879 6.633 1 87.81 26 LEU B N 1
ATOM 2753 C CA . LEU B 1 26 ? -4.855 -6.129 7.996 1 87.81 26 LEU B CA 1
ATOM 2754 C C . LEU B 1 26 ? -3.35 -5.918 8.117 1 87.81 26 LEU B C 1
ATOM 2756 O O . LEU B 1 26 ? -2.865 -5.426 9.133 1 87.81 26 LEU B O 1
ATOM 2760 N N . GLY B 1 27 ? -2.662 -6.195 7.105 1 83.81 27 GLY B N 1
ATOM 2761 C CA . GLY B 1 27 ? -1.216 -6.051 7.109 1 83.81 27 GLY B CA 1
ATOM 2762 C C . GLY B 1 27 ? -0.759 -4.613 7.246 1 83.81 27 GLY B C 1
ATOM 2763 O O . GLY B 1 27 ? 0.137 -4.312 8.039 1 83.81 27 GLY B O 1
ATOM 2764 N N . TYR B 1 28 ? -1.419 -3.764 6.504 1 87.75 28 TYR B N 1
ATOM 2765 C CA . TYR B 1 28 ? -1 -2.369 6.586 1 87.75 28 TYR B CA 1
ATOM 2766 C C . TYR B 1 28 ? -1.966 -1.558 7.441 1 87.75 28 TYR B C 1
ATOM 2768 O O . TYR B 1 28 ? -1.639 -0.452 7.879 1 87.75 28 TYR B O 1
ATOM 2776 N N . GLY B 1 29 ? -3.146 -2.062 7.695 1 91.62 29 GLY B N 1
ATOM 2777 C CA . GLY B 1 29 ? -4.195 -1.315 8.375 1 91.62 29 GLY B CA 1
ATOM 2778 C C . GLY B 1 29 ? -3.939 -1.141 9.859 1 91.62 29 GLY B C 1
ATOM 2779 O O . GLY B 1 29 ? -4.156 -0.058 10.406 1 91.62 29 GLY B O 1
ATOM 2780 N N . ILE B 1 30 ? -3.438 -2.158 10.469 1 89.62 30 ILE B N 1
ATOM 2781 C CA . ILE B 1 30 ? -3.26 -2.113 11.914 1 89.62 30 ILE B CA 1
ATOM 2782 C C . ILE B 1 30 ? -2.191 -1.081 12.273 1 89.62 30 ILE B C 1
ATOM 2784 O O . ILE B 1 30 ? -2.443 -0.167 13.062 1 89.62 30 ILE B O 1
ATOM 2788 N N . PRO B 1 31 ? -1.065 -1.145 11.617 1 89.06 31 PRO B N 1
ATOM 2789 C CA . PRO B 1 31 ? -0.071 -0.118 11.945 1 89.06 31 PRO B CA 1
ATOM 2790 C C . PRO B 1 31 ? -0.537 1.289 11.578 1 89.06 31 PRO B C 1
ATOM 2792 O O . PRO B 1 31 ? -0.261 2.244 12.305 1 89.06 31 PRO B O 1
ATOM 2795 N N . SER B 1 32 ? -1.23 1.396 10.547 1 93.88 32 SER B N 1
ATOM 2796 C CA . SER B 1 32 ? -1.739 2.697 10.125 1 93.88 32 SER B CA 1
ATOM 2797 C C . SER B 1 32 ? -2.77 3.236 11.117 1 93.88 32 SER B C 1
ATOM 2799 O O . SER B 1 32 ? -2.801 4.438 11.391 1 93.88 32 SER B O 1
ATOM 2801 N N . PHE B 1 33 ? -3.521 2.311 11.633 1 95.69 33 PHE B N 1
ATOM 2802 C CA . PHE B 1 33 ? -4.543 2.699 12.594 1 95.69 33 PHE B CA 1
ATOM 2803 C C . PHE B 1 33 ? -3.908 3.18 13.898 1 95.69 33 PHE B C 1
ATOM 2805 O O . PHE B 1 33 ? -4.328 4.191 14.461 1 95.69 33 PHE B O 1
ATOM 2812 N N . ILE B 1 34 ? -2.9 2.496 14.289 1 93.81 34 ILE B N 1
ATOM 2813 C CA . ILE B 1 34 ? -2.17 2.889 15.484 1 93.81 34 ILE B CA 1
ATOM 2814 C C . ILE B 1 34 ? -1.558 4.273 15.289 1 93.81 34 ILE B C 1
ATOM 2816 O O . ILE B 1 34 ? -1.616 5.117 16.188 1 93.81 34 ILE B O 1
ATOM 2820 N N . CYS B 1 35 ? -1.056 4.492 14.125 1 94.31 35 CYS B N 1
ATOM 2821 C CA . CYS B 1 35 ? -0.475 5.789 13.797 1 94.31 35 CYS B CA 1
ATOM 2822 C C . CYS B 1 35 ? -1.535 6.887 13.828 1 94.31 35 CYS B C 1
ATOM 2824 O O . CYS B 1 35 ? -1.286 7.98 14.336 1 94.31 35 CYS B O 1
ATOM 2826 N N . MET B 1 36 ? -2.672 6.551 13.367 1 96.25 36 MET B N 1
ATOM 2827 C CA . MET B 1 36 ? -3.754 7.531 13.344 1 96.25 36 MET B CA 1
ATOM 2828 C C . MET B 1 36 ? -4.16 7.93 14.766 1 96.25 36 MET B C 1
ATOM 2830 O O . MET B 1 36 ? -4.328 9.109 15.055 1 96.25 36 MET B O 1
ATOM 2834 N N . VAL B 1 37 ? -4.223 6.973 15.578 1 95.94 37 VAL B N 1
ATOM 2835 C CA . VAL B 1 37 ? -4.609 7.227 16.969 1 95.94 37 VAL B CA 1
ATOM 2836 C C . VAL B 1 37 ? -3.512 8.016 17.672 1 95.94 37 VAL B C 1
ATOM 2838 O O . VAL B 1 37 ? -3.795 8.977 18.391 1 95.94 37 VAL B O 1
ATOM 2841 N N . ALA B 1 38 ? -2.328 7.637 17.391 1 94.94 38 ALA B N 1
ATOM 2842 C CA . ALA B 1 38 ? -1.195 8.344 17.984 1 94.94 38 ALA B CA 1
ATOM 2843 C C . ALA B 1 38 ? -1.164 9.805 17.547 1 94.94 38 ALA B C 1
ATOM 2845 O O . ALA B 1 38 ? -0.928 10.703 18.344 1 94.94 38 ALA B O 1
ATOM 2846 N N . PHE B 1 39 ? -1.443 10 16.328 1 95.38 39 PHE B N 1
ATOM 2847 C CA . PHE B 1 39 ? -1.449 11.359 15.789 1 95.38 39 PHE B CA 1
ATOM 2848 C C . PHE B 1 39 ? -2.592 12.172 16.391 1 95.38 39 PHE B C 1
ATOM 2850 O O . PHE B 1 39 ? -2.424 13.352 16.703 1 95.38 39 PHE B O 1
ATOM 2857 N N . LEU B 1 40 ? -3.709 11.516 16.562 1 96.12 40 LEU B N 1
ATOM 2858 C CA . LEU B 1 40 ? -4.855 12.195 17.156 1 96.12 40 LEU B CA 1
ATOM 2859 C C . LEU B 1 40 ? -4.531 12.656 18.578 1 96.12 40 LEU B C 1
ATOM 2861 O O . LEU B 1 40 ? -4.785 13.812 18.922 1 96.12 40 LEU B O 1
ATOM 2865 N N . VAL B 1 41 ? -3.904 11.805 19.297 1 94 41 VAL B N 1
ATOM 2866 C CA . VAL B 1 41 ? -3.561 12.102 20.672 1 94 41 VAL B CA 1
ATOM 2867 C C . VAL B 1 41 ? -2.449 13.148 20.719 1 94 41 VAL B C 1
ATOM 2869 O O . VAL B 1 41 ? -2.525 14.109 21.484 1 94 41 VAL B O 1
ATOM 2872 N N . MET B 1 42 ? -1.534 12.984 19.875 1 92.25 42 MET B N 1
ATOM 2873 C CA . MET B 1 42 ? -0.395 13.898 19.828 1 92.25 42 MET B CA 1
ATOM 2874 C C . MET B 1 42 ? -0.845 15.312 19.469 1 92.25 42 MET B C 1
ATOM 2876 O O . MET B 1 42 ? -0.417 16.281 20.109 1 92.25 42 MET B O 1
ATOM 2880 N N . MET B 1 43 ? -1.704 15.414 18.578 1 92.19 43 MET B N 1
ATOM 2881 C CA . MET B 1 43 ? -2.145 16.734 18.125 1 92.19 43 MET B CA 1
ATOM 2882 C C . MET B 1 43 ? -3.043 17.391 19.156 1 92.19 43 MET B C 1
ATOM 2884 O O . MET B 1 43 ? -3.111 18.625 19.234 1 92.19 43 MET B O 1
ATOM 2888 N N . GLY B 1 44 ? -3.654 16.609 19.938 1 90.69 44 GLY B N 1
ATOM 2889 C CA . GLY B 1 44 ? -4.492 17.156 21 1 90.69 44 GLY B CA 1
ATOM 2890 C C . GLY B 1 44 ? -3.703 17.594 22.219 1 90.69 44 GLY B C 1
ATOM 2891 O O . GLY B 1 44 ? -4.137 18.484 22.953 1 90.69 44 GLY B O 1
ATOM 2892 N N . SER B 1 45 ? -2.504 17.141 22.344 1 89.69 45 SER B N 1
ATOM 2893 C CA . SER B 1 45 ? -1.769 17.344 23.594 1 89.69 45 SER B CA 1
ATOM 2894 C C . SER B 1 45 ? -0.664 18.391 23.422 1 89.69 45 SER B C 1
ATOM 2896 O O . SER B 1 45 ? -0.195 18.969 24.391 1 89.69 45 SER B O 1
ATOM 2898 N N . SER B 1 46 ? -0.252 18.594 22.281 1 88.06 46 SER B N 1
ATOM 2899 C CA . SER B 1 46 ? 0.889 19.469 22.047 1 88.06 46 SER B CA 1
ATOM 2900 C C . SER B 1 46 ? 0.435 20.875 21.641 1 88.06 46 SER B C 1
ATOM 2902 O O . SER B 1 46 ? -0.435 21.016 20.781 1 88.06 46 SER B O 1
ATOM 2904 N N . LYS B 1 47 ? 1.089 21.828 22.109 1 87.75 47 LYS B N 1
ATOM 2905 C CA . LYS B 1 47 ? 0.775 23.234 21.828 1 87.75 47 LYS B CA 1
ATOM 2906 C C . LYS B 1 47 ? 1.228 23.641 20.438 1 87.75 47 LYS B C 1
ATOM 2908 O O . LYS B 1 47 ? 0.756 24.625 19.891 1 87.75 47 LYS B O 1
ATOM 2913 N N . VAL B 1 48 ? 2.037 22.844 19.906 1 86.88 48 VAL B N 1
ATOM 2914 C CA . VAL B 1 48 ? 2.568 23.156 18.578 1 86.88 48 VAL B CA 1
ATOM 2915 C C . VAL B 1 48 ? 1.463 23.016 17.531 1 86.88 48 VAL B C 1
ATOM 2917 O O . VAL B 1 48 ? 1.506 23.672 16.5 1 86.88 48 VAL B O 1
ATOM 2920 N N . PHE B 1 49 ? 0.426 22.281 17.938 1 90.62 49 PHE B N 1
ATOM 2921 C CA . PHE B 1 49 ? -0.652 22.016 17 1 90.62 49 PHE B CA 1
ATOM 2922 C C . PHE B 1 49 ? -1.925 22.75 17.406 1 90.62 49 PHE B C 1
ATOM 2924 O O . PHE B 1 49 ? -3.021 22.188 17.328 1 90.62 49 PHE B O 1
ATOM 2931 N N . LYS B 1 50 ? -1.803 23.938 17.75 1 89.06 50 LYS B N 1
ATOM 2932 C CA . LYS B 1 50 ? -2.943 24.703 18.25 1 89.06 50 LYS B CA 1
ATOM 2933 C C . LYS B 1 50 ? -3.646 25.453 17.109 1 89.06 50 LYS B C 1
ATOM 2935 O O . LYS B 1 50 ? -4.781 25.906 17.281 1 89.06 50 LYS B O 1
ATOM 2940 N N . SER B 1 51 ? -3.076 25.531 15.977 1 90.62 51 SER B N 1
ATOM 2941 C CA . SER B 1 51 ? -3.682 26.25 14.867 1 90.62 51 SER B CA 1
ATOM 2942 C C . SER B 1 51 ? -4.969 25.578 14.398 1 90.62 51 SER B C 1
ATOM 2944 O O . SER B 1 51 ? -5.164 24.375 14.625 1 90.62 51 SER B O 1
ATOM 2946 N N . SER B 1 52 ? -5.805 26.422 13.773 1 94.06 52 SER B N 1
ATOM 2947 C CA . SER B 1 52 ? -7.102 25.922 13.32 1 94.06 52 SER B CA 1
ATOM 2948 C C . SER B 1 52 ? -6.934 24.812 12.281 1 94.06 52 SER B C 1
ATOM 2950 O O . SER B 1 52 ? -7.758 23.906 12.203 1 94.06 52 SER B O 1
ATOM 2952 N N . PHE B 1 53 ? -5.883 24.812 11.523 1 95.31 53 PHE B N 1
ATOM 2953 C CA . PHE B 1 53 ? -5.645 23.75 10.539 1 95.31 53 PHE B CA 1
ATOM 2954 C C . PHE B 1 53 ? -5.52 22.391 11.211 1 95.31 53 PHE B C 1
ATOM 2956 O O . PHE B 1 53 ? -6.137 21.422 10.781 1 95.31 53 PHE B O 1
ATOM 2963 N N . TYR B 1 54 ? -4.828 22.375 12.289 1 95 54 TYR B N 1
ATOM 2964 C CA . TYR B 1 54 ? -4.594 21.109 12.977 1 95 54 TYR B CA 1
ATOM 2965 C C . TYR B 1 54 ? -5.848 20.625 13.703 1 95 54 TYR B C 1
ATOM 2967 O O . TYR B 1 54 ? -6.043 19.438 13.898 1 95 54 TYR B O 1
ATOM 2975 N N . ARG B 1 55 ? -6.688 21.547 14.008 1 95.38 55 ARG B N 1
ATOM 2976 C CA . ARG B 1 55 ? -7.965 21.141 14.586 1 95.38 55 ARG B CA 1
ATOM 2977 C C . ARG B 1 55 ? -8.836 20.453 13.547 1 95.38 55 ARG B C 1
ATOM 2979 O O . ARG B 1 55 ? -9.531 19.484 13.859 1 95.38 55 ARG B O 1
ATOM 2986 N N . LEU B 1 56 ? -8.789 21 12.414 1 96.5 56 LEU B N 1
ATOM 2987 C CA . LEU B 1 56 ? -9.516 20.344 11.336 1 96.5 56 LEU B CA 1
ATOM 2988 C C . LEU B 1 56 ? -8.906 18.984 11.008 1 96.5 56 LEU B C 1
ATOM 2990 O O . LEU B 1 56 ? -9.625 18.047 10.695 1 96.5 56 LEU B O 1
ATOM 2994 N N . VAL B 1 57 ? -7.586 18.875 11.094 1 96.81 57 VAL B N 1
ATOM 2995 C CA . VAL B 1 57 ? -6.898 17.609 10.906 1 96.81 57 VAL B CA 1
ATOM 2996 C C . VAL B 1 57 ? -7.352 16.609 11.969 1 96.81 57 VAL B C 1
ATOM 2998 O O . VAL B 1 57 ? -7.598 15.445 11.672 1 96.81 57 VAL B O 1
ATOM 3001 N N . GLN B 1 58 ? -7.504 17.078 13.125 1 96.12 58 GLN B N 1
ATOM 3002 C CA . GLN B 1 58 ? -7.961 16.219 14.211 1 96.12 58 GLN B CA 1
ATOM 3003 C C . GLN B 1 58 ? -9.375 15.719 13.961 1 96.12 58 GLN B C 1
ATOM 3005 O O . GLN B 1 58 ? -9.68 14.547 14.211 1 96.12 58 GLN B O 1
ATOM 3010 N N . LEU B 1 59 ? -10.156 16.609 13.531 1 95.81 59 LEU B N 1
ATOM 3011 C CA . LEU B 1 59 ? -11.516 16.219 13.195 1 95.81 59 LEU B CA 1
ATOM 3012 C C . LEU B 1 59 ? -11.523 15.148 12.102 1 95.81 59 LEU B C 1
ATOM 3014 O O . LEU B 1 59 ? -12.281 14.188 12.18 1 95.81 59 LEU B O 1
ATOM 3018 N N . ASP B 1 60 ? -10.695 15.32 11.125 1 97.06 60 ASP B N 1
ATOM 3019 C CA . ASP B 1 60 ? -10.586 14.359 10.039 1 97.06 60 ASP B CA 1
ATOM 3020 C C . ASP B 1 60 ? -10.062 13.016 10.547 1 97.06 60 ASP B C 1
ATOM 3022 O O . ASP B 1 60 ? -10.578 11.961 10.164 1 97.06 60 ASP B O 1
ATOM 3026 N N . LEU B 1 61 ? -9.102 13.078 11.398 1 97.44 61 LEU B N 1
ATOM 3027 C CA . LEU B 1 61 ? -8.539 11.867 11.977 1 97.44 61 LEU B CA 1
ATOM 3028 C C . LEU B 1 61 ? -9.594 11.117 12.781 1 97.44 61 LEU B C 1
ATOM 3030 O O . LEU B 1 61 ? -9.734 9.898 12.656 1 97.44 61 LEU B O 1
ATOM 3034 N N . LEU B 1 62 ? -10.328 11.836 13.539 1 96.69 62 LEU B N 1
ATOM 3035 C CA . LEU B 1 62 ? -11.367 11.219 14.352 1 96.69 62 LEU B CA 1
ATOM 3036 C C . LEU B 1 62 ? -12.422 10.555 13.469 1 96.69 62 LEU B C 1
ATOM 3038 O O . LEU B 1 62 ? -12.828 9.414 13.727 1 96.69 62 LEU B O 1
ATOM 3042 N N . THR B 1 63 ? -12.797 11.25 12.484 1 96.38 63 THR B N 1
ATOM 3043 C CA . THR B 1 63 ? -13.773 10.719 11.547 1 96.38 63 THR B CA 1
ATOM 3044 C C . THR B 1 63 ? -13.25 9.438 10.898 1 96.38 63 THR B C 1
ATOM 3046 O O . THR B 1 63 ? -13.969 8.445 10.805 1 96.38 63 THR B O 1
ATOM 3049 N N . ASN B 1 64 ? -12.047 9.477 10.469 1 97.25 64 ASN B N 1
ATOM 3050 C CA . ASN B 1 64 ? -11.445 8.336 9.789 1 97.25 64 ASN B CA 1
ATOM 3051 C C . ASN B 1 64 ? -11.266 7.152 10.734 1 97.25 64 ASN B C 1
ATOM 3053 O O . ASN B 1 64 ? -11.398 6 10.328 1 97.25 64 ASN B O 1
ATOM 3057 N N . ILE B 1 65 ? -10.969 7.445 11.977 1 97.12 65 ILE B N 1
ATOM 3058 C CA . ILE B 1 65 ? -10.828 6.395 12.977 1 97.12 65 ILE B CA 1
ATOM 3059 C C . ILE B 1 65 ? -12.172 5.699 13.188 1 97.12 65 ILE B C 1
ATOM 3061 O O . ILE B 1 65 ? -12.25 4.469 13.164 1 97.12 65 ILE B O 1
ATOM 3065 N N . LEU B 1 66 ? -13.164 6.465 13.305 1 96.31 66 LEU B N 1
ATOM 3066 C CA . LEU B 1 66 ? -14.492 5.91 13.531 1 96.31 66 LEU B CA 1
ATOM 3067 C C . LEU B 1 66 ? -14.984 5.164 12.297 1 96.31 66 LEU B C 1
ATOM 3069 O O . LEU B 1 66 ? -15.586 4.094 12.406 1 96.31 66 LEU B O 1
ATOM 3073 N N . LEU B 1 67 ? -14.719 5.711 11.188 1 96.31 67 LEU B N 1
ATOM 3074 C CA . LEU B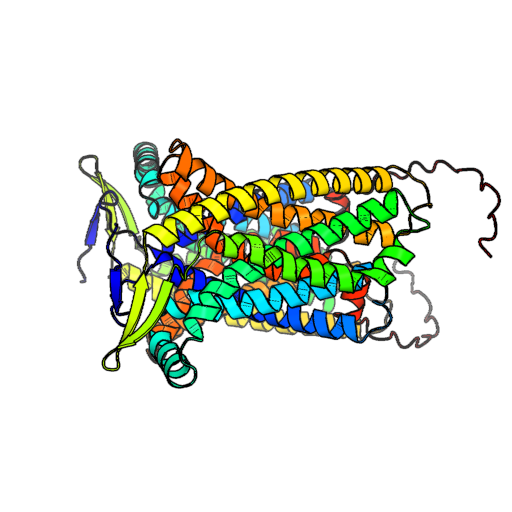 1 67 ? -15.117 5.059 9.945 1 96.31 67 LEU B CA 1
ATOM 3075 C C . LEU B 1 67 ? -14.383 3.732 9.773 1 96.31 67 LEU B C 1
ATOM 3077 O O . LEU B 1 67 ? -14.992 2.729 9.391 1 96.31 67 LEU B O 1
ATOM 3081 N N . TYR B 1 68 ? -13.125 3.771 10.047 1 95.94 68 TYR B N 1
ATOM 3082 C CA . TYR B 1 68 ? -12.32 2.564 9.906 1 95.94 68 TYR B CA 1
ATOM 3083 C C . TYR B 1 68 ? -12.82 1.459 10.828 1 95.94 68 TYR B C 1
ATOM 3085 O O . TYR B 1 68 ? -13.023 0.323 10.391 1 95.94 68 TYR B O 1
ATOM 3093 N N . LEU B 1 69 ? -13.094 1.784 12.031 1 95.12 69 LEU B N 1
ATOM 3094 C CA . LEU B 1 69 ? -13.594 0.815 13 1 95.12 69 LEU B CA 1
ATOM 3095 C C . LEU B 1 69 ? -14.961 0.28 12.578 1 95.12 69 LEU B C 1
ATOM 3097 O O . LEU B 1 69 ? -15.195 -0.93 12.617 1 95.12 69 LEU B O 1
ATOM 3101 N N . ASN B 1 70 ? -15.695 1.142 12.164 1 95.25 70 ASN B N 1
ATOM 3102 C CA . ASN B 1 70 ? -17.031 0.75 11.734 1 95.25 70 ASN B CA 1
ATOM 3103 C C . ASN B 1 70 ? -16.984 -0.16 10.508 1 95.25 70 ASN B C 1
ATOM 3105 O O . ASN B 1 70 ? -17.734 -1.132 10.422 1 95.25 70 ASN B O 1
ATOM 3109 N N . THR B 1 71 ? -16.156 0.119 9.586 1 93.94 71 THR B N 1
ATOM 3110 C CA . THR B 1 71 ? -16.047 -0.676 8.367 1 93.94 71 THR B CA 1
ATOM 3111 C C . THR B 1 71 ? -15.539 -2.082 8.68 1 93.94 71 THR B C 1
ATOM 3113 O O . THR B 1 71 ? -15.938 -3.051 8.031 1 93.94 71 THR B O 1
ATOM 3116 N N . TRP B 1 72 ? -14.711 -2.135 9.609 1 93.88 72 TRP B N 1
ATOM 3117 C CA . TRP B 1 72 ? -14.211 -3.445 10.008 1 93.88 72 TRP B CA 1
ATOM 3118 C C . TRP B 1 72 ? -15.328 -4.305 10.586 1 93.88 72 TRP B C 1
ATOM 3120 O O . TRP B 1 72 ? -15.484 -5.469 10.211 1 93.88 72 TRP B O 1
ATOM 3130 N N . ILE B 1 73 ? -16.188 -3.752 11.312 1 93.81 73 ILE B N 1
ATOM 3131 C CA . ILE B 1 73 ? -17.266 -4.496 11.945 1 93.81 73 ILE B CA 1
ATOM 3132 C C . ILE B 1 73 ? -18.359 -4.789 10.922 1 93.81 73 ILE B C 1
ATOM 3134 O O . ILE B 1 73 ? -18.891 -5.902 10.875 1 93.81 73 ILE B O 1
ATOM 3138 N N . ALA B 1 74 ? -18.609 -3.91 10.055 1 91 74 ALA B N 1
ATOM 3139 C CA . ALA B 1 74 ? -19.75 -3.986 9.156 1 91 74 ALA B CA 1
ATOM 3140 C C . ALA B 1 74 ? -19.438 -4.84 7.934 1 91 74 ALA B C 1
ATOM 3142 O O . ALA B 1 74 ? -20.312 -5.527 7.406 1 91 74 ALA B O 1
ATOM 3143 N N . LEU B 1 75 ? -18.203 -4.797 7.496 1 89.44 75 LEU B N 1
ATOM 3144 C CA . LEU B 1 75 ? -17.938 -5.359 6.176 1 89.44 75 LEU B CA 1
ATOM 3145 C C . LEU B 1 75 ? -16.781 -6.344 6.227 1 89.44 75 LEU B C 1
ATOM 3147 O O . LEU B 1 75 ? -16.875 -7.449 5.691 1 89.44 75 LEU B O 1
ATOM 3151 N N . ARG B 1 76 ? -15.711 -6.043 6.906 1 90.31 76 ARG B N 1
ATOM 3152 C CA . ARG B 1 76 ? -14.469 -6.805 6.781 1 90.31 76 ARG B CA 1
ATOM 3153 C C . ARG B 1 76 ? -14.547 -8.109 7.57 1 90.31 76 ARG B C 1
ATOM 3155 O O . ARG B 1 76 ? -14.164 -9.164 7.066 1 90.31 76 ARG B O 1
ATOM 3162 N N . LEU B 1 77 ? -15.062 -8.008 8.719 1 90 77 LEU B N 1
ATOM 3163 C CA . LEU B 1 77 ? -15.125 -9.211 9.547 1 90 77 LEU B CA 1
ATOM 3164 C C . LEU B 1 77 ? -16.094 -10.227 8.953 1 90 77 LEU B C 1
ATOM 3166 O O . LEU B 1 77 ? -15.883 -11.438 9.094 1 90 77 LEU B O 1
ATOM 3170 N N . GLU B 1 78 ? -17.078 -9.75 8.281 1 90.19 78 GLU B N 1
ATOM 3171 C CA . GLU B 1 78 ? -18.062 -10.641 7.68 1 90.19 78 GLU B CA 1
ATOM 3172 C C . GLU B 1 78 ? -17.453 -11.461 6.539 1 90.19 78 GLU B C 1
ATOM 3174 O O . GLU B 1 78 ? -17.953 -12.539 6.215 1 90.19 78 GLU B O 1
ATOM 3179 N N . SER B 1 79 ? -16.422 -10.969 5.965 1 86.69 79 SER B N 1
ATOM 3180 C CA . SER B 1 79 ? -15.789 -11.648 4.84 1 86.69 79 SER B CA 1
ATOM 3181 C C . SER B 1 79 ? -14.883 -12.781 5.309 1 86.69 79 SER B C 1
ATOM 3183 O O . SER B 1 79 ? -14.445 -13.602 4.508 1 86.69 79 SER B O 1
ATOM 3185 N N . GLN B 1 80 ? -14.672 -12.859 6.574 1 86.19 80 GLN B N 1
ATOM 3186 C CA . GLN B 1 80 ? -13.852 -13.914 7.16 1 86.19 80 GLN B CA 1
ATOM 3187 C C . GLN B 1 80 ? -14.703 -14.938 7.902 1 86.19 80 GLN B C 1
ATOM 3189 O O . GLN B 1 80 ? -15.258 -14.641 8.961 1 86.19 80 GLN B O 1
ATOM 3194 N N . PRO B 1 81 ? -14.695 -16.125 7.426 1 85.94 81 PRO B N 1
ATOM 3195 C CA . PRO B 1 81 ? -15.547 -17.125 8.055 1 85.94 81 PRO B CA 1
ATOM 3196 C C . PRO B 1 81 ? -15.188 -17.375 9.516 1 85.94 81 PRO B C 1
ATOM 3198 O O . PRO B 1 81 ? -16.078 -17.641 10.336 1 85.94 81 PRO B O 1
ATOM 3201 N N . SER B 1 82 ? -13.961 -17.25 9.805 1 84.56 82 SER B N 1
ATOM 3202 C CA . SER B 1 82 ? -13.5 -17.516 11.172 1 84.56 82 SER B CA 1
ATOM 3203 C C . SER B 1 82 ? -13.984 -16.438 12.141 1 84.56 82 SER B C 1
ATOM 3205 O O . SER B 1 82 ? -13.945 -16.641 13.352 1 84.56 82 SER B O 1
ATOM 3207 N N . CYS B 1 83 ? -14.562 -15.328 11.594 1 88.75 83 CYS B N 1
ATOM 3208 C CA . CYS B 1 83 ? -14.961 -14.227 12.461 1 88.75 83 CYS B CA 1
ATOM 3209 C C . CYS B 1 83 ? -16.484 -14.172 12.609 1 88.75 83 CYS B C 1
ATOM 3211 O O . CYS B 1 83 ? -17 -13.336 13.344 1 88.75 83 CYS B O 1
ATOM 3213 N N . ILE B 1 84 ? -17.141 -15.055 12.023 1 90.75 84 ILE B N 1
ATOM 3214 C CA . ILE B 1 84 ? -18.594 -15.023 12.039 1 90.75 84 ILE B CA 1
ATOM 3215 C C . ILE B 1 84 ? -19.109 -15.32 13.445 1 90.75 84 ILE B C 1
ATOM 3217 O O . ILE B 1 84 ? -20.109 -14.758 13.883 1 90.75 84 ILE B O 1
ATOM 3221 N N . PHE B 1 85 ? -18.406 -16.188 14.133 1 91.88 85 PHE B N 1
ATOM 3222 C CA . PHE B 1 85 ? -18.812 -16.5 15.5 1 91.88 85 PHE B CA 1
ATOM 3223 C C . PHE B 1 85 ? -18.734 -15.25 16.375 1 91.88 85 PHE B C 1
ATOM 3225 O O . PHE B 1 85 ? -19.578 -15.062 17.266 1 91.88 85 PHE B O 1
ATOM 3232 N N . LEU B 1 86 ? -17.75 -14.43 16.125 1 93.5 86 LEU B N 1
ATOM 3233 C CA . LEU B 1 86 ? -17.625 -13.188 16.875 1 93.5 86 LEU B CA 1
ATOM 3234 C C . LEU B 1 86 ? -18.766 -12.242 16.562 1 93.5 86 LEU B C 1
ATOM 3236 O O . LEU B 1 86 ? -19.312 -11.594 17.469 1 93.5 86 LEU B O 1
ATOM 3240 N N . LEU B 1 87 ? -19.125 -12.133 15.359 1 95.25 87 LEU B N 1
ATOM 3241 C CA . LEU B 1 87 ? -20.234 -11.273 14.953 1 95.25 87 LEU B CA 1
ATOM 3242 C C . LEU B 1 87 ? -21.547 -11.75 15.555 1 95.25 87 LEU B C 1
ATOM 3244 O O . LEU B 1 87 ? -22.375 -10.938 15.984 1 95.25 87 LEU B O 1
ATOM 3248 N N . LYS B 1 88 ? -21.656 -13.008 15.562 1 95.81 88 LYS B N 1
ATOM 3249 C CA . LYS B 1 88 ? -22.844 -13.586 16.188 1 95.81 88 LYS B CA 1
ATOM 3250 C C . LYS B 1 88 ? -22.922 -13.219 17.672 1 95.81 88 LYS B C 1
ATOM 3252 O O . LYS B 1 88 ? -23.969 -12.805 18.156 1 95.81 88 LYS B O 1
ATOM 3257 N N . SER B 1 89 ? -21.812 -13.344 18.312 1 96.38 89 SER B N 1
ATOM 3258 C CA . SER B 1 89 ? -21.75 -13 19.734 1 96.38 89 SER B CA 1
ATOM 3259 C C . SER B 1 89 ? -22.094 -11.531 19.969 1 96.38 89 SER B C 1
ATOM 3261 O O . SER B 1 89 ? -22.797 -11.203 20.922 1 96.38 89 SER B O 1
ATOM 3263 N N . ILE B 1 90 ? -21.625 -10.656 19.109 1 96.5 90 ILE B N 1
ATOM 3264 C CA . ILE B 1 90 ? -21.906 -9.227 19.219 1 96.5 90 ILE B CA 1
ATOM 3265 C C . ILE B 1 90 ? -23.391 -8.969 19.031 1 96.5 90 ILE B C 1
ATOM 3267 O O . ILE B 1 90 ? -24 -8.211 19.781 1 96.5 90 ILE B O 1
ATOM 3271 N N . GLU B 1 91 ? -23.922 -9.633 18.094 1 96.69 91 GLU B N 1
ATOM 3272 C CA . GLU B 1 91 ? -25.344 -9.43 17.797 1 96.69 91 GLU B CA 1
ATOM 3273 C C . GLU B 1 91 ? -26.219 -10.008 18.906 1 96.69 91 GLU B C 1
ATOM 3275 O O . GLU B 1 91 ? -27.312 -9.492 19.188 1 96.69 91 GLU B O 1
ATOM 3280 N N . GLU B 1 92 ? -25.812 -11.047 19.531 1 96.56 92 GLU B N 1
ATOM 3281 C CA . GLU B 1 92 ? -26.531 -11.617 20.672 1 96.56 92 GLU B CA 1
ATOM 3282 C C . GLU B 1 92 ? -26.516 -10.664 21.859 1 96.56 92 GLU B C 1
ATOM 3284 O O . GLU B 1 92 ? -27.516 -10.523 22.562 1 96.56 92 GLU B O 1
ATOM 3289 N N . LEU B 1 93 ? -25.406 -10.031 22.062 1 96.5 93 LEU B N 1
ATOM 3290 C CA . LEU B 1 93 ? -25.234 -9.133 23.188 1 96.5 93 LEU B CA 1
ATOM 3291 C C . LEU B 1 93 ? -25.922 -7.801 22.938 1 96.5 93 LEU B C 1
ATOM 3293 O O . LEU B 1 93 ? -26.516 -7.215 23.859 1 96.5 93 LEU B O 1
ATOM 3297 N N . LEU B 1 94 ? -25.781 -7.293 21.656 1 97 94 LEU B N 1
ATOM 3298 C CA . LEU B 1 94 ? -26.359 -6.008 21.266 1 97 94 LEU B CA 1
ATOM 3299 C C . LEU B 1 94 ? -27.156 -6.133 19.969 1 97 94 LEU B C 1
ATOM 3301 O O . LEU B 1 94 ? -26.688 -5.742 18.906 1 97 94 LEU B O 1
ATOM 3305 N N . PRO B 1 95 ? -28.453 -6.539 20.141 1 95.69 95 PRO B N 1
ATOM 3306 C CA . PRO B 1 95 ? -29.266 -6.738 18.953 1 95.69 95 PRO B CA 1
ATOM 3307 C C . PRO B 1 95 ? -29.422 -5.465 18.125 1 95.69 95 PRO B C 1
ATOM 3309 O O . PRO B 1 95 ? -29.719 -4.398 18.672 1 95.69 95 PRO B O 1
ATOM 3312 N N . GLY B 1 96 ? -29.203 -5.578 16.844 1 94.94 96 GLY B N 1
ATOM 3313 C CA . GLY B 1 96 ? -29.344 -4.453 15.938 1 94.94 96 GLY B CA 1
ATOM 3314 C C . GLY B 1 96 ? -28.062 -3.682 15.727 1 94.94 96 GLY B C 1
ATOM 3315 O O . GLY B 1 96 ? -27.969 -2.838 14.836 1 94.94 96 GLY B O 1
ATOM 3316 N N . PHE B 1 97 ? -27.094 -4.008 16.484 1 96.31 97 PHE B N 1
ATOM 3317 C CA . PHE B 1 97 ? -25.828 -3.281 16.438 1 96.31 97 PHE B CA 1
ATOM 3318 C C . PHE B 1 97 ? -25.172 -3.436 15.07 1 96.31 97 PHE B C 1
ATOM 3320 O O . PHE B 1 97 ? -24.703 -2.455 14.484 1 96.31 97 PHE B O 1
ATOM 3327 N N . LEU B 1 98 ? -25.109 -4.574 14.531 1 95.88 98 LEU B N 1
ATOM 3328 C CA . LEU B 1 98 ? -24.469 -4.824 13.242 1 95.88 98 LEU B CA 1
ATOM 3329 C C . LEU B 1 98 ? -25.203 -4.121 12.117 1 95.88 98 LEU B C 1
ATOM 3331 O O . LEU B 1 98 ? -24.594 -3.598 11.188 1 95.88 98 LEU B O 1
ATOM 3335 N N . THR B 1 99 ? -26.5 -4.094 12.195 1 94.06 99 THR B N 1
ATOM 3336 C CA . THR B 1 99 ? -27.312 -3.379 11.219 1 94.06 99 THR B CA 1
ATOM 3337 C C . THR B 1 99 ? -26.969 -1.892 11.211 1 94.06 99 THR B C 1
ATOM 3339 O O . THR B 1 99 ? -26.766 -1.298 10.148 1 94.06 99 THR B O 1
ATOM 3342 N N . TRP B 1 100 ? -26.828 -1.419 12.367 1 93 100 TRP B N 1
ATOM 3343 C CA . TRP B 1 100 ? -26.5 -0.002 12.492 1 93 100 TRP B CA 1
ATOM 3344 C C . TRP B 1 100 ? -25.078 0.278 12.008 1 93 100 TRP B C 1
ATOM 3346 O O . TRP B 1 100 ? -24.812 1.32 11.398 1 93 100 TRP B O 1
ATOM 3356 N N . CYS B 1 101 ? -24.219 -0.596 12.258 1 93.62 101 CYS B N 1
ATOM 3357 C CA . CYS B 1 101 ? -22.859 -0.42 11.781 1 93.62 101 CYS B CA 1
ATOM 3358 C C . CYS B 1 101 ? -22.812 -0.343 10.258 1 93.62 101 CYS B C 1
ATOM 3360 O O . CYS B 1 101 ? -22.062 0.453 9.695 1 93.62 101 CYS B O 1
ATOM 3362 N N . LYS B 1 102 ? -23.594 -1.13 9.672 1 90.88 102 LYS B N 1
ATOM 3363 C CA . LYS B 1 102 ? -23.641 -1.104 8.211 1 90.88 102 LYS B CA 1
ATOM 3364 C C . LYS B 1 102 ? -24.188 0.227 7.707 1 90.88 102 LYS B C 1
ATOM 3366 O O . LYS B 1 102 ? -23.688 0.78 6.73 1 90.88 102 LYS B O 1
ATOM 3371 N N . TYR B 1 103 ? -25.094 0.708 8.422 1 88.56 103 TYR B N 1
ATOM 3372 C CA . TYR B 1 103 ? -25.656 2.014 8.086 1 88.56 103 TYR B CA 1
ATOM 3373 C C . TYR B 1 103 ? -24.641 3.121 8.352 1 88.56 103 TYR B C 1
ATOM 3375 O O . TYR B 1 103 ? -24.453 4.016 7.523 1 88.56 103 TYR B O 1
ATOM 3383 N N . LEU B 1 104 ? -24.016 3.057 9.445 1 90.56 104 LEU B N 1
ATOM 3384 C CA . LEU B 1 104 ? -23.078 4.098 9.883 1 90.56 104 LEU B CA 1
ATOM 3385 C C . LEU B 1 104 ? -21.859 4.141 8.984 1 90.56 104 LEU B C 1
ATOM 3387 O O . LEU B 1 104 ? -21.172 5.164 8.898 1 90.56 104 LEU B O 1
ATOM 3391 N N . THR B 1 105 ? -21.547 3.09 8.297 1 89.19 105 THR B N 1
ATOM 3392 C CA . THR B 1 105 ? -20.438 3.111 7.352 1 89.19 105 THR B CA 1
ATOM 3393 C C 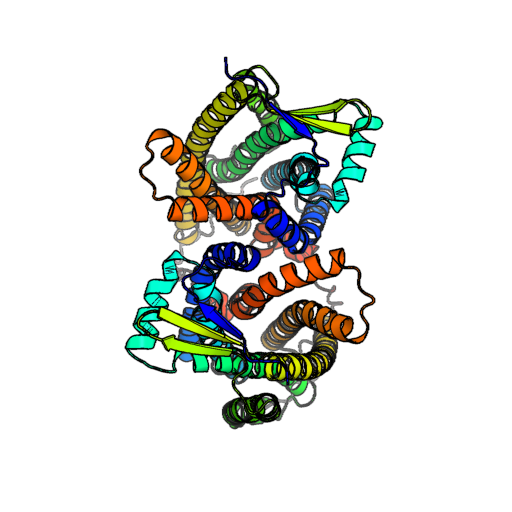. THR B 1 105 ? -20.672 4.16 6.266 1 89.19 105 THR B C 1
ATOM 3395 O O . THR B 1 105 ? -19.766 4.953 5.961 1 89.19 105 THR B O 1
ATOM 3398 N N . TRP B 1 106 ? -21.812 4.215 5.777 1 86.31 106 TRP B N 1
ATOM 3399 C CA . TRP B 1 106 ? -22.156 5.203 4.762 1 86.31 106 TRP B CA 1
ATOM 3400 C C . TRP B 1 106 ? -22.203 6.605 5.359 1 86.31 106 TRP B C 1
ATOM 3402 O O . TRP B 1 106 ? -21.75 7.566 4.734 1 86.31 106 TRP B O 1
ATOM 3412 N N . TRP B 1 107 ? -22.719 6.605 6.512 1 89.88 107 TRP B N 1
ATOM 3413 C CA . TRP B 1 107 ? -22.844 7.875 7.219 1 89.88 107 TRP B CA 1
ATOM 3414 C C . TRP B 1 107 ? -21.484 8.508 7.457 1 89.88 107 TRP B C 1
ATOM 3416 O O . TRP B 1 107 ? -21.266 9.68 7.133 1 89.88 107 TRP B O 1
ATOM 3426 N N . PHE B 1 108 ? -20.547 7.742 7.953 1 91.62 108 PHE B N 1
ATOM 3427 C CA . PHE B 1 108 ? -19.219 8.25 8.219 1 91.62 108 PHE B CA 1
ATOM 3428 C C . PHE B 1 108 ? -18.484 8.555 6.918 1 91.62 108 PHE B C 1
ATOM 3430 O O . PHE B 1 108 ? -17.656 9.469 6.867 1 91.62 108 PHE B O 1
ATOM 3437 N N . LEU B 1 109 ? -18.812 7.84 5.906 1 90.31 109 LEU B N 1
ATOM 3438 C CA . LEU B 1 109 ? -18.188 8.078 4.609 1 90.31 109 LEU B CA 1
ATOM 3439 C C . LEU B 1 109 ? -18.5 9.492 4.113 1 90.31 109 LEU B C 1
ATOM 3441 O O . LEU B 1 109 ? -17.609 10.172 3.6 1 90.31 109 LEU B O 1
ATOM 3445 N N . HIS B 1 110 ? -19.656 9.914 4.262 1 90.69 110 HIS B N 1
ATOM 3446 C CA . HIS B 1 110 ? -20.031 11.266 3.85 1 90.69 110 HIS B CA 1
ATOM 3447 C C . HIS B 1 110 ? -19.297 12.312 4.672 1 90.69 110 HIS B C 1
ATOM 3449 O O . HIS B 1 110 ? -18.828 13.32 4.129 1 90.69 110 HIS B O 1
ATOM 3455 N N . ILE B 1 111 ? -19.172 12.078 5.934 1 93.5 111 ILE B N 1
ATOM 3456 C CA . ILE B 1 111 ? -18.453 13.008 6.797 1 93.5 111 ILE B CA 1
ATOM 3457 C C . ILE B 1 111 ? -16.984 13.062 6.383 1 93.5 111 ILE B C 1
ATOM 3459 O O . ILE B 1 111 ? -16.375 14.133 6.387 1 93.5 111 ILE B O 1
ATOM 3463 N N . GLN B 1 112 ? -16.453 11.898 6.016 1 94.19 112 GLN B N 1
ATOM 3464 C CA . GLN B 1 112 ? -15.055 11.805 5.613 1 94.19 112 GLN B CA 1
ATOM 3465 C C . GLN B 1 112 ? -14.766 12.703 4.418 1 94.19 112 GLN B C 1
ATOM 3467 O O . GLN B 1 112 ? -13.766 13.422 4.41 1 94.19 112 GLN B O 1
ATOM 3472 N N . PHE B 1 113 ? -15.641 12.75 3.471 1 93.06 113 PHE B N 1
ATOM 3473 C CA . PHE B 1 113 ? -15.422 13.555 2.275 1 93.06 113 PHE B CA 1
ATOM 3474 C C . PHE B 1 113 ? -15.508 15.039 2.602 1 93.06 113 PHE B C 1
ATOM 3476 O O . PHE B 1 113 ? -14.711 15.836 2.102 1 93.06 113 PHE B O 1
ATOM 3483 N N . LEU B 1 114 ? -16.391 15.344 3.459 1 93.88 114 LEU B N 1
ATOM 3484 C CA . LEU B 1 114 ? -16.547 16.734 3.838 1 93.88 114 LEU B CA 1
ATOM 3485 C C . LEU B 1 114 ? -15.367 17.219 4.68 1 93.88 114 LEU B C 1
ATOM 3487 O O . LEU B 1 114 ? -14.898 18.344 4.516 1 93.88 114 LEU B O 1
ATOM 3491 N N . SER B 1 115 ? -14.953 16.328 5.527 1 95.12 115 SER B N 1
ATOM 3492 C CA . SER B 1 115 ? -13.797 16.656 6.352 1 95.12 115 SER B CA 1
ATOM 3493 C C . SER B 1 115 ? -12.547 16.859 5.504 1 95.12 115 SER B C 1
ATOM 3495 O O . SER B 1 115 ? -11.742 17.75 5.766 1 95.12 115 SER B O 1
ATOM 3497 N N . ALA B 1 116 ? -12.398 16.062 4.531 1 94.81 116 ALA B N 1
ATOM 3498 C CA . ALA B 1 116 ? -11.266 16.219 3.619 1 94.81 116 ALA B CA 1
ATOM 3499 C C . ALA B 1 116 ? -11.336 17.531 2.855 1 94.81 116 ALA B C 1
ATOM 3501 O O . ALA B 1 116 ? -10.32 18.203 2.676 1 94.81 116 ALA B O 1
ATOM 3502 N N . CYS B 1 117 ? -12.484 17.938 2.488 1 95.69 117 CYS B N 1
ATOM 3503 C CA . CYS B 1 117 ? -12.703 19.188 1.771 1 95.69 117 CYS B CA 1
ATOM 3504 C C . CYS B 1 117 ? -12.352 20.375 2.648 1 95.69 117 CYS B C 1
ATOM 3506 O O . CYS B 1 117 ? -11.836 21.391 2.156 1 95.69 117 CYS B O 1
ATOM 3508 N N . SER B 1 118 ? -12.609 20.25 3.854 1 96.38 118 SER B N 1
ATOM 3509 C CA . SER B 1 118 ? -12.438 21.375 4.762 1 96.38 118 SER B CA 1
ATOM 3510 C C . SER B 1 118 ? -10.977 21.781 4.887 1 96.38 118 SER B C 1
ATOM 3512 O O . SER B 1 118 ? -10.656 22.938 5.121 1 96.38 118 SER B O 1
ATOM 3514 N N . LEU B 1 119 ? -10.07 20.797 4.711 1 96.75 119 LEU B N 1
ATOM 3515 C CA . LEU B 1 119 ? -8.648 21.109 4.773 1 96.75 119 LEU B CA 1
ATOM 3516 C C . LEU B 1 119 ? -8.242 22.016 3.615 1 96.75 119 LEU B C 1
ATOM 3518 O O . LEU B 1 119 ? -7.535 23 3.816 1 96.75 119 LEU B O 1
ATOM 3522 N N . SER B 1 120 ? -8.734 21.688 2.49 1 96.75 120 SER B N 1
ATOM 3523 C CA . SER B 1 120 ? -8.461 22.531 1.327 1 96.75 120 SER B CA 1
ATOM 3524 C C . SER B 1 120 ? -9.156 23.891 1.448 1 96.75 120 SER B C 1
ATOM 3526 O O . SER B 1 120 ? -8.578 24.922 1.112 1 96.75 120 SER B O 1
ATOM 3528 N N . ALA B 1 121 ? -10.352 23.859 1.921 1 96.25 121 ALA B N 1
ATOM 3529 C CA . ALA B 1 121 ? -11.094 25.094 2.109 1 96.25 121 ALA B CA 1
ATOM 3530 C C . ALA B 1 121 ? -10.367 26.031 3.078 1 96.25 121 ALA B C 1
ATOM 3532 O O . ALA B 1 121 ? -10.344 27.25 2.881 1 96.25 121 ALA B O 1
ATOM 3533 N N . HIS B 1 122 ? -9.805 25.469 4.078 1 96.75 122 HIS B N 1
ATOM 3534 C CA . HIS B 1 122 ? -9.031 26.234 5.047 1 96.75 122 HIS B CA 1
ATOM 3535 C C . HIS B 1 122 ? -7.863 26.953 4.379 1 96.75 122 HIS B C 1
ATOM 3537 O O . HIS B 1 122 ? -7.664 28.156 4.578 1 96.75 122 HIS B O 1
ATOM 3543 N N . ARG B 1 123 ? -7.156 26.203 3.574 1 94.69 123 ARG B N 1
ATOM 3544 C CA . ARG B 1 123 ? -5.969 26.781 2.941 1 94.69 123 ARG B CA 1
ATOM 3545 C C . ARG B 1 123 ? -6.355 27.797 1.881 1 94.69 123 ARG B C 1
ATOM 3547 O O . ARG B 1 123 ? -5.672 28.812 1.715 1 94.69 123 ARG B O 1
ATOM 3554 N N . ILE B 1 124 ? -7.418 27.562 1.188 1 95.25 124 ILE B N 1
ATOM 3555 C CA . ILE B 1 124 ? -7.895 28.5 0.177 1 95.25 124 ILE B CA 1
ATOM 3556 C C . ILE B 1 124 ? -8.328 29.797 0.845 1 95.25 124 ILE B C 1
ATOM 3558 O O . ILE B 1 124 ? -7.977 30.891 0.389 1 95.25 124 ILE B O 1
ATOM 3562 N N . SER B 1 125 ? -8.984 29.688 1.933 1 95 125 SER B N 1
ATOM 3563 C CA . SER B 1 125 ? -9.414 30.875 2.66 1 95 125 SER B CA 1
ATOM 3564 C C . SER B 1 125 ? -8.227 31.641 3.236 1 95 125 SER B C 1
ATOM 3566 O O . SER B 1 125 ? -8.234 32.875 3.307 1 95 125 SER B O 1
ATOM 3568 N N . SER B 1 126 ? -7.191 30.875 3.635 1 92.31 126 SER B N 1
ATOM 3569 C CA . SER B 1 126 ? -5.996 31.516 4.172 1 92.31 126 SER B CA 1
ATOM 3570 C C . SER B 1 126 ? -5.273 32.344 3.1 1 92.31 126 SER B C 1
ATOM 3572 O O . SER B 1 126 ? -4.598 33.312 3.408 1 92.31 126 SER B O 1
ATOM 3574 N N . PHE B 1 127 ? -5.492 31.906 1.921 1 90.94 127 PHE B N 1
ATOM 3575 C CA . PHE B 1 127 ? -4.844 32.562 0.798 1 90.94 127 PHE B CA 1
ATOM 3576 C C . PHE B 1 127 ? -5.625 33.812 0.369 1 90.94 127 PHE B C 1
ATOM 3578 O O . PHE B 1 127 ? -5.043 34.875 0.152 1 90.94 127 PHE B O 1
ATOM 3585 N N . TRP B 1 128 ? -6.914 33.781 0.343 1 91.38 128 TRP B N 1
ATOM 3586 C CA . TRP B 1 128 ? -7.738 34.875 -0.187 1 91.38 128 TRP B CA 1
ATOM 3587 C C . TRP B 1 128 ? -8.148 35.844 0.92 1 91.38 128 TRP B C 1
ATOM 3589 O O . TRP B 1 128 ? -8.336 37.031 0.67 1 91.38 128 TRP B O 1
ATOM 3599 N N . TRP B 1 129 ? -8.281 35.344 2.131 1 92 129 TRP B N 1
ATOM 3600 C CA . TRP B 1 129 ? -8.68 36.156 3.277 1 92 129 TRP B CA 1
ATOM 3601 C C . TRP B 1 129 ? -7.723 35.938 4.445 1 92 129 TRP B C 1
ATOM 3603 O O . TRP B 1 129 ? -8.125 35.469 5.512 1 92 129 TRP B O 1
ATOM 3613 N N . PRO B 1 130 ? -6.48 36.344 4.324 1 88 130 PRO B N 1
ATOM 3614 C CA . PRO B 1 130 ? -5.43 36.062 5.297 1 88 130 PRO B CA 1
ATOM 3615 C C . PRO B 1 130 ? -5.691 36.688 6.664 1 88 130 PRO B C 1
ATOM 3617 O O . PRO B 1 130 ? -5.203 36.188 7.68 1 88 130 PRO B O 1
ATOM 3620 N N . THR B 1 131 ? -6.453 37.719 6.812 1 88.12 131 THR B N 1
ATOM 3621 C CA . THR B 1 131 ? -6.633 38.438 8.07 1 88.12 131 THR B CA 1
ATOM 3622 C C . THR B 1 131 ? -7.734 37.781 8.906 1 88.12 131 THR B C 1
ATOM 3624 O O . THR B 1 131 ? -7.707 37.875 10.141 1 88.12 131 THR B O 1
ATOM 3627 N N . ILE B 1 132 ? -8.617 37.125 8.195 1 92.06 132 ILE B N 1
ATOM 3628 C CA . ILE B 1 132 ? -9.82 36.75 8.922 1 92.06 132 ILE B CA 1
ATOM 3629 C C . ILE B 1 132 ? -9.883 35.219 9.016 1 92.06 132 ILE B C 1
ATOM 3631 O O . ILE B 1 132 ? -10.609 34.656 9.852 1 92.06 132 ILE B O 1
ATOM 3635 N N . TYR B 1 133 ? -9.164 34.438 8.219 1 90.88 133 TYR B N 1
ATOM 3636 C CA . TYR B 1 133 ? -9.375 33 8.078 1 90.88 133 TYR B CA 1
ATOM 3637 C C . TYR B 1 133 ? -9.133 32.281 9.398 1 90.88 133 TYR B C 1
ATOM 3639 O O . TYR B 1 133 ? -9.883 31.391 9.766 1 90.88 133 TYR B O 1
ATOM 3647 N N . GLU B 1 134 ? -8.094 32.75 10.117 1 90.88 134 GLU B N 1
ATOM 3648 C CA . GLU B 1 134 ? -7.75 32.031 11.359 1 90.88 134 GLU B CA 1
ATOM 3649 C C . GLU B 1 134 ? -8.812 32.281 12.43 1 90.88 134 GLU B C 1
ATOM 3651 O O . GLU B 1 134 ? -9.18 31.344 13.156 1 90.88 134 GLU B O 1
ATOM 3656 N N . MET B 1 135 ? -9.227 33.5 12.484 1 93.12 135 MET B N 1
ATOM 3657 C CA . MET B 1 135 ? -10.289 33.812 13.438 1 93.12 135 MET B CA 1
ATOM 3658 C C . MET B 1 135 ? -11.547 33 13.117 1 93.12 135 MET B C 1
ATOM 3660 O O . MET B 1 135 ? -12.188 32.469 14.016 1 93.12 135 MET B O 1
ATOM 3664 N N . PHE B 1 136 ? -11.883 32.906 11.945 1 94.25 136 PHE B N 1
ATOM 3665 C CA . PHE B 1 136 ? -13.07 32.188 11.508 1 94.25 136 PHE B CA 1
ATOM 3666 C C . PHE B 1 136 ? -12.961 30.703 11.844 1 94.25 136 PHE B C 1
ATOM 3668 O O . PHE B 1 136 ? -13.82 30.141 12.531 1 94.25 136 PHE B O 1
ATOM 3675 N N . TRP B 1 137 ? -11.898 30.062 11.414 1 94.69 137 TRP B N 1
ATOM 3676 C CA . TRP B 1 137 ? -11.766 28.625 11.547 1 94.69 137 TRP B CA 1
ATOM 3677 C C . TRP B 1 137 ? -11.516 28.219 13 1 94.69 137 TRP B C 1
ATOM 3679 O O . TRP B 1 137 ? -11.914 27.141 13.43 1 94.69 137 TRP B O 1
ATOM 3689 N N . SER B 1 138 ? -10.867 29.094 13.719 1 93.44 138 SER B N 1
ATOM 3690 C CA . SER B 1 138 ? -10.648 28.797 15.125 1 93.44 138 SER B CA 1
ATOM 3691 C C . SER B 1 138 ? -11.961 28.812 15.906 1 93.44 138 SER B C 1
ATOM 3693 O O . SER B 1 138 ? -12.156 28.031 16.844 1 93.44 138 SER B O 1
ATOM 3695 N N . GLN B 1 139 ? -12.812 29.609 15.461 1 93.5 139 GLN B N 1
ATOM 3696 C CA . GLN B 1 139 ? -14.078 29.781 16.172 1 93.5 139 GLN B CA 1
ATOM 3697 C C . GLN B 1 139 ? -15.109 28.75 15.695 1 93.5 139 GLN B C 1
ATOM 3699 O O . GLN B 1 139 ? -15.93 28.281 16.484 1 93.5 139 GLN B O 1
ATOM 3704 N N . TYR B 1 140 ? -14.992 28.375 14.469 1 93.5 140 TYR B N 1
ATOM 3705 C CA . TYR B 1 140 ? -16.156 27.672 13.914 1 93.5 140 TYR B CA 1
ATOM 3706 C C . TYR B 1 140 ? -15.781 26.266 13.477 1 93.5 140 TYR B C 1
ATOM 3708 O O . TYR B 1 140 ? -16.609 25.562 12.891 1 93.5 140 TYR B O 1
ATOM 3716 N N . TYR B 1 141 ? -14.641 25.797 13.672 1 92.44 141 TYR B N 1
ATOM 3717 C CA . TYR B 1 141 ? -14.266 24.469 13.195 1 92.44 141 TYR B CA 1
ATOM 3718 C C . TYR B 1 141 ? -15.164 23.391 13.812 1 92.44 141 TYR B C 1
ATOM 3720 O O . TYR B 1 141 ? -15.516 22.422 13.148 1 92.44 141 TYR B O 1
ATOM 3728 N N . VAL B 1 142 ? -15.617 23.578 15.047 1 93.56 142 VAL B N 1
ATOM 3729 C CA . VAL B 1 142 ? -16.5 22.609 15.695 1 93.56 142 VAL B CA 1
ATOM 3730 C C . VAL B 1 142 ? -17.875 22.641 15.055 1 93.56 142 VAL B C 1
ATOM 3732 O O . VAL B 1 142 ? -18.484 21.594 14.805 1 93.56 142 VAL B O 1
ATOM 3735 N N . ALA B 1 143 ? -18.297 23.844 14.82 1 95.25 143 ALA B N 1
ATOM 3736 C CA . ALA B 1 143 ? -19.578 24 14.156 1 95.25 143 ALA B CA 1
ATOM 3737 C C . ALA B 1 143 ? -19.562 23.344 12.773 1 95.25 143 ALA B C 1
ATOM 3739 O O . ALA B 1 143 ? -20.562 22.75 12.352 1 95.25 143 ALA B O 1
ATOM 3740 N N . CYS B 1 144 ? -18.531 23.453 12.125 1 92.94 144 CYS B N 1
ATOM 3741 C CA . CYS B 1 144 ? -18.391 22.797 10.828 1 92.94 144 CYS B CA 1
ATOM 3742 C C . CYS B 1 144 ? -18.469 21.281 10.969 1 92.94 144 CYS B C 1
ATOM 3744 O O . CYS B 1 144 ? -19.172 20.625 10.211 1 92.94 144 CYS B O 1
ATOM 3746 N N . GLY B 1 145 ? -17.781 20.781 11.914 1 94.38 145 GLY B N 1
ATOM 3747 C CA . GLY B 1 145 ? -17.859 19.359 12.18 1 94.38 145 GLY B CA 1
ATOM 3748 C C . GLY B 1 145 ? -19.266 18.875 12.469 1 94.38 145 GLY B C 1
ATOM 3749 O O . GLY B 1 145 ? -19.703 17.844 11.945 1 94.38 145 GLY B O 1
ATOM 3750 N N . LEU B 1 146 ? -19.969 19.656 13.211 1 95.44 146 LEU B N 1
ATOM 3751 C CA . LEU B 1 146 ? -21.344 19.312 13.539 1 95.44 146 LEU B CA 1
ATOM 3752 C C . LEU B 1 146 ? -22.234 19.391 12.305 1 95.44 146 LEU B C 1
ATOM 3754 O O . LEU B 1 146 ? -23.125 18.562 12.125 1 95.44 146 LEU B O 1
ATOM 3758 N N . ALA B 1 147 ? -21.984 20.344 11.555 1 95.25 147 ALA B N 1
ATOM 3759 C CA . ALA B 1 147 ? -22.734 20.469 10.305 1 95.25 147 ALA B CA 1
ATOM 3760 C C . ALA B 1 147 ? -22.5 19.25 9.406 1 95.25 147 ALA B C 1
ATOM 3762 O O . ALA B 1 147 ? -23.422 18.797 8.727 1 95.25 147 ALA B O 1
ATOM 3763 N N . PHE B 1 148 ? -21.281 18.75 9.406 1 94.75 148 PHE B N 1
ATOM 3764 C CA . PHE B 1 148 ? -20.984 17.547 8.617 1 94.75 148 PHE B CA 1
ATOM 3765 C C . PHE B 1 148 ? -21.797 16.359 9.117 1 94.75 148 PHE B C 1
ATOM 3767 O O . PHE B 1 148 ? -22.328 15.578 8.32 1 94.75 148 PHE B O 1
ATOM 3774 N N . VAL B 1 149 ? -21.875 16.281 10.414 1 93.06 149 VAL B N 1
ATOM 3775 C CA . VAL B 1 149 ? -22.625 15.188 11.039 1 93.06 149 VAL B CA 1
ATOM 3776 C C . VAL B 1 149 ? -24.094 15.273 10.641 1 93.06 149 VAL B C 1
ATOM 3778 O O . VAL B 1 149 ? -24.703 14.273 10.234 1 93.06 149 VAL B O 1
ATOM 3781 N N . ILE B 1 150 ? -24.609 16.406 10.641 1 92.88 150 ILE B N 1
ATOM 3782 C CA . ILE B 1 150 ? -26.016 16.625 10.32 1 92.88 150 ILE B CA 1
ATOM 3783 C C . ILE B 1 150 ? -26.25 16.406 8.836 1 92.88 150 ILE B C 1
ATOM 3785 O O . ILE B 1 150 ? -27.219 15.727 8.445 1 92.88 150 ILE B O 1
ATOM 3789 N N . TYR B 1 151 ? -25.391 16.812 8.062 1 91.69 151 TYR B N 1
ATOM 3790 C CA . TYR B 1 151 ? -25.5 16.672 6.617 1 91.69 151 TYR B CA 1
ATOM 3791 C C . TYR B 1 151 ? -25.5 15.203 6.211 1 91.69 151 TYR B C 1
ATOM 3793 O O . TYR B 1 151 ? -26.219 14.812 5.285 1 91.69 151 TYR B O 1
ATOM 3801 N N . SER B 1 152 ? -24.734 14.43 6.871 1 89.19 152 SER B N 1
ATOM 3802 C CA . SER B 1 152 ? -24.531 13.039 6.477 1 89.19 152 SER B CA 1
ATOM 3803 C C . SER B 1 152 ? -25.797 12.219 6.637 1 89.19 152 SER B C 1
ATOM 3805 O O . SER B 1 152 ? -25.906 11.109 6.105 1 89.19 152 SER B O 1
ATOM 3807 N N . PHE B 1 153 ? -26.766 12.805 7.246 1 86.25 153 PHE B N 1
ATOM 3808 C CA . PHE B 1 153 ? -28.031 12.117 7.367 1 86.25 153 PHE B CA 1
ATOM 3809 C C . PHE B 1 153 ? -28.891 12.336 6.125 1 86.25 153 PHE B C 1
ATOM 3811 O O . PHE B 1 153 ? -29.859 11.617 5.902 1 86.25 153 PHE B O 1
ATOM 3818 N N . MET B 1 154 ? -28.578 13.188 5.309 1 79.5 154 MET B N 1
ATOM 3819 C CA . MET B 1 154 ? -29.391 13.531 4.148 1 79.5 154 MET B CA 1
ATOM 3820 C C . MET B 1 154 ? -29.438 12.375 3.16 1 79.5 154 MET B C 1
ATOM 3822 O O . MET B 1 154 ? -30.516 11.961 2.73 1 79.5 154 MET B O 1
ATOM 3826 N N . PRO B 1 155 ? -28.344 11.773 2.797 1 72.12 155 PRO B N 1
ATOM 3827 C CA . PRO B 1 155 ? -28.422 10.641 1.867 1 72.12 155 PRO B CA 1
ATOM 3828 C C . PRO B 1 155 ? -29.188 9.453 2.447 1 72.12 155 PRO B C 1
ATOM 3830 O O . PRO B 1 155 ? -29.875 8.742 1.713 1 72.12 155 PRO B O 1
ATOM 3833 N N . THR B 1 156 ? -29.094 9.297 3.668 1 68.88 156 THR B N 1
ATOM 3834 C CA . THR B 1 156 ? -29.734 8.164 4.332 1 68.88 156 THR B CA 1
ATOM 3835 C C . THR B 1 156 ? -31.234 8.375 4.457 1 68.88 156 THR B C 1
ATOM 3837 O O . THR B 1 156 ? -32 7.418 4.559 1 68.88 156 THR B O 1
ATOM 3840 N N . LEU B 1 157 ? -31.531 9.609 4.477 1 71.12 157 LEU B N 1
ATOM 3841 C CA . LEU B 1 157 ? -32.969 9.914 4.566 1 71.12 157 LEU B CA 1
ATOM 3842 C C . LEU B 1 157 ? -33.656 9.617 3.248 1 71.12 157 LEU B C 1
ATOM 3844 O O . LEU B 1 157 ? -34.875 9.398 3.227 1 71.12 157 LEU B O 1
ATOM 3848 N N . ILE B 1 158 ? -32.938 9.5 2.303 1 68.69 158 ILE B N 1
ATOM 3849 C CA . ILE B 1 158 ? -33.531 9.305 0.98 1 68.69 158 ILE B CA 1
ATOM 3850 C C . ILE B 1 158 ? -33.906 7.832 0.798 1 68.69 158 ILE B C 1
ATOM 3852 O O . ILE B 1 158 ? -34.938 7.516 0.199 1 68.69 158 ILE B O 1
ATOM 3856 N N . TRP B 1 159 ? -33.156 6.859 1.174 1 65.81 159 TRP B N 1
ATOM 3857 C CA . TRP B 1 159 ? -33.531 5.48 0.868 1 65.81 159 TRP B CA 1
ATOM 3858 C C . TRP B 1 159 ? -34.25 4.836 2.045 1 65.81 159 TRP B C 1
ATOM 3860 O O . TRP B 1 159 ? -34.625 3.664 1.982 1 65.81 159 TRP B O 1
ATOM 3870 N N . HIS B 1 160 ? -34.906 5.367 2.711 1 64.38 160 HIS B N 1
ATOM 3871 C CA . HIS B 1 160 ? -35.906 5.066 3.748 1 64.38 160 HIS B CA 1
ATOM 3872 C C . HIS B 1 160 ? -35.781 3.623 4.223 1 64.38 160 HIS B C 1
ATOM 3874 O O . HIS B 1 160 ? -36.531 3.189 5.105 1 64.38 160 HIS B O 1
ATOM 3880 N N . GLU B 1 161 ? -34.969 2.996 4.781 1 75.94 161 GLU B N 1
ATOM 3881 C CA . GLU B 1 161 ? -34.844 1.659 5.359 1 75.94 161 GLU B CA 1
ATOM 3882 C C . GLU B 1 161 ? -33.438 1.133 5.258 1 75.94 161 GLU B C 1
ATOM 3884 O O . GLU B 1 161 ? -32.594 1.679 4.512 1 75.94 161 GLU B O 1
ATOM 3889 N N . PHE B 1 162 ? -33.312 0.102 6.129 1 85.06 162 PHE B N 1
ATOM 3890 C CA . PHE B 1 162 ? -32 -0.533 6.074 1 85.06 162 PHE B CA 1
ATOM 3891 C C . PHE B 1 162 ? -31.875 -1.405 4.828 1 85.06 162 PHE B C 1
ATOM 3893 O O . PHE B 1 162 ? -32.75 -2.232 4.555 1 85.06 162 PHE B O 1
ATOM 3900 N N . ALA B 1 163 ? -30.875 -1.163 4.051 1 86.5 163 ALA B N 1
ATOM 3901 C CA . ALA B 1 163 ? -30.625 -1.978 2.863 1 86.5 163 ALA B CA 1
ATOM 3902 C C . ALA B 1 163 ? -30.25 -3.404 3.25 1 86.5 163 ALA B C 1
ATOM 3904 O O . ALA B 1 163 ? -30.609 -4.359 2.555 1 86.5 163 ALA B O 1
ATOM 3905 N N . VAL B 1 164 ? -29.516 -3.459 4.309 1 89.12 164 VAL B N 1
ATOM 3906 C CA . VAL B 1 164 ? -29.062 -4.746 4.824 1 89.12 164 VAL B CA 1
ATOM 3907 C C . VAL B 1 164 ? -29.344 -4.832 6.324 1 89.12 164 VAL B C 1
ATOM 3909 O O . VAL B 1 164 ? -28.984 -3.934 7.082 1 89.12 164 VAL B O 1
ATOM 3912 N N . GLU B 1 165 ? -30.062 -5.914 6.676 1 92.69 165 GLU B N 1
ATOM 3913 C CA . GLU B 1 165 ? -30.375 -6.141 8.086 1 92.69 165 GLU B CA 1
ATOM 3914 C C . GLU B 1 165 ? -29.797 -7.469 8.57 1 92.69 165 GLU B C 1
ATOM 3916 O O . GLU B 1 165 ? -29.859 -8.477 7.855 1 92.69 165 GLU B O 1
ATOM 3921 N N . VAL B 1 166 ? -29.156 -7.367 9.711 1 94.56 166 VAL B N 1
ATOM 3922 C CA . VAL B 1 166 ? -28.578 -8.562 10.312 1 94.56 166 VAL B CA 1
ATOM 3923 C C . VAL B 1 166 ? -29.359 -8.93 11.57 1 94.56 166 VAL B C 1
ATOM 3925 O O . VAL B 1 166 ? -29.672 -8.07 12.391 1 94.56 166 VAL B O 1
ATOM 3928 N N . SER B 1 167 ? -29.75 -10.211 11.648 1 94.56 167 SER B N 1
ATOM 3929 C CA . SER B 1 167 ? -30.5 -10.688 12.812 1 94.56 167 SER B CA 1
ATOM 3930 C C . SER B 1 167 ? -30.188 -12.148 13.102 1 94.56 167 SER B C 1
ATOM 3932 O O . SER B 1 167 ? -29.625 -12.852 12.266 1 94.56 167 SER B O 1
ATOM 3934 N N . ILE B 1 168 ? -30.453 -12.477 14.273 1 95.88 168 ILE B N 1
ATOM 3935 C CA . ILE B 1 168 ? -30.328 -13.883 14.648 1 95.88 168 ILE B CA 1
ATOM 3936 C C . ILE B 1 168 ? -31.688 -14.57 14.578 1 95.88 168 ILE B C 1
ATOM 3938 O O . ILE B 1 168 ? -32.656 -14.133 15.227 1 95.88 168 ILE B O 1
ATOM 3942 N N . GLU B 1 169 ? -31.797 -15.562 13.734 1 93.25 169 GLU B N 1
ATOM 3943 C CA . GLU B 1 169 ? -33 -16.391 13.625 1 93.25 169 GLU B CA 1
ATOM 3944 C C . GLU B 1 169 ? -32.719 -17.844 13.93 1 93.25 169 GLU B C 1
ATOM 3946 O O . GLU B 1 169 ? -31.891 -18.469 13.25 1 93.25 169 GLU B O 1
ATOM 3951 N N . ASN B 1 170 ? -33.406 -18.438 14.914 1 93.75 170 ASN B N 1
ATOM 3952 C CA . ASN B 1 170 ? -33.219 -19.812 15.328 1 93.75 170 ASN B CA 1
ATOM 3953 C C . ASN B 1 170 ? -31.734 -20.109 15.633 1 93.75 170 ASN B C 1
ATOM 3955 O O . ASN B 1 170 ? -31.203 -21.125 15.195 1 93.75 170 ASN B O 1
ATOM 3959 N N . GLY B 1 171 ? -31.031 -19.141 16.188 1 92.12 171 GLY B N 1
ATOM 3960 C CA . GLY B 1 171 ? -29.641 -19.328 16.609 1 92.12 171 GLY B CA 1
ATOM 3961 C C . GLY B 1 171 ? -28.641 -19.125 15.484 1 92.12 171 GLY B C 1
ATOM 3962 O O . GLY B 1 171 ? -27.438 -19.281 15.688 1 92.12 171 GLY B O 1
ATOM 3963 N N . ILE B 1 172 ? -29.203 -18.797 14.328 1 93.31 172 ILE B N 1
ATOM 3964 C CA . ILE B 1 172 ? -28.328 -18.609 13.172 1 93.31 172 ILE B CA 1
ATOM 3965 C C . ILE B 1 172 ? -28.297 -17.125 12.789 1 93.31 172 ILE B C 1
ATOM 3967 O O . ILE B 1 172 ? -29.328 -16.453 12.789 1 93.31 172 ILE B O 1
ATOM 3971 N N . LEU B 1 173 ? -27.078 -16.672 12.547 1 94.88 173 LEU B N 1
ATOM 3972 C CA . LEU B 1 173 ? -26.922 -15.297 12.094 1 94.88 173 LEU B CA 1
ATOM 3973 C C . LEU B 1 173 ? -27.375 -15.141 10.641 1 94.88 173 LEU B C 1
ATOM 3975 O O . LEU B 1 173 ? -26.844 -15.812 9.75 1 94.88 173 LEU B O 1
ATOM 3979 N N . MET B 1 174 ? -28.406 -14.289 10.523 1 93.69 174 MET B N 1
ATOM 3980 C CA . MET B 1 174 ? -29 -14.109 9.203 1 93.69 174 MET B CA 1
ATOM 3981 C C . MET B 1 174 ? -28.781 -12.688 8.695 1 93.69 174 MET B C 1
ATOM 3983 O O . MET B 1 174 ? -28.672 -11.75 9.484 1 93.69 174 MET B O 1
ATOM 3987 N N . LYS B 1 175 ? -28.688 -12.609 7.438 1 92.44 175 LYS B N 1
ATOM 3988 C CA . LYS B 1 175 ? -28.609 -11.336 6.73 1 92.44 175 LYS B CA 1
ATOM 3989 C C . LYS B 1 175 ? -29.75 -11.195 5.73 1 92.44 175 LYS B C 1
ATOM 3991 O O . LYS B 1 175 ? -29.938 -12.047 4.863 1 92.44 175 LYS B O 1
ATOM 3996 N N . THR B 1 176 ? -30.484 -10.117 5.906 1 92.06 176 THR B N 1
ATOM 3997 C CA . THR B 1 176 ? -31.609 -9.82 5.012 1 92.06 176 THR B CA 1
ATOM 3998 C C . THR B 1 176 ? -31.266 -8.672 4.074 1 92.06 176 THR B C 1
ATOM 4000 O O . THR B 1 176 ? -30.953 -7.566 4.523 1 92.06 176 THR B O 1
ATOM 4003 N N . LEU B 1 177 ? -31.312 -9 2.824 1 92.12 177 LEU B N 1
ATOM 4004 C CA . LEU B 1 177 ? -31.047 -8 1.794 1 92.12 177 LEU B CA 1
ATOM 4005 C C . LEU B 1 177 ? -32.344 -7.484 1.191 1 92.12 177 LEU B C 1
ATOM 4007 O O . LEU B 1 177 ? -33.25 -8.273 0.854 1 92.12 177 LEU B O 1
ATOM 4011 N N . ARG B 1 178 ? -32.469 -6.234 1.084 1 90.88 178 ARG B N 1
ATOM 4012 C CA . ARG B 1 178 ? -33.594 -5.59 0.42 1 90.88 178 ARG B CA 1
ATOM 4013 C C . ARG B 1 178 ? -33.156 -4.957 -0.898 1 90.88 178 ARG B C 1
ATOM 4015 O O . ARG B 1 178 ? -32.688 -3.82 -0.92 1 90.88 178 ARG B O 1
ATOM 4022 N N . PRO B 1 179 ? -33.406 -5.648 -1.984 1 88.12 179 PRO B N 1
ATOM 4023 C CA . PRO B 1 179 ? -32.844 -5.242 -3.277 1 88.12 179 PRO B CA 1
ATOM 4024 C C . PRO B 1 179 ? -33.312 -3.85 -3.705 1 88.12 179 PRO B C 1
ATOM 4026 O O . PRO B 1 179 ? -32.531 -3.082 -4.266 1 88.12 179 PRO B O 1
ATOM 4029 N N . THR B 1 180 ? -34.594 -3.535 -3.451 1 85.94 180 THR B N 1
ATOM 4030 C CA . THR B 1 180 ? -35.094 -2.225 -3.844 1 85.94 180 THR B CA 1
ATOM 4031 C C . THR B 1 180 ? -34.344 -1.116 -3.088 1 85.94 180 THR B C 1
ATOM 4033 O O . THR B 1 180 ? -33.969 -0.113 -3.684 1 85.94 180 THR B O 1
ATOM 4036 N N . THR B 1 181 ? -34.219 -1.313 -1.804 1 85.69 181 THR B N 1
ATOM 4037 C CA . THR B 1 181 ? -33.5 -0.326 -0.988 1 85.69 181 THR B CA 1
ATOM 4038 C C . THR B 1 181 ? -32.031 -0.259 -1.367 1 85.69 181 THR B C 1
ATOM 4040 O O . THR B 1 181 ? -31.438 0.821 -1.381 1 85.69 181 THR B O 1
ATOM 4043 N N . ILE B 1 182 ? -31.516 -1.356 -1.683 1 85.25 182 ILE B N 1
ATOM 4044 C CA . ILE B 1 182 ? -30.109 -1.415 -2.08 1 85.25 182 ILE B CA 1
ATOM 4045 C C . ILE B 1 182 ? -29.906 -0.625 -3.371 1 85.25 182 ILE B C 1
ATOM 4047 O O . ILE B 1 182 ? -28.969 0.167 -3.48 1 85.25 182 ILE B O 1
ATOM 4051 N N . MET B 1 183 ? -30.797 -0.836 -4.277 1 83.5 183 MET B N 1
ATOM 4052 C CA . MET B 1 183 ? -30.688 -0.13 -5.551 1 83.5 183 MET B CA 1
ATOM 4053 C C . MET B 1 183 ? -30.812 1.376 -5.352 1 83.5 183 MET B C 1
ATOM 4055 O O . MET B 1 183 ? -30.078 2.156 -5.953 1 83.5 183 MET B O 1
ATOM 4059 N N . PHE B 1 184 ? -31.641 1.692 -4.531 1 83.38 184 PHE B N 1
ATOM 4060 C CA . PHE B 1 184 ? -31.828 3.109 -4.242 1 83.38 184 PHE B CA 1
ATOM 4061 C C . PHE B 1 184 ? -30.609 3.691 -3.549 1 83.38 184 PHE B C 1
ATOM 4063 O O . PHE B 1 184 ? -30.156 4.793 -3.881 1 83.38 184 PHE B O 1
ATOM 4070 N N . ALA B 1 185 ? -30.141 2.99 -2.588 1 81.75 185 ALA B N 1
ATOM 4071 C CA . ALA B 1 185 ? -28.953 3.426 -1.861 1 81.75 185 ALA B CA 1
ATOM 4072 C C . ALA B 1 185 ? -27.766 3.578 -2.803 1 81.75 185 ALA B C 1
ATOM 4074 O O . ALA B 1 185 ? -26.984 4.523 -2.676 1 81.75 185 ALA B O 1
ATOM 4075 N N . LEU B 1 186 ? -27.625 2.662 -3.686 1 78.06 186 LEU B N 1
ATOM 4076 C CA . LEU B 1 186 ? -26.531 2.713 -4.652 1 78.06 186 LEU B CA 1
ATOM 4077 C C . LEU B 1 186 ? -26.672 3.934 -5.555 1 78.06 186 LEU B C 1
ATOM 4079 O O . LEU B 1 186 ? -25.672 4.598 -5.855 1 78.06 186 LEU B O 1
ATOM 4083 N N . ASN B 1 187 ? -27.859 4.234 -5.914 1 82.25 187 ASN B N 1
ATOM 4084 C CA . ASN B 1 187 ? -28.094 5.398 -6.766 1 82.25 187 ASN B CA 1
ATOM 4085 C C . ASN B 1 187 ? -27.781 6.699 -6.031 1 82.25 187 ASN B C 1
ATOM 4087 O O . ASN B 1 187 ? -27.156 7.598 -6.59 1 82.25 187 ASN B O 1
ATOM 4091 N N . VAL B 1 188 ? -28.25 6.742 -4.871 1 82.25 188 VAL B N 1
ATOM 4092 C CA . VAL B 1 188 ? -28.016 7.93 -4.059 1 82.25 188 VAL B CA 1
ATOM 4093 C C . VAL B 1 188 ? -26.516 8.094 -3.807 1 82.25 188 VAL B C 1
ATOM 4095 O O . VAL B 1 188 ? -25.984 9.195 -3.928 1 82.25 188 VAL B O 1
ATOM 4098 N N . THR B 1 189 ? -25.906 7.023 -3.541 1 78.75 189 THR B N 1
ATOM 4099 C CA . THR B 1 189 ? -24.469 7.062 -3.283 1 78.75 189 THR B CA 1
ATOM 4100 C C . THR B 1 189 ? -23.719 7.465 -4.543 1 78.75 189 THR B C 1
ATOM 4102 O O . THR B 1 189 ? -22.734 8.203 -4.465 1 78.75 189 THR B O 1
ATOM 4105 N N . ALA B 1 190 ? -24.188 7.02 -5.613 1 81.38 190 ALA B N 1
ATOM 4106 C CA . ALA B 1 190 ? -23.562 7.391 -6.879 1 81.38 190 ALA B CA 1
ATOM 4107 C C . ALA B 1 190 ? -23.688 8.891 -7.137 1 81.38 190 ALA B C 1
ATOM 4109 O O . ALA B 1 190 ? -22.719 9.539 -7.535 1 81.38 190 ALA B O 1
ATOM 4110 N N . GLY B 1 191 ? -24.828 9.391 -6.918 1 85.12 191 GLY B N 1
ATOM 4111 C CA . GLY B 1 191 ? -25.047 10.82 -7.09 1 85.12 191 GLY B CA 1
ATOM 4112 C C . GLY B 1 191 ? -24.172 11.664 -6.184 1 85.12 191 GLY B C 1
ATOM 4113 O O . GLY B 1 191 ? -23.531 12.617 -6.641 1 85.12 191 GLY B O 1
ATOM 4114 N N . PHE B 1 192 ? -24.125 11.328 -4.957 1 88 192 PHE B N 1
ATOM 4115 C CA . PHE B 1 192 ? -23.344 12.094 -3.992 1 88 192 PHE B CA 1
ATOM 4116 C C . PHE B 1 192 ? -21.844 11.953 -4.273 1 88 192 PHE B C 1
ATOM 4118 O O . PHE B 1 192 ? -21.094 12.922 -4.152 1 88 192 PHE B O 1
ATOM 4125 N N . SER B 1 193 ? -21.438 10.773 -4.625 1 85.31 193 SER B N 1
ATOM 4126 C CA . SER B 1 193 ? -20.016 10.562 -4.941 1 85.31 193 SER B CA 1
ATOM 4127 C C . SER B 1 193 ? -19.594 11.422 -6.129 1 85.31 193 SER B C 1
ATOM 4129 O O . SER B 1 193 ? -18.484 11.961 -6.141 1 85.31 193 SER B O 1
ATOM 4131 N N . THR B 1 194 ? -20.469 11.531 -7.047 1 88.5 194 THR B N 1
ATOM 4132 C CA . THR B 1 194 ? -20.172 12.391 -8.195 1 88.5 194 THR B CA 1
ATOM 4133 C C . THR B 1 194 ? -20.047 13.844 -7.762 1 88.5 194 THR B C 1
ATOM 4135 O O . THR B 1 194 ? -19.125 14.547 -8.188 1 88.5 194 THR B O 1
ATOM 4138 N N . ALA B 1 195 ? -20.922 14.25 -6.961 1 91.25 195 ALA B N 1
ATOM 4139 C CA . ALA B 1 195 ? -20.859 15.617 -6.441 1 91.25 195 ALA B CA 1
ATOM 4140 C C . ALA B 1 195 ? -19.578 15.859 -5.66 1 91.25 195 ALA B C 1
ATOM 4142 O O . ALA B 1 195 ? -18.906 16.875 -5.844 1 91.25 195 ALA B O 1
ATOM 4143 N N . TYR B 1 196 ? -19.234 14.906 -4.805 1 92.12 196 TYR B N 1
ATOM 4144 C CA . TYR B 1 196 ? -18 15.031 -4.039 1 92.12 196 TYR B CA 1
ATOM 4145 C C . TYR B 1 196 ? -16.797 15.094 -4.961 1 92.12 196 TYR B C 1
ATOM 4147 O O . TYR B 1 196 ? -15.852 15.852 -4.711 1 92.12 196 TYR B O 1
ATOM 4155 N N . PHE B 1 197 ? -16.859 14.305 -5.961 1 93.75 197 PHE B N 1
ATOM 4156 C CA . PHE B 1 197 ? -15.758 14.281 -6.914 1 93.75 197 PHE B CA 1
ATOM 4157 C C . PHE B 1 197 ? -15.555 15.656 -7.543 1 93.75 197 PHE B C 1
ATOM 4159 O O . PHE B 1 197 ? -14.422 16.141 -7.648 1 93.75 197 PHE B O 1
ATOM 4166 N N . ILE B 1 198 ? -16.578 16.281 -7.902 1 94.06 198 ILE B N 1
ATOM 4167 C CA . ILE B 1 198 ? -16.5 17.594 -8.523 1 94.06 198 ILE B CA 1
ATOM 4168 C C . ILE B 1 198 ? -15.984 18.609 -7.516 1 94.06 198 ILE B C 1
ATOM 4170 O O . ILE B 1 198 ? -15.062 19.375 -7.812 1 94.06 198 ILE B O 1
ATOM 4174 N N . ILE B 1 199 ? -16.516 18.578 -6.383 1 95.88 199 ILE B N 1
ATOM 4175 C CA . ILE B 1 199 ? -16.156 19.547 -5.352 1 95.88 199 ILE B CA 1
ATOM 4176 C C . ILE B 1 199 ? -14.688 19.391 -4.977 1 95.88 199 ILE B C 1
ATOM 4178 O O . ILE B 1 199 ? -13.938 20.375 -4.926 1 95.88 199 ILE B O 1
ATOM 4182 N N . ILE B 1 200 ? -14.242 18.188 -4.758 1 95.38 200 ILE B N 1
ATOM 4183 C CA . ILE B 1 200 ? -12.867 17.922 -4.348 1 95.38 200 ILE B CA 1
ATOM 4184 C C . ILE B 1 200 ? -11.914 18.25 -5.5 1 95.38 200 ILE B C 1
ATOM 4186 O O . ILE B 1 200 ? -10.812 18.75 -5.273 1 95.38 200 ILE B O 1
ATOM 4190 N N . SER B 1 201 ? -12.367 18.016 -6.688 1 95.31 201 SER B N 1
ATOM 4191 C CA . SER B 1 201 ? -11.555 18.375 -7.848 1 95.31 201 SER B CA 1
ATOM 4192 C C . SER B 1 201 ? -11.344 19.875 -7.938 1 95.31 201 SER B C 1
ATOM 4194 O O . SER B 1 201 ? -10.219 20.344 -8.141 1 95.31 201 SER B O 1
ATOM 4196 N N . VAL B 1 202 ? -12.367 20.578 -7.762 1 95.88 202 VAL B N 1
ATOM 4197 C CA . VAL B 1 202 ? -12.289 22.031 -7.84 1 95.88 202 VAL B CA 1
ATOM 4198 C C . VAL B 1 202 ? -11.414 22.562 -6.707 1 95.88 202 VAL B C 1
ATOM 4200 O O . VAL B 1 202 ? -10.523 23.391 -6.934 1 95.88 202 VAL B O 1
ATOM 4203 N N . LEU B 1 203 ? -11.633 22.062 -5.535 1 96.25 203 LEU B N 1
ATOM 4204 C CA . LEU B 1 203 ? -10.836 22.484 -4.391 1 96.25 203 LEU B CA 1
ATOM 4205 C C . LEU B 1 203 ? -9.375 22.078 -4.57 1 96.25 203 LEU B C 1
ATOM 4207 O O . LEU B 1 203 ? -8.469 22.859 -4.254 1 96.25 203 LEU B O 1
ATOM 4211 N N . GLY B 1 204 ? -9.203 20.859 -5.07 1 94.94 204 GLY B N 1
ATOM 4212 C CA . GLY B 1 204 ? -7.852 20.375 -5.309 1 94.94 204 GLY B CA 1
ATOM 4213 C C . GLY B 1 204 ? -7.102 21.203 -6.34 1 94.94 204 GLY B C 1
ATOM 4214 O O . GLY B 1 204 ? -5.941 21.562 -6.129 1 94.94 204 GLY B O 1
ATOM 4215 N N . ILE B 1 205 ? -7.723 21.578 -7.375 1 94.88 205 ILE B N 1
ATOM 4216 C CA . ILE B 1 205 ? -7.105 22.375 -8.43 1 94.88 205 ILE B CA 1
ATOM 4217 C C . ILE B 1 205 ? -6.793 23.781 -7.906 1 94.88 205 ILE B C 1
ATOM 4219 O O . ILE B 1 205 ? -5.715 24.312 -8.164 1 94.88 205 ILE B O 1
ATOM 4223 N N . THR B 1 206 ? -7.695 24.312 -7.191 1 95.19 206 THR B N 1
ATOM 4224 C CA . THR B 1 206 ? -7.484 25.641 -6.605 1 95.19 206 THR B CA 1
ATOM 4225 C C . THR B 1 206 ? -6.312 25.609 -5.629 1 95.19 206 THR B C 1
ATOM 4227 O O . THR B 1 206 ? -5.477 26.516 -5.633 1 95.19 206 THR B O 1
ATOM 4230 N N . THR B 1 207 ? -6.246 24.625 -4.836 1 94.81 207 THR B N 1
ATOM 4231 C CA . THR B 1 207 ? -5.145 24.484 -3.885 1 94.81 207 THR B CA 1
ATOM 4232 C C . THR B 1 207 ? -3.82 24.297 -4.617 1 94.81 207 THR B C 1
ATOM 4234 O O . THR B 1 207 ? -2.787 24.812 -4.195 1 94.81 207 THR B O 1
ATOM 4237 N N . ALA B 1 208 ? -3.893 23.531 -5.66 1 92.31 208 ALA B N 1
ATOM 4238 C CA . ALA B 1 208 ? -2.699 23.344 -6.484 1 92.31 208 ALA B CA 1
ATOM 4239 C C . ALA B 1 208 ? -2.207 24.688 -7.031 1 92.31 208 ALA B C 1
ATOM 4241 O O . ALA B 1 208 ? -1.001 24.938 -7.062 1 92.31 208 ALA B O 1
ATOM 4242 N N . TYR B 1 209 ? -3.141 25.422 -7.457 1 92.19 209 TYR B N 1
ATOM 4243 C CA . TYR B 1 209 ? -2.818 26.766 -7.957 1 92.19 209 TYR B CA 1
ATOM 4244 C C . TYR B 1 209 ? -2.156 27.609 -6.871 1 92.19 209 TYR B C 1
ATOM 4246 O O . TYR B 1 209 ? -1.187 28.312 -7.137 1 92.19 209 TYR B O 1
ATOM 4254 N N . ILE B 1 210 ? -2.623 27.578 -5.703 1 91.25 210 ILE B N 1
ATOM 4255 C CA . ILE B 1 210 ? -2.066 28.344 -4.586 1 91.25 210 ILE B CA 1
ATOM 4256 C C . ILE B 1 210 ? -0.65 27.859 -4.285 1 91.25 210 ILE B C 1
ATOM 4258 O O . ILE B 1 210 ? 0.254 28.672 -4.062 1 91.25 210 ILE B O 1
ATOM 4262 N N . VAL B 1 211 ? -0.445 26.547 -4.281 1 87.19 211 VAL B N 1
ATOM 4263 C CA . VAL B 1 211 ? 0.893 25.984 -4.086 1 87.19 211 VAL B CA 1
ATOM 4264 C C . VAL B 1 211 ? 1.835 26.531 -5.16 1 87.19 211 VAL B C 1
ATOM 4266 O O . VAL B 1 211 ? 2.947 26.969 -4.859 1 87.19 211 VAL B O 1
ATOM 4269 N N . TYR B 1 212 ? 1.353 26.547 -6.367 1 83.88 212 TYR B N 1
ATOM 4270 C CA . TYR B 1 212 ? 2.139 27.047 -7.488 1 83.88 212 TYR B CA 1
ATOM 4271 C C . TYR B 1 212 ? 2.484 28.516 -7.301 1 83.88 212 TYR B C 1
ATOM 4273 O O . TYR B 1 212 ? 3.633 28.922 -7.496 1 83.88 212 TYR B O 1
ATOM 4281 N N . LYS B 1 213 ? 1.602 29.266 -6.91 1 83.31 213 LYS B N 1
ATOM 4282 C CA . LYS B 1 213 ? 1.807 30.703 -6.691 1 83.31 213 LYS B CA 1
ATOM 4283 C C . LYS B 1 213 ? 2.76 30.953 -5.527 1 83.31 213 LYS B C 1
ATOM 4285 O O . LYS B 1 213 ? 3.592 31.859 -5.582 1 83.31 213 LYS B O 1
ATOM 4290 N N . MET B 1 214 ? 2.604 30.172 -4.504 1 81.88 214 MET B N 1
ATOM 4291 C CA . MET B 1 214 ? 3.461 30.312 -3.33 1 81.88 214 MET B CA 1
ATOM 4292 C C . MET B 1 214 ? 4.906 29.953 -3.662 1 81.88 214 MET B C 1
ATOM 4294 O O . MET B 1 214 ? 5.836 30.562 -3.129 1 81.88 214 MET B O 1
ATOM 4298 N N . GLU B 1 215 ? 5.074 29.016 -4.516 1 75.69 215 GLU B N 1
ATOM 4299 C CA . GLU B 1 215 ? 6.422 28.594 -4.883 1 75.69 215 GLU B CA 1
ATOM 4300 C C . GLU B 1 215 ? 7.066 29.594 -5.844 1 75.69 215 GLU B C 1
ATOM 4302 O O . GLU B 1 215 ? 8.281 29.812 -5.801 1 75.69 215 GLU B O 1
ATOM 4307 N N . LYS B 1 216 ? 6.312 30.156 -6.746 1 72.44 216 LYS B N 1
ATOM 4308 C CA . LYS B 1 216 ? 6.836 31.125 -7.711 1 72.44 216 LYS B CA 1
ATOM 4309 C C . LYS B 1 216 ? 7.105 32.469 -7.047 1 72.44 216 LYS B C 1
ATOM 4311 O O . LYS B 1 216 ? 8.016 33.188 -7.449 1 72.44 216 LYS B O 1
ATOM 4316 N N . SER B 1 217 ? 6.137 32.844 -6.289 1 62.12 217 SER B N 1
ATOM 4317 C CA . SER B 1 217 ? 6.297 34.156 -5.676 1 62.12 217 SER B CA 1
ATOM 4318 C C . SER B 1 217 ? 7.461 34.156 -4.688 1 62.12 217 SER B C 1
ATOM 4320 O O . SER B 1 217 ? 7.586 33.25 -3.857 1 62.12 217 SER B O 1
ATOM 4322 N N . LEU B 1 218 ? 8.648 34.281 -5.242 1 48.44 218 LEU B N 1
ATOM 4323 C CA . LEU B 1 218 ? 9.867 34.531 -4.477 1 48.44 218 LEU B CA 1
ATOM 4324 C C . LEU B 1 218 ? 9.555 35.125 -3.111 1 48.44 218 LEU B C 1
ATOM 4326 O O . LEU B 1 218 ? 10.461 35.406 -2.332 1 48.44 218 LEU B O 1
ATOM 4330 N N . SER B 1 219 ? 8.367 35.719 -3.02 1 48.88 219 SER B N 1
ATOM 4331 C CA . SER B 1 219 ? 8.188 36.625 -1.887 1 48.88 219 SER B CA 1
ATOM 4332 C C . SER B 1 219 ? 8.148 35.844 -0.569 1 48.88 219 SER B C 1
ATOM 4334 O O . SER B 1 219 ? 7.574 34.75 -0.496 1 48.88 219 SER B O 1
ATOM 4336 N N . ALA B 1 220 ? 9.102 36.031 0.247 1 54.59 220 ALA B N 1
ATOM 4337 C CA . ALA B 1 220 ? 9.242 35.906 1.696 1 54.59 220 ALA B CA 1
ATOM 4338 C C . ALA B 1 220 ? 7.891 36 2.391 1 54.59 220 ALA B C 1
ATOM 4340 O O . ALA B 1 220 ? 7.797 35.875 3.611 1 54.59 220 ALA B O 1
ATOM 4341 N N . ILE B 1 221 ? 6.809 36.188 1.55 1 54.38 221 ILE B N 1
ATOM 4342 C CA . ILE B 1 221 ? 5.562 36.625 2.174 1 54.38 221 ILE B CA 1
ATOM 4343 C C . ILE B 1 221 ? 4.891 35.438 2.852 1 54.38 221 ILE B C 1
ATOM 4345 O O . ILE B 1 221 ? 4.324 35.562 3.938 1 54.38 221 ILE B O 1
ATOM 4349 N N . TYR B 1 222 ? 5.199 34.219 2.174 1 63.09 222 TYR B N 1
ATOM 4350 C CA . TYR B 1 222 ? 4.469 33.156 2.82 1 63.09 222 TYR B CA 1
ATOM 4351 C C . TYR B 1 222 ? 5.371 32.375 3.768 1 63.09 222 TYR B C 1
ATOM 4353 O O . TYR B 1 222 ? 6.5 32.031 3.412 1 63.09 222 TYR B O 1
ATOM 4361 N N . SER B 1 223 ? 4.836 32.25 4.863 1 74.69 223 SER B N 1
ATOM 4362 C CA . SER B 1 223 ? 5.582 31.531 5.879 1 74.69 223 SER B CA 1
ATOM 4363 C C . SER B 1 223 ? 5.812 30.078 5.457 1 74.69 223 SER B C 1
ATOM 4365 O O . SER B 1 223 ? 5.035 29.516 4.684 1 74.69 223 SER B O 1
ATOM 4367 N N . LYS B 1 224 ? 6.922 29.531 5.691 1 78.44 224 LYS B N 1
ATOM 4368 C CA . LYS B 1 224 ? 7.262 28.125 5.477 1 78.44 224 LYS B CA 1
ATOM 4369 C C . LYS B 1 224 ? 6.148 27.203 5.984 1 78.44 224 LYS B C 1
ATOM 4371 O O . LYS B 1 224 ? 5.867 26.172 5.379 1 78.44 224 LYS B O 1
ATOM 4376 N N . VAL B 1 225 ? 5.488 27.672 6.953 1 81.38 225 VAL B N 1
ATOM 4377 C CA . VAL B 1 225 ? 4.414 26.891 7.555 1 81.38 225 VAL B CA 1
ATOM 4378 C C . VAL B 1 225 ? 3.205 26.875 6.625 1 81.38 225 VAL B C 1
ATOM 4380 O O . VAL B 1 225 ? 2.604 25.828 6.398 1 81.38 225 VAL B O 1
ATOM 4383 N N . ALA B 1 226 ? 2.914 28.031 6.043 1 85 226 ALA B N 1
ATOM 4384 C CA . ALA B 1 226 ? 1.774 28.125 5.137 1 85 226 ALA B CA 1
ATOM 4385 C C . ALA B 1 226 ? 1.982 27.25 3.9 1 85 226 ALA B C 1
ATOM 4387 O O . ALA B 1 226 ? 1.057 26.562 3.451 1 85 226 ALA B O 1
ATOM 4388 N N . LYS B 1 227 ? 3.117 27.219 3.441 1 86.38 227 LYS B N 1
ATOM 4389 C CA . LYS B 1 227 ? 3.432 26.391 2.275 1 86.38 227 LYS B CA 1
ATOM 4390 C C . LYS B 1 227 ? 3.285 24.906 2.592 1 86.38 227 LYS B C 1
ATOM 4392 O O . LYS B 1 227 ? 2.682 24.156 1.82 1 86.38 227 LYS B O 1
ATOM 4397 N N . LYS B 1 228 ? 3.773 24.562 3.678 1 88.69 228 LYS B N 1
ATOM 4398 C CA . LYS B 1 228 ? 3.701 23.172 4.117 1 88.69 228 LYS B CA 1
ATOM 4399 C C . LYS B 1 228 ? 2.252 22.719 4.277 1 88.69 228 LYS B C 1
ATOM 4401 O O . LYS B 1 228 ? 1.864 21.672 3.771 1 88.69 228 LYS B O 1
ATOM 4406 N N . LEU B 1 229 ? 1.503 23.516 4.918 1 92.19 229 LEU B N 1
ATOM 4407 C CA . LEU B 1 229 ? 0.114 23.156 5.18 1 92.19 229 LEU B CA 1
ATOM 4408 C C . LEU B 1 229 ? -0.685 23.094 3.885 1 92.19 229 LEU B C 1
ATOM 4410 O O . LEU B 1 229 ? -1.543 22.219 3.723 1 92.19 229 LEU B O 1
ATOM 4414 N N . THR B 1 230 ? -0.352 23.969 3.004 1 93.44 230 THR B N 1
ATOM 4415 C CA . THR B 1 230 ? -1.055 23.984 1.727 1 93.44 230 THR B CA 1
ATOM 4416 C C . THR B 1 230 ? -0.689 22.75 0.895 1 93.44 230 THR B C 1
ATOM 4418 O O . THR B 1 230 ? -1.547 22.172 0.227 1 93.44 230 THR B O 1
ATOM 4421 N N . LYS B 1 231 ? 0.528 22.344 0.979 1 92.31 231 LYS B N 1
ATOM 4422 C CA . LYS B 1 231 ? 0.948 21.125 0.291 1 92.31 231 LYS B CA 1
ATOM 4423 C C . LYS B 1 231 ? 0.255 19.906 0.873 1 92.31 231 LYS B C 1
ATOM 4425 O O . LYS B 1 231 ? -0.1 18.969 0.139 1 92.31 231 LYS B O 1
ATOM 4430 N N . ILE B 1 232 ? 0.071 19.875 2.135 1 94.31 232 ILE B N 1
ATOM 4431 C CA . ILE B 1 232 ? -0.625 18.781 2.807 1 94.31 232 ILE B CA 1
ATOM 4432 C C . ILE B 1 232 ? -2.066 18.703 2.312 1 94.31 232 ILE B C 1
ATOM 4434 O O . ILE B 1 232 ? -2.543 17.641 1.925 1 94.31 232 ILE B O 1
ATOM 4438 N N . ALA B 1 233 ? -2.676 19.859 2.289 1 96.5 233 ALA B N 1
ATOM 4439 C CA . ALA B 1 233 ? -4.066 19.906 1.845 1 96.5 233 ALA B CA 1
ATOM 4440 C C . ALA B 1 233 ? -4.191 19.469 0.386 1 96.5 233 ALA B C 1
ATOM 4442 O O . ALA B 1 233 ? -5.105 18.719 0.03 1 96.5 233 ALA B O 1
ATOM 4443 N N . PHE B 1 234 ? -3.326 19.891 -0.403 1 95.25 234 PHE B N 1
ATOM 4444 C CA . PHE B 1 234 ? -3.33 19.547 -1.817 1 95.25 234 PHE B CA 1
ATOM 4445 C C . PHE B 1 234 ? -3.135 18.047 -2.002 1 95.25 234 PHE B C 1
ATOM 4447 O O . PHE B 1 234 ? -3.898 17.391 -2.719 1 95.25 234 PHE B O 1
ATOM 4454 N N . THR B 1 235 ? -2.107 17.516 -1.357 1 93.38 235 THR B N 1
ATOM 4455 C CA . THR B 1 235 ? -1.805 16.094 -1.485 1 93.38 235 THR B CA 1
ATOM 4456 C C . THR B 1 235 ? -2.969 15.242 -0.981 1 93.38 235 THR B C 1
ATOM 4458 O O . THR B 1 235 ? -3.305 14.227 -1.582 1 93.38 235 THR B O 1
ATOM 4461 N N . TYR B 1 236 ? -3.516 15.664 0.054 1 95.06 236 TYR B N 1
ATOM 4462 C CA . TYR B 1 236 ? -4.633 14.93 0.632 1 95.06 236 TYR B CA 1
ATOM 4463 C C . TYR B 1 236 ? -5.836 14.945 -0.305 1 95.06 236 TYR B C 1
ATOM 4465 O O . TYR B 1 236 ? -6.504 13.922 -0.484 1 95.06 236 TYR B O 1
ATOM 4473 N N . SER B 1 237 ? -6.078 16.109 -0.903 1 94.5 237 SER B N 1
ATOM 4474 C CA . SER B 1 237 ? -7.156 16.188 -1.886 1 94.5 237 SER B CA 1
ATOM 4475 C C . SER B 1 237 ? -6.871 15.281 -3.084 1 94.5 237 SER B C 1
ATOM 4477 O O . SER B 1 237 ? -7.785 14.664 -3.635 1 94.5 237 SER B O 1
ATOM 4479 N N . ALA B 1 238 ? -5.656 15.164 -3.475 1 92.38 238 ALA B N 1
ATOM 4480 C CA . ALA B 1 238 ? -5.273 14.297 -4.586 1 92.38 238 ALA B CA 1
ATOM 4481 C C . ALA B 1 238 ? -5.531 12.836 -4.254 1 92.38 238 ALA B C 1
ATOM 4483 O O . ALA B 1 238 ? -5.957 12.062 -5.113 1 92.38 238 ALA B O 1
ATOM 4484 N N . VAL B 1 239 ? -5.266 12.477 -3.045 1 91.94 239 VAL B N 1
ATOM 4485 C CA . VAL B 1 239 ? -5.527 11.109 -2.604 1 91.94 239 VAL B CA 1
ATOM 4486 C C . VAL B 1 239 ? -7.02 10.805 -2.725 1 91.94 239 VAL B C 1
ATOM 4488 O O . VAL B 1 239 ? -7.406 9.773 -3.283 1 91.94 239 VAL B O 1
ATOM 4491 N N . TYR B 1 240 ? -7.879 11.703 -2.305 1 93.38 240 TYR B N 1
ATOM 4492 C CA . TYR B 1 240 ? -9.32 11.5 -2.332 1 93.38 240 TYR B CA 1
ATOM 4493 C C . TYR B 1 240 ? -9.844 11.5 -3.764 1 93.38 240 TYR B C 1
ATOM 4495 O O . TYR B 1 240 ? -10.742 10.727 -4.105 1 93.38 240 TYR B O 1
ATOM 4503 N N . LEU B 1 241 ? -9.242 12.328 -4.523 1 90.06 241 LEU B N 1
ATOM 4504 C CA . LEU B 1 241 ? -9.641 12.359 -5.926 1 90.06 241 LEU B CA 1
ATOM 4505 C C . LEU B 1 241 ? -9.328 11.039 -6.617 1 90.06 241 LEU B C 1
ATOM 4507 O O . LEU B 1 241 ? -10.133 10.539 -7.41 1 90.06 241 LEU B O 1
ATOM 4511 N N . GLY B 1 242 ? -8.211 10.5 -6.336 1 81.56 242 GLY B N 1
ATOM 4512 C CA . GLY B 1 242 ? -7.832 9.219 -6.918 1 81.56 242 GLY B CA 1
ATOM 4513 C C . GLY B 1 242 ? -8.812 8.109 -6.609 1 81.56 242 GLY B C 1
ATOM 4514 O O . GLY B 1 242 ? -9.211 7.352 -7.5 1 81.56 242 GLY B O 1
ATOM 4515 N N . ILE B 1 243 ? -9.289 8.094 -5.465 1 79.81 243 ILE B N 1
ATOM 4516 C CA . ILE B 1 243 ? -10.18 7.016 -5.039 1 79.81 243 ILE B CA 1
ATOM 4517 C C . ILE B 1 243 ? -11.586 7.277 -5.559 1 79.81 243 ILE B C 1
ATOM 4519 O O . ILE B 1 243 ? -12.266 6.359 -6.023 1 79.81 243 ILE B O 1
ATOM 4523 N N . LEU B 1 244 ? -11.969 8.547 -5.461 1 84.69 244 LEU B N 1
ATOM 4524 C CA . LEU B 1 244 ? -13.312 8.898 -5.902 1 84.69 244 LEU B CA 1
ATOM 4525 C C . LEU B 1 244 ? -13.477 8.664 -7.402 1 84.69 244 LEU B C 1
ATOM 4527 O O . LEU B 1 244 ? -14.578 8.391 -7.875 1 84.69 244 LEU B O 1
ATOM 4531 N N . PHE B 1 245 ? -12.375 8.695 -8.062 1 85.31 245 PHE B N 1
ATOM 4532 C CA . PHE B 1 245 ? -12.422 8.43 -9.5 1 85.31 245 PHE B CA 1
ATOM 4533 C C . PHE B 1 245 ? -12.961 7.035 -9.773 1 85.31 245 PHE B C 1
ATOM 4535 O O . PHE B 1 245 ? -13.812 6.855 -10.656 1 85.31 245 PHE B O 1
ATOM 4542 N N . TRP B 1 246 ? -12.57 6.129 -8.984 1 83 246 TRP B N 1
ATOM 4543 C CA . TRP B 1 246 ? -13 4.75 -9.18 1 83 246 TRP B CA 1
ATOM 4544 C C . TRP B 1 246 ? -14.461 4.566 -8.789 1 83 246 TRP B C 1
ATOM 4546 O O . TRP B 1 246 ? -15.195 3.826 -9.438 1 83 246 TRP B O 1
ATOM 4556 N N . THR B 1 247 ? -14.883 5.27 -7.855 1 82.75 247 THR B N 1
ATOM 4557 C CA . THR B 1 247 ? -16.281 5.207 -7.426 1 82.75 247 THR B CA 1
ATOM 4558 C C . THR B 1 247 ? -17.188 5.82 -8.477 1 82.75 247 THR B C 1
ATOM 4560 O O . THR B 1 247 ? -18.25 5.27 -8.781 1 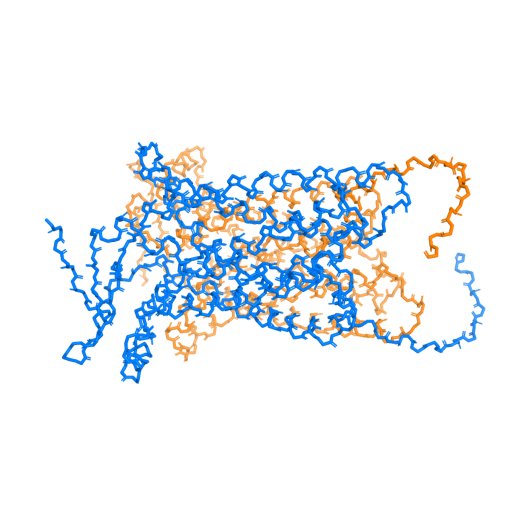82.75 247 THR B O 1
ATOM 4563 N N . VAL B 1 248 ? -16.766 6.891 -8.992 1 86 248 VAL B N 1
ATOM 4564 C CA . VAL B 1 248 ? -17.562 7.582 -10 1 86 248 VAL B CA 1
ATOM 4565 C C . VAL B 1 248 ? -17.625 6.742 -11.273 1 86 248 VAL B C 1
ATOM 4567 O O . VAL B 1 248 ? -18.672 6.664 -11.922 1 86 248 VAL B O 1
ATOM 4570 N N . ALA B 1 249 ? -16.531 6.117 -11.594 1 85.75 249 ALA B N 1
ATOM 4571 C CA . ALA B 1 249 ? -16.516 5.246 -12.766 1 85.75 249 ALA B CA 1
ATOM 4572 C C . ALA B 1 249 ? -17.531 4.109 -12.609 1 85.75 249 ALA B C 1
ATOM 4574 O O . ALA B 1 249 ? -18.234 3.762 -13.562 1 85.75 249 ALA B O 1
ATOM 4575 N N . THR B 1 250 ? -17.594 3.588 -11.461 1 82.94 250 THR B N 1
ATOM 4576 C CA . THR B 1 250 ? -18.562 2.525 -11.188 1 82.94 250 THR B CA 1
ATOM 4577 C C . THR B 1 250 ? -19.984 3.057 -11.258 1 82.94 250 THR B C 1
ATOM 4579 O O . THR B 1 250 ? -20.875 2.42 -11.844 1 82.94 250 THR B O 1
ATOM 4582 N N . ALA B 1 251 ? -20.172 4.16 -10.727 1 79.75 251 ALA B N 1
ATOM 4583 C CA . ALA B 1 251 ? -21.5 4.77 -10.734 1 79.75 251 ALA B CA 1
ATOM 4584 C C . ALA B 1 251 ? -21.938 5.102 -12.156 1 79.75 251 ALA B C 1
ATOM 4586 O O . ALA B 1 251 ? -23.078 4.824 -12.531 1 79.75 251 ALA B O 1
ATOM 4587 N N . LEU B 1 252 ? -21.062 5.629 -12.883 1 80.31 252 LEU B N 1
ATOM 4588 C CA . LEU B 1 252 ? -21.375 5.996 -14.258 1 80.31 252 LEU B CA 1
ATOM 4589 C C . LEU B 1 252 ? -21.656 4.762 -15.102 1 80.31 252 LEU B C 1
ATOM 4591 O O . LEU B 1 252 ? -22.562 4.77 -15.938 1 80.31 252 LEU B O 1
ATOM 4595 N N . ASN B 1 253 ? -20.891 3.764 -14.812 1 85.06 253 ASN B N 1
ATOM 4596 C CA . ASN B 1 253 ? -21.094 2.541 -15.586 1 85.06 253 ASN B CA 1
ATOM 4597 C C . ASN B 1 253 ? -22.422 1.877 -15.258 1 85.06 253 ASN B C 1
ATOM 4599 O O . ASN B 1 253 ? -22.984 1.168 -16.094 1 85.06 253 ASN B O 1
ATOM 4603 N N . PHE B 1 254 ? -22.812 2.047 -14.086 1 76.12 254 PHE B N 1
ATOM 4604 C CA . PHE B 1 254 ? -24.109 1.523 -13.703 1 76.12 254 PHE B CA 1
ATOM 4605 C C . PHE B 1 254 ? -25.219 2.125 -14.57 1 76.12 254 PHE B C 1
ATOM 4607 O O . PHE B 1 254 ? -26.172 1.437 -14.93 1 76.12 254 PHE B O 1
ATOM 4614 N N . TYR B 1 255 ? -25.062 3.342 -15.016 1 76.56 255 TYR B N 1
ATOM 4615 C CA . TYR B 1 255 ? -26.109 4.043 -15.766 1 76.56 255 TYR B CA 1
ATOM 4616 C C . TYR B 1 255 ? -25.875 3.91 -17.266 1 76.56 255 TYR B C 1
ATOM 4618 O O . TYR B 1 255 ? -26.828 3.758 -18.031 1 76.56 255 TYR B O 1
ATOM 4626 N N . ILE B 1 256 ? -24.641 3.969 -17.625 1 80.81 256 ILE B N 1
ATOM 4627 C CA . ILE B 1 256 ? -24.359 4.039 -19.062 1 80.81 256 ILE B CA 1
ATOM 4628 C C . ILE B 1 256 ? -23.984 2.652 -19.578 1 80.81 256 ILE B C 1
ATOM 4630 O O . ILE B 1 256 ? -24.328 2.303 -20.719 1 80.81 256 ILE B O 1
ATOM 4634 N N . GLY B 1 257 ? -23.375 1.783 -18.766 1 80.88 257 GLY B N 1
ATOM 4635 C CA . GLY B 1 257 ? -23.047 0.412 -19.125 1 80.88 257 GLY B CA 1
ATOM 4636 C C . GLY B 1 257 ? -22.031 0.315 -20.234 1 80.88 257 GLY B C 1
ATOM 4637 O O . GLY B 1 257 ? -22.078 -0.605 -21.062 1 80.88 257 GLY B O 1
ATOM 4638 N N . VAL B 1 258 ? -21.125 1.255 -20.375 1 81.75 258 VAL B N 1
ATOM 4639 C CA . VAL B 1 258 ? -20.219 1.319 -21.516 1 81.75 258 VAL B CA 1
ATOM 4640 C C . VAL B 1 258 ? -18.859 0.729 -21.156 1 81.75 258 VAL B C 1
ATOM 4642 O O . VAL B 1 258 ? -18.109 0.289 -22.016 1 81.75 258 VAL B O 1
ATOM 4645 N N . ILE B 1 259 ? -18.672 0.594 -19.859 1 83.88 259 ILE B N 1
ATOM 4646 C CA . ILE B 1 259 ? -17.328 0.155 -19.469 1 83.88 259 ILE B CA 1
ATOM 4647 C C . ILE B 1 259 ? -17.25 -1.37 -19.516 1 83.88 259 ILE B C 1
ATOM 4649 O O . ILE B 1 259 ? -18.078 -2.059 -18.922 1 83.88 259 ILE B O 1
ATOM 4653 N N . PRO B 1 260 ? -16.297 -1.817 -20.25 1 85.38 260 PRO B N 1
ATOM 4654 C CA . PRO B 1 260 ? -16.125 -3.27 -20.344 1 85.38 260 PRO B CA 1
ATOM 4655 C C . PRO B 1 260 ? -15.992 -3.945 -18.984 1 85.38 260 PRO B C 1
ATOM 4657 O O . PRO B 1 260 ? -15.445 -3.355 -18.047 1 85.38 260 PRO B O 1
ATOM 4660 N N . ASP B 1 261 ? -16.406 -5.191 -18.969 1 81.62 261 ASP B N 1
ATOM 4661 C CA . ASP B 1 261 ? -16.453 -5.957 -17.734 1 81.62 261 ASP B CA 1
ATOM 4662 C C . ASP B 1 261 ? -15.055 -6.098 -17.109 1 81.62 261 ASP B C 1
ATOM 4664 O O . ASP B 1 261 ? -14.891 -6.004 -15.898 1 81.62 261 ASP B O 1
ATOM 4668 N N . LEU B 1 262 ? -14.148 -6.309 -17.922 1 81.31 262 LEU B N 1
ATOM 4669 C CA . LEU B 1 262 ? -12.781 -6.461 -17.453 1 81.31 262 LEU B CA 1
ATOM 4670 C C . LEU B 1 262 ? -12.32 -5.215 -16.703 1 81.31 262 LEU B C 1
ATOM 4672 O O . LEU B 1 262 ? -11.742 -5.312 -15.625 1 81.31 262 LEU B O 1
ATOM 4676 N N . ILE B 1 263 ? -12.664 -4.137 -17.25 1 84.25 263 ILE B N 1
ATOM 4677 C CA . ILE B 1 263 ? -12.273 -2.869 -16.656 1 84.25 263 ILE B CA 1
ATOM 4678 C C . ILE B 1 263 ? -13.07 -2.637 -15.375 1 84.25 263 ILE B C 1
ATOM 4680 O O . ILE B 1 263 ? -12.539 -2.113 -14.391 1 84.25 263 ILE B O 1
ATOM 4684 N N . MET B 1 264 ? -14.234 -3.07 -15.422 1 86.06 264 MET B N 1
ATOM 4685 C CA . MET B 1 264 ? -15.062 -2.896 -14.242 1 86.06 264 MET B CA 1
ATOM 4686 C C . MET B 1 264 ? -14.578 -3.781 -13.094 1 86.06 264 MET B C 1
ATOM 4688 O O . MET B 1 264 ? -14.633 -3.383 -11.93 1 86.06 264 MET B O 1
ATOM 4692 N N . GLU B 1 265 ? -14.109 -4.934 -13.469 1 83.81 265 GLU B N 1
ATOM 4693 C CA . GLU B 1 265 ? -13.555 -5.82 -12.453 1 83.81 265 GLU B CA 1
ATOM 4694 C C . GLU B 1 265 ? -12.305 -5.219 -11.82 1 83.81 265 GLU B C 1
ATOM 4696 O O . GLU B 1 265 ? -12.148 -5.254 -10.594 1 83.81 265 GLU B O 1
ATOM 4701 N N . ILE B 1 266 ? -11.555 -4.66 -12.609 1 85.75 266 ILE B N 1
ATOM 4702 C CA . ILE B 1 266 ? -10.352 -3.984 -12.141 1 85.75 266 ILE B CA 1
ATOM 4703 C C . ILE B 1 266 ? -10.742 -2.805 -11.25 1 85.75 266 ILE B C 1
ATOM 4705 O O . ILE B 1 266 ? -10.211 -2.652 -10.148 1 85.75 266 ILE B O 1
ATOM 4709 N N . ASN B 1 267 ? -11.688 -2.111 -11.766 1 88.06 267 ASN B N 1
ATOM 4710 C CA . ASN B 1 267 ? -12.164 -0.938 -11.039 1 88.06 267 ASN B CA 1
ATOM 4711 C C . ASN B 1 267 ? -12.695 -1.31 -9.664 1 88.06 267 ASN B C 1
ATOM 4713 O O . ASN B 1 267 ? -12.359 -0.662 -8.664 1 88.06 267 ASN B O 1
ATOM 4717 N N . ASN B 1 268 ? -13.391 -2.33 -9.609 1 86.06 268 ASN B N 1
ATOM 4718 C CA . ASN B 1 268 ? -13.992 -2.738 -8.352 1 86.06 268 ASN B CA 1
ATOM 4719 C C . ASN B 1 268 ? -12.945 -3.223 -7.355 1 86.06 268 ASN B C 1
ATOM 4721 O O . ASN B 1 268 ? -13.031 -2.939 -6.16 1 86.06 268 ASN B O 1
ATOM 4725 N N . THR B 1 269 ? -12.016 -3.896 -7.879 1 89.31 269 THR B N 1
ATOM 4726 C CA . THR B 1 269 ? -10.945 -4.391 -7.02 1 89.31 269 THR B CA 1
ATOM 4727 C C . THR B 1 269 ? -10.125 -3.234 -6.461 1 89.31 269 THR B C 1
ATOM 4729 O O . THR B 1 269 ? -9.867 -3.172 -5.258 1 89.31 269 THR B O 1
ATOM 4732 N N . ILE B 1 270 ? -9.859 -2.365 -7.289 1 88.94 270 ILE B N 1
ATOM 4733 C CA . ILE B 1 270 ? -9.023 -1.238 -6.895 1 88.94 270 ILE B CA 1
ATOM 4734 C C . ILE B 1 270 ? -9.797 -0.324 -5.949 1 88.94 270 ILE B C 1
ATOM 4736 O O . ILE B 1 270 ? -9.234 0.225 -5 1 88.94 270 ILE B O 1
ATOM 4740 N N . MET B 1 271 ? -11.023 -0.226 -6.238 1 88 271 MET B N 1
ATOM 4741 C CA . MET B 1 271 ? -11.859 0.623 -5.398 1 88 271 MET B CA 1
ATOM 4742 C C . MET B 1 271 ? -11.891 0.112 -3.963 1 88 271 MET B C 1
ATOM 4744 O O . MET B 1 271 ? -11.711 0.887 -3.021 1 88 271 MET B O 1
ATOM 4748 N N . VAL B 1 272 ? -12.039 -1.176 -3.814 1 86.06 272 VAL B N 1
ATOM 4749 C CA . VAL B 1 272 ? -12.109 -1.765 -2.48 1 86.06 272 VAL B CA 1
ATOM 4750 C C . VAL B 1 272 ? -10.758 -1.627 -1.786 1 86.06 272 VAL B C 1
ATOM 4752 O O . VAL B 1 272 ? -10.688 -1.259 -0.611 1 86.06 272 VAL B O 1
ATOM 4755 N N . PHE B 1 273 ? -9.75 -1.769 -2.537 1 88.81 273 PHE B N 1
ATOM 4756 C CA . PHE B 1 273 ? -8.398 -1.666 -1.99 1 88.81 273 PHE B CA 1
ATOM 4757 C C . PHE B 1 273 ? -8.086 -0.228 -1.6 1 88.81 273 PHE B C 1
ATOM 4759 O O . PHE B 1 273 ? -7.52 0.021 -0.531 1 88.81 273 PHE B O 1
ATOM 4766 N N . CYS B 1 274 ? -8.469 0.683 -2.334 1 88.44 274 CYS B N 1
ATOM 4767 C CA . CYS B 1 274 ? -8.086 2.078 -2.143 1 88.44 274 CYS B CA 1
ATOM 4768 C C . CYS B 1 274 ? -8.938 2.732 -1.062 1 88.44 274 CYS B C 1
ATOM 4770 O O . CYS B 1 274 ? -8.555 3.76 -0.501 1 88.44 274 CYS B O 1
ATOM 4772 N N . SER B 1 275 ? -10.078 2.154 -0.835 1 87.5 275 SER B N 1
ATOM 4773 C CA . SER B 1 275 ? -10.938 2.736 0.189 1 87.5 275 SER B CA 1
ATOM 4774 C C . SER B 1 275 ? -10.258 2.738 1.551 1 87.5 275 SER B C 1
ATOM 4776 O O . SER B 1 275 ? -10.289 3.74 2.268 1 87.5 275 SER B O 1
ATOM 4778 N N . GLY B 1 276 ? -9.617 1.649 1.894 1 88.62 276 GLY B N 1
ATOM 4779 C CA . GLY B 1 276 ? -8.883 1.589 3.145 1 88.62 276 GLY B CA 1
ATOM 4780 C C . GLY B 1 276 ? -7.684 2.52 3.176 1 88.62 276 GLY B C 1
ATOM 4781 O O . GLY B 1 276 ? -7.426 3.176 4.188 1 88.62 276 GLY B O 1
ATOM 4782 N N . LEU B 1 277 ? -7.027 2.633 2.039 1 89.94 277 LEU B N 1
ATOM 4783 C CA . LEU B 1 277 ? -5.848 3.486 1.946 1 89.94 277 LEU B CA 1
ATOM 4784 C C . LEU B 1 277 ? -6.227 4.957 2.102 1 89.94 277 LEU B C 1
ATOM 4786 O O . LEU B 1 277 ? -5.492 5.727 2.725 1 89.94 277 LEU B O 1
ATOM 4790 N N . MET B 1 278 ? -7.32 5.254 1.533 1 92.44 278 MET B N 1
ATOM 4791 C CA . MET B 1 278 ? -7.789 6.633 1.633 1 92.44 278 MET B CA 1
ATOM 4792 C C . MET B 1 278 ? -8.055 7.012 3.086 1 92.44 278 MET B C 1
ATOM 4794 O O . MET B 1 278 ? -7.582 8.055 3.553 1 92.44 278 MET B O 1
ATOM 4798 N N . THR B 1 279 ? -8.664 6.145 3.789 1 93.94 279 THR B N 1
ATOM 4799 C CA . THR B 1 279 ? -9.039 6.383 5.18 1 93.94 279 THR B CA 1
ATOM 4800 C C . THR B 1 279 ? -7.805 6.461 6.07 1 93.94 279 THR B C 1
ATOM 4802 O O . THR B 1 279 ? -7.781 7.223 7.039 1 93.94 279 THR B O 1
ATOM 4805 N N . LEU B 1 280 ? -6.801 5.754 5.684 1 95.38 280 LEU B N 1
ATOM 4806 C CA . LEU B 1 280 ? -5.629 5.613 6.543 1 95.38 280 LEU B CA 1
ATOM 4807 C C . LEU B 1 280 ? -4.488 6.504 6.059 1 95.38 280 LEU B C 1
ATOM 4809 O O . LEU B 1 280 ? -3.387 6.457 6.609 1 95.38 280 LEU B O 1
ATOM 4813 N N . SER B 1 281 ? -4.641 7.371 5.16 1 94.81 281 SER B N 1
ATOM 4814 C CA . SER B 1 281 ? -3.557 8.016 4.43 1 94.81 281 SER B CA 1
ATOM 4815 C C . SER B 1 281 ? -3.049 9.25 5.168 1 94.81 281 SER B C 1
ATOM 4817 O O . SER B 1 281 ? -1.899 9.656 4.988 1 94.81 281 SER B O 1
ATOM 4819 N N . LEU B 1 282 ? -3.828 9.836 5.988 1 95.75 282 LEU B N 1
ATOM 4820 C CA . LEU B 1 282 ? -3.539 11.172 6.492 1 95.75 282 LEU B CA 1
ATOM 4821 C C . LEU B 1 282 ? -2.252 11.18 7.309 1 95.75 282 LEU B C 1
ATOM 4823 O O . LEU B 1 282 ? -1.41 12.07 7.141 1 95.75 282 LEU B O 1
ATOM 4827 N N . PRO B 1 283 ? -2.014 10.258 8.18 1 93.81 283 PRO B N 1
ATOM 4828 C CA . PRO B 1 283 ? -0.759 10.273 8.938 1 93.81 283 PRO B CA 1
ATOM 4829 C C . PRO B 1 283 ? 0.474 10.25 8.031 1 93.81 283 PRO B C 1
ATOM 4831 O O . PRO B 1 283 ? 1.478 10.898 8.336 1 93.81 283 PRO B O 1
ATOM 4834 N N . TYR B 1 284 ? 0.369 9.617 6.988 1 91.88 284 TYR B N 1
ATOM 4835 C CA . TYR B 1 284 ? 1.515 9.5 6.094 1 91.88 284 TYR B CA 1
ATOM 4836 C C . TYR B 1 284 ? 1.738 10.797 5.324 1 91.88 284 TYR B C 1
ATOM 4838 O O . TYR B 1 284 ? 2.881 11.203 5.09 1 91.88 284 TYR B O 1
ATOM 4846 N N . VAL B 1 285 ? 0.67 11.391 4.953 1 93.5 285 VAL B N 1
ATOM 4847 C CA . VAL B 1 285 ? 0.784 12.703 4.316 1 93.5 285 VAL B CA 1
ATOM 4848 C C . VAL B 1 285 ? 1.431 13.695 5.281 1 93.5 285 VAL B C 1
ATOM 4850 O O . VAL B 1 285 ? 2.324 14.453 4.895 1 93.5 285 VAL B O 1
ATOM 4853 N N . LEU B 1 286 ? 1.062 13.625 6.492 1 94.25 286 LEU B N 1
ATOM 4854 C CA . LEU B 1 286 ? 1.613 14.508 7.512 1 94.25 286 LEU B CA 1
ATOM 4855 C C . LEU B 1 286 ? 3.086 14.203 7.762 1 94.25 286 LEU B C 1
ATOM 4857 O O . LEU B 1 286 ? 3.912 15.109 7.84 1 94.25 286 LEU B O 1
ATOM 4861 N N . LEU B 1 287 ? 3.406 12.977 7.812 1 90 287 LEU B N 1
ATOM 4862 C CA . LEU B 1 287 ? 4.781 12.562 8.07 1 90 287 LEU B CA 1
ATOM 4863 C C . LEU B 1 287 ? 5.695 12.977 6.922 1 90 287 LEU B C 1
ATOM 4865 O O . LEU B 1 287 ? 6.879 13.258 7.137 1 90 287 LEU B O 1
ATOM 4869 N N . PHE B 1 288 ? 5.113 13.031 5.793 1 87.12 288 PHE B N 1
ATOM 4870 C CA . PHE B 1 288 ? 5.918 13.359 4.625 1 87.12 288 PHE B CA 1
ATOM 4871 C C . PHE B 1 288 ? 6.195 14.859 4.555 1 87.12 288 PHE B C 1
ATOM 4873 O O . PHE B 1 288 ? 7.316 15.273 4.25 1 87.12 288 PHE B O 1
ATOM 4880 N N . PHE B 1 289 ? 5.211 15.672 4.941 1 87.56 289 PHE B N 1
ATOM 4881 C CA . PHE B 1 289 ? 5.344 17.094 4.652 1 87.56 289 PHE B CA 1
ATOM 4882 C C . PHE B 1 289 ? 5.516 17.891 5.938 1 87.56 289 PHE B C 1
ATOM 4884 O O . PHE B 1 289 ? 6.109 18.969 5.934 1 87.56 289 PHE B O 1
ATOM 4891 N N . ASP B 1 290 ? 4.984 17.422 7.004 1 90.25 290 ASP B N 1
ATOM 4892 C CA . ASP B 1 290 ? 4.922 18.25 8.211 1 90.25 290 ASP B CA 1
ATOM 4893 C C . ASP B 1 290 ? 6.156 18.047 9.078 1 90.25 290 ASP B C 1
ATOM 4895 O O . ASP B 1 290 ? 6.297 17.016 9.734 1 90.25 290 ASP B O 1
ATOM 4899 N N . THR B 1 291 ? 6.914 19.031 9.172 1 84.75 291 THR B N 1
ATOM 4900 C CA . THR B 1 291 ? 8.148 18.969 9.938 1 84.75 291 THR B CA 1
ATOM 4901 C C . THR B 1 291 ? 7.852 18.891 11.438 1 84.75 291 THR B C 1
ATOM 4903 O O . THR B 1 291 ? 8.602 18.266 12.188 1 84.75 291 THR B O 1
ATOM 4906 N N . ASN B 1 292 ? 6.766 19.531 11.844 1 85.44 292 ASN B N 1
ATOM 4907 C CA . ASN B 1 292 ? 6.391 19.484 13.25 1 85.44 292 ASN B CA 1
ATOM 4908 C C . ASN B 1 292 ? 6.016 18.078 13.695 1 85.44 292 ASN B C 1
ATOM 4910 O O . ASN B 1 292 ? 6.406 17.641 14.781 1 85.44 292 ASN B O 1
ATOM 4914 N N . VAL B 1 293 ? 5.363 17.484 12.844 1 88 293 VAL B N 1
ATOM 4915 C CA . VAL B 1 293 ? 4.957 16.125 13.141 1 88 293 VAL B CA 1
ATOM 4916 C C . VAL B 1 293 ? 6.184 15.211 13.195 1 88 293 VAL B C 1
ATOM 4918 O O . VAL B 1 293 ? 6.328 14.398 14.109 1 88 293 VAL B O 1
ATOM 4921 N N . LYS B 1 294 ? 7.086 15.367 12.336 1 83 294 LYS B N 1
ATOM 4922 C CA . LYS B 1 294 ? 8.297 14.547 12.289 1 83 294 LYS B CA 1
ATOM 4923 C C . LYS B 1 294 ? 9.148 14.758 13.539 1 83 294 LYS B C 1
ATOM 4925 O O . LYS B 1 294 ? 9.711 13.805 14.078 1 83 294 LYS B O 1
ATOM 4930 N N . LYS B 1 295 ? 9.211 15.961 13.906 1 82.31 295 LYS B N 1
ATOM 4931 C CA . LYS B 1 295 ? 10.008 16.281 15.094 1 82.31 295 LYS B CA 1
ATOM 4932 C C . LYS B 1 295 ? 9.414 15.648 16.344 1 82.31 295 LYS B C 1
ATOM 4934 O O . LYS B 1 295 ? 10.148 15.242 17.25 1 82.31 295 LYS B O 1
ATOM 4939 N N . GLN B 1 296 ? 8.164 15.578 16.344 1 81.62 296 GLN B N 1
ATOM 4940 C CA . GLN B 1 296 ? 7.504 15.016 17.516 1 81.62 296 GLN B CA 1
ATOM 4941 C C . GLN B 1 296 ? 7.551 13.484 17.5 1 81.62 296 GLN B C 1
ATOM 4943 O O . GLN B 1 296 ? 7.703 12.852 18.531 1 81.62 296 GLN B O 1
ATOM 4948 N N . PHE B 1 297 ? 7.418 13.008 16.312 1 74.31 297 PHE B N 1
ATOM 4949 C CA . PHE B 1 297 ? 7.355 11.555 16.188 1 74.31 297 PHE B CA 1
ATOM 4950 C C . PHE B 1 297 ? 8.75 10.953 16.156 1 74.31 297 PHE B C 1
ATOM 4952 O O . PHE B 1 297 ? 8.953 9.828 16.609 1 74.31 297 PHE B O 1
ATOM 4959 N N . PHE B 1 298 ? 9.664 11.688 15.586 1 69.25 298 PHE B N 1
ATOM 4960 C CA . PHE B 1 298 ? 11.07 11.305 15.586 1 69.25 298 PHE B CA 1
ATOM 4961 C C . PHE B 1 298 ? 11.922 12.359 16.281 1 69.25 298 PHE B C 1
ATOM 4963 O O . PHE B 1 298 ? 12.648 13.117 15.633 1 69.25 298 PHE B O 1
ATOM 4970 N N . PRO B 1 299 ? 11.719 12.43 17.641 1 58.44 299 PRO B N 1
ATOM 4971 C CA . PRO B 1 299 ? 12.43 13.492 18.359 1 58.44 299 PRO B CA 1
ATOM 4972 C C . PRO B 1 299 ? 13.945 13.398 18.219 1 58.44 299 PRO B C 1
ATOM 4974 O O . PRO B 1 299 ? 14.492 12.297 18.188 1 58.44 299 PRO B O 1
ATOM 4977 N N . LYS B 1 300 ? 14.539 14.562 17.734 1 58 300 LYS B N 1
ATOM 4978 C CA . LYS B 1 300 ? 16 14.633 17.734 1 58 300 LYS B CA 1
ATOM 4979 C C . LYS B 1 300 ? 16.562 14.539 19.156 1 58 300 LYS B C 1
ATOM 4981 O O . LYS B 1 300 ? 15.953 15.055 20.094 1 58 300 LYS B O 1
ATOM 4986 N N . SER B 1 301 ? 17.297 13.516 19.375 1 49.25 301 SER B N 1
ATOM 4987 C CA . SER B 1 301 ? 17.953 13.477 20.672 1 49.25 301 SER B CA 1
ATOM 4988 C C . SER B 1 301 ? 18.594 14.812 21.016 1 49.25 301 SER B C 1
ATOM 4990 O O . SER B 1 301 ? 19.109 15.5 20.125 1 49.25 301 SER B O 1
ATOM 4992 N N . ALA B 1 302 ? 18.125 15.438 22.031 1 45.72 302 ALA B N 1
ATOM 4993 C CA . ALA B 1 302 ? 18.719 16.641 22.609 1 45.72 302 ALA B CA 1
ATOM 4994 C C . ALA B 1 302 ? 20.234 16.625 22.484 1 45.72 302 ALA B C 1
ATOM 4996 O O . ALA B 1 302 ? 20.891 15.664 22.906 1 45.72 302 ALA B O 1
ATOM 4997 N N . THR B 1 303 ? 20.688 17.109 21.469 1 41.22 303 THR B N 1
ATOM 4998 C CA . THR B 1 303 ? 22.125 17.391 21.5 1 41.22 303 THR B CA 1
ATOM 4999 C C . THR B 1 303 ? 22.531 18 22.828 1 41.22 303 THR B C 1
ATOM 5001 O O . THR B 1 303 ? 22.062 19.094 23.188 1 41.22 303 THR B O 1
ATOM 5004 N N . THR B 1 304 ? 22.672 17.234 23.766 1 34.78 304 THR B N 1
ATOM 5005 C CA . THR B 1 304 ? 23.469 17.875 24.812 1 34.78 304 THR B CA 1
ATOM 5006 C C . THR B 1 304 ? 24.609 18.688 24.219 1 34.78 304 THR B C 1
ATOM 5008 O O . THR B 1 304 ? 25.438 18.156 23.484 1 34.78 304 THR B O 1
ATOM 5011 N N . ASP B 1 305 ? 24.406 19.891 24.047 1 35.47 305 ASP B N 1
ATOM 5012 C CA . ASP B 1 305 ? 25.453 20.875 23.766 1 35.47 305 ASP B CA 1
ATOM 5013 C C . ASP B 1 305 ? 26.719 20.547 24.547 1 35.47 305 ASP B C 1
ATOM 5015 O O . ASP B 1 305 ? 26.859 20.922 25.719 1 35.47 305 ASP B O 1
ATOM 5019 N N . ILE B 1 306 ? 27.172 19.406 24.641 1 34.81 306 ILE B N 1
ATOM 5020 C CA . ILE B 1 306 ? 28.531 19.406 25.172 1 34.81 306 ILE B CA 1
ATOM 5021 C C . ILE B 1 306 ? 29.438 20.188 24.234 1 34.81 306 ILE B C 1
ATOM 5023 O O . ILE B 1 306 ? 29.625 19.812 23.078 1 34.81 306 ILE B O 1
ATOM 5027 N N . THR B 1 307 ? 29.609 21.453 24.469 1 33.31 307 THR B N 1
ATOM 5028 C CA . THR B 1 307 ? 30.719 22.266 24 1 33.31 307 THR B CA 1
ATOM 5029 C C . THR B 1 307 ? 32 21.438 23.922 1 33.31 307 THR B C 1
ATOM 5031 O O . THR B 1 307 ? 32.594 21.109 24.938 1 33.31 307 THR B O 1
ATOM 5034 N N . LEU B 1 308 ? 32.031 20.422 23.219 1 31.88 308 LEU B N 1
ATOM 5035 C CA . LEU B 1 308 ? 33.375 19.906 23.031 1 31.88 308 LEU B CA 1
ATOM 5036 C C . LEU B 1 308 ? 34.344 21.016 22.656 1 31.88 308 LEU B C 1
ATOM 5038 O O . LEU B 1 308 ? 34.094 21.797 21.734 1 31.88 308 LEU B O 1
ATOM 5042 N N . ILE B 1 309 ? 35.25 21.406 23.531 1 31.5 309 ILE B N 1
ATOM 5043 C CA . ILE B 1 309 ? 36.5 22.109 23.266 1 31.5 309 ILE B CA 1
ATOM 5044 C C . ILE B 1 309 ? 37.125 21.562 21.984 1 31.5 309 ILE B C 1
ATOM 5046 O O . ILE B 1 309 ? 37.312 20.359 21.828 1 31.5 309 ILE B O 1
ATOM 5050 N N . SER B 1 310 ? 37.125 22.25 20.891 1 30.69 310 SER B N 1
ATOM 5051 C CA . SER B 1 310 ? 37.719 22.188 19.562 1 30.69 310 SER B CA 1
ATOM 5052 C C . SER B 1 310 ? 39.031 21.422 19.578 1 30.69 310 SER B C 1
ATOM 5054 O O . SER B 1 310 ? 40.031 21.859 20.156 1 30.69 310 SER B O 1
ATOM 5056 N N . SER B 1 311 ? 39.062 20.109 19.766 1 30.47 311 SER B N 1
ATOM 5057 C CA . SER B 1 311 ? 40.406 19.656 19.438 1 30.47 311 SER B CA 1
ATOM 5058 C C . SER B 1 311 ? 40.844 20.125 18.047 1 30.47 311 SER B C 1
ATOM 5060 O O . SER B 1 311 ? 40 20.266 17.156 1 30.47 311 SER B O 1
ATOM 5062 N N . PRO B 1 312 ? 42.125 20.594 17.812 1 32.25 312 PRO B N 1
ATOM 5063 C CA . PRO B 1 312 ? 42.688 21.156 16.594 1 32.25 312 PRO B CA 1
ATOM 5064 C C . PRO B 1 312 ? 42.438 20.281 15.367 1 32.25 312 PRO B C 1
ATOM 5066 O O . PRO B 1 312 ? 42.375 19.047 15.484 1 32.25 312 PRO B O 1
ATOM 5069 N N . SER B 1 313 ? 41.688 20.719 14.367 1 30.52 313 SER B N 1
ATOM 5070 C CA . SER B 1 313 ? 41.469 20.219 13.016 1 30.52 313 SER B CA 1
ATOM 5071 C C . SER B 1 313 ? 42.75 19.609 12.43 1 30.52 313 SER B C 1
ATOM 5073 O O . SER B 1 313 ? 43.719 20.312 12.195 1 30.52 313 SER B O 1
ATOM 5075 N N . VAL B 1 314 ? 43.094 18.375 12.75 1 31.48 314 VAL B N 1
ATOM 5076 C CA . VAL B 1 314 ? 44.156 17.891 11.891 1 31.48 314 VAL B CA 1
ATOM 5077 C C . VAL B 1 314 ? 43.719 17.953 10.43 1 31.48 314 VAL B C 1
ATOM 5079 O O . VAL B 1 314 ? 42.625 17.531 10.078 1 31.48 314 VAL B O 1
ATOM 5082 N N . PRO B 1 315 ? 44.375 18.844 9.586 1 25.14 315 PRO B N 1
ATOM 5083 C CA . PRO B 1 315 ? 44.188 19.016 8.148 1 25.14 315 PRO B CA 1
ATOM 5084 C C . PRO B 1 315 ? 44.188 17.703 7.379 1 25.14 315 PRO B C 1
ATOM 5086 O O . PRO B 1 315 ? 45.125 16.906 7.492 1 25.14 315 PRO B O 1
ATOM 5089 N N . TYR B 1 316 ? 43.188 17 7.352 1 21.78 316 TYR B N 1
ATOM 5090 C CA . TYR B 1 316 ? 43.25 15.898 6.391 1 21.78 316 TYR B CA 1
ATOM 5091 C C . TYR B 1 316 ? 43.469 16.422 4.98 1 21.78 316 TYR B C 1
ATOM 5093 O O . TYR B 1 316 ? 42.594 17.062 4.406 1 21.78 316 TYR B O 1
ATOM 5101 N N . ASN B 1 317 ? 44.75 16.922 4.617 1 20.88 317 ASN B N 1
ATOM 5102 C CA . ASN B 1 317 ? 45.281 17 3.258 1 20.88 317 ASN B CA 1
ATOM 5103 C C . ASN B 1 317 ? 45.125 15.664 2.527 1 20.88 317 ASN B C 1
ATOM 5105 O O . ASN B 1 317 ? 45.406 14.602 3.102 1 20.88 317 ASN B O 1
#

Solvent-accessible surface area (backbone atoms only — not comparable to full-atom values): 33788 Å² total; per-residue (Å²): 126,73,68,70,44,75,42,59,68,80,51,83,76,67,54,59,65,55,33,52,50,42,51,49,40,53,70,56,43,53,63,37,47,52,47,41,52,51,48,45,53,48,45,70,70,39,77,88,39,66,49,46,69,47,50,49,49,41,52,36,46,52,43,30,51,52,32,51,54,32,37,39,67,43,51,45,40,68,38,33,77,88,38,42,64,57,52,44,52,48,36,70,76,38,73,53,48,59,25,47,29,49,54,45,37,56,34,36,48,47,31,45,55,52,39,55,45,47,48,32,50,51,45,49,37,43,67,77,36,64,85,51,35,59,63,49,40,58,70,37,50,64,57,51,53,49,49,36,59,59,53,31,45,54,71,56,60,69,39,77,55,77,32,52,40,49,46,73,54,96,88,36,48,31,37,35,37,29,57,62,35,38,52,45,43,52,49,51,49,35,54,50,46,43,51,50,44,52,52,43,48,52,44,27,51,52,34,45,50,48,48,51,47,58,63,65,45,68,55,81,77,61,50,72,62,57,54,41,54,35,49,44,28,28,53,52,34,50,51,51,47,60,43,40,50,38,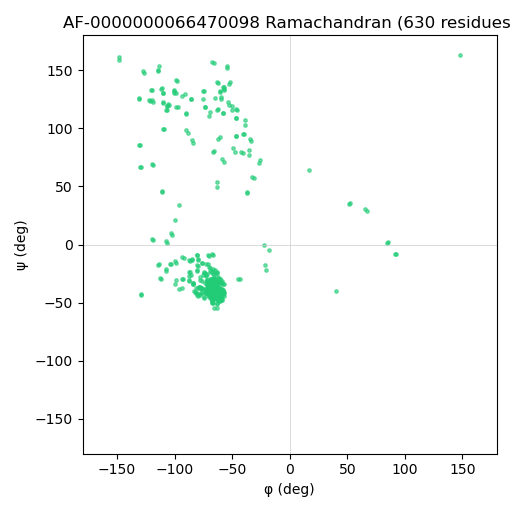51,38,51,52,39,48,30,72,73,67,62,73,64,52,64,70,58,47,53,47,39,52,52,42,36,63,56,38,51,58,47,56,56,50,37,61,57,55,49,39,55,70,58,34,64,69,52,36,44,68,74,55,59,70,69,77,63,66,77,67,76,67,78,77,70,80,79,74,76,85,124,125,75,69,67,45,75,43,58,67,82,50,84,77,67,54,58,66,53,33,52,51,41,49,48,41,52,69,56,42,53,63,37,49,52,45,42,52,49,48,45,52,48,45,71,70,39,77,88,40,66,49,43,68,47,50,49,48,41,52,36,45,51,44,29,52,51,33,52,54,30,38,40,66,44,50,45,40,69,38,33,76,90,38,42,65,58,50,42,51,49,36,71,76,39,73,53,48,58,26,48,29,49,51,44,37,57,33,36,49,49,31,44,55,52,39,55,44,48,48,32,50,51,46,50,36,43,68,78,37,63,86,51,35,59,62,50,40,59,70,36,49,65,57,50,52,50,49,36,59,59,51,31,46,54,69,58,60,67,37,70,64,74,33,51,40,48,48,74,56,96,89,35,47,31,36,36,37,29,56,62,36,39,53,43,43,51,49,51,49,35,53,50,45,42,52,48,43,52,53,43,48,53,44,26,52,52,34,46,49,49,51,50,48,58,63,64,44,66,57,82,76,62,48,72,64,56,54,40,54,36,50,43,28,27,51,52,33,50,50,51,49,58,45,40,48,38,51,37,52,51,39,48,30,73,74,67,62,75,64,51,65,70,56,48,53,46,38,51,52,42,37,60,57,39,52,58,48,57,56,50,37,60,58,56,50,39,55,72,57,34,63,69,53,36,44,68,74,54,59,72,71,75,63,68,78,66,77,68,78,77,69,81,78,74,78,83,124

Nearest PDB structures (foldseek):
  8hk3-assembly1_C  TM=6.806E-01  e=7.918E-04  Homo sapiens
  7vl8-assembly1_R  TM=5.825E-01  e=3.204E-04  Homo sapiens
  6ak3-assembly1_B  TM=6.097E-01  e=7.568E-04  Homo sapiens
  7vla-assembly1_R  TM=5.809E-01  e=8.284E-04  Homo sapiens
  8zjd-assembly1_R  TM=6.116E-01  e=1.633E-03  Homo sapiens

Foldseek 3Di:
DPDKDKDFLLDPPAPVLLQVLLVVCVVVVVVLLVLLVVLLVVLVPDPVNLFLLSVLVNLLSVLLNVLVVLCCLQPRLSNDNVSVVVNLVVCVVPPFPNLVSNVVNQLSVQLNLQSLLVLLVLLLCCQVPVPCSRVVSSVCVVVSSVVSNVVSCVLVVFLVDRQWTWDADPNTIMIIGDVVSVVSSLLSVLVVLVVSLVSLVVSLVSLVVVLVCVVPPPDPPDDLVSNLSSQLSNVLSVLSNVLSVLSNVQSVCVVVVPDDPVVNVVSVSVNVNSVSCNSSVNSVSCCVRPPVSVCVVVPDPPPPPPVPPPDDPPPPD/DPDKDKDFLLDPPAPVLLQVLLVVCVVVVVVLLVLLVVLLVVLVPDPVNLFLLSVLVNLLSVLLNLLVVLCCLQPNLSNDNVSVVVNLVVCVVPPFPNLVSNVVNQLSVQLNLQSLLVLLVLLLCCQVPVVCSRVVSSVCVVVSSVVSNVVSCVLVVFLPDRQWTWDADPNTIMIIGDVVSVVSSLLSVLVVLVVSLVSLVVSLVSLVVVLVCVVPPPDPPDDLVSNLSSQLSNVLSVLSNVLSVLSNVQSVCVPVVPDDPVVNVVSVSVNSNSVSCNSSVNSVSCCVRPPVSVCVVVPDPPPPPPVPDDDDPPPPD

Sequence (634 aa):
MSLNITVSMEEVNLDLRMKILTVVELGYGIPSFICMVAFLVMMGSSKVFKSSFYRLVQLDLLTNILLYLNTWIALRLESQPSCIFLLKSIEELLPGFLTWCKYLTWWFLHIQFLSACSLSAHRISSFWWPTIYEMFWSQYYVACGLAFVIYSFMPTLIWHEFAVEVSIENGILMKTLRPTTIMFALNVTAGFSTAYFIIISVLGITTAYIVYKMEKSLSAIYSKVAKKLTKIAFTYSAVYLGILFWTVATALNFYIGVIPDLIMEINNTIMVFCSGLMTLSLPYVLLFFDTNVKKQFFPKSATTDITLISSPSVPYNMSLNITVSMEEVNLDLRMKILTVVELGYGIPSFICMVAFLVMMGSSKVFKSSFYRLVQLDLLTNILLYLNTWIALRLESQPSCIFLLKSIEELLPGFLTWCKYLTWWFLHIQFLSACSLSAHRISSFWWPTIYEMFWSQYYVACGLAFVIYSFMPTLIWHEFAVEVSIENGILMKTLRPTTIMFALNVTAGFSTAYFIIISVLGITTAYIVYKMEKSLSAIYSKVAKKLTKIAFTYSAVYLGILFWTVATALNFYIGVIPDLIMEINNTIMVFCSGLMTLSLPYVLLFFDTNVKKQFFPKSATTDITLISSPSVPYN

Radius of gyration: 27.73 Å; Cα contacts (8 Å, |Δi|>4): 701; chains: 2; bounding box: 87×90×56 Å

Secondary structure (DSSP, 8-state):
-PPPEEEESSS----HHHHHHHHHHHHHHHHHHHHHHHHHHHHHH-GGG-SHHHHHHHHHHHHHHHHHHHHIIIIIGGG-GGGHHHHHHHHHHSTTHHHHHHHHHHHHHHHHHHHHHHHHHHHHHHHH-TTTHHHHHHHHHHHHHHHHHHHTHHHHHHH-S-SEEEEEETTEEEEEE-HHHHHHHHHHHHHHHHHHHHHHHHHHHHHHHHHHHHHH---TTS-HHHHHHHHHHHHHHHHHHHHHHHHHHHHHHHHH--S-HHHHHHHHHHHHHHHHHHHH-HHHHHHHH-HHHHHHHS-------------------/-PPPEEEESSS----HHHHHHHHHHHHHHHHHHHHHHHHHHHHHH-GGG-SHHHHHHHHHHHHHHHHHHHHIIIIIGGG-GGGHHHHHHHHHHSTTHHHHHHHHHHHHHHHHHHHHHHHHHHHHHHHH-TTTHHHHHHHHHHHHHHHHHHHTHHHHHHS-S-SEEEEEETTEEEEEE-HHHHHHHHHHHHHHHHHHHHHHHHHHHHHHHHHHHHHH---TTS-HHHHHHHHHHHHHHHHHHHHHHHHHHHHHHHHH--S-HHHHHHHHHHHHHHHHHHHH-HHHHHHHH-HHHHHHHS-------------------